Protein AF-0000000066265024 (afdb_homodimer)

Secondary structure (DSSP, 8-state):
-HHHHHHHHHHHHHPEEE--TTSS-EEEEEEEEEEEEGGG------SS---HHHHHHHHHHHHTT--BTHHHHHTT--TTGGG--TTSB--S-THHHHH-EEPTTS-EE-HHHHHHHHHHH-TT-S--EEE---TTTGGGSSS--SEEEEEEEEETTEEEEEEEEEEEETTTHHHHHHHHHHHHHHHHHHHTT-EEEEEEEEEEEEEEEGGGHHHHHHHHTSPP----EEEE----SSGGG--GGGEEEES--PPPP---PPP-/-HHHHHHHHHHHHHPEEE--TTSS-EEEEEEEEEEEEGGG------SS---HHHHHHHHHHHHTT--BTHHHHHTT--TTGGG--TTSB--S-THHHHH-EEPTTS-EE-HHHHHHHHHHH-TT-S--EEE---TTTGGGSSS--SEEEEEEEEETTEEEEEEEEEEEETTTHHHHHHHHHHHHHHHHHHHTT-EEEEEEEEEEEEEEEGGGHHHHHHHHTSPP----EEEE----SSGGG--GGGEEEES--PPPP---PPP-

Nearest PDB structures (foldseek):
  2fto-assembly1_X-2  TM=1.000E+00  e=4.435E-59  Escherichia coli
  1dna-assembly1_B  TM=9.994E-01  e=5.384E-59  Escherichia coli
  3bgx-assembly1_A  TM=1.000E+00  e=6.972E-59  Escherichia coli
  1nce-assembly1_B  TM=9.962E-01  e=5.879E-58  unclassified
  2g8x-assembly1_B  TM=9.932E-01  e=3.506E-58  Escherichia coli

Structure (mmCIF, N/CA/C/O backbone):
data_AF-0000000066265024-model_v1
#
loop_
_entity.id
_entity.type
_entity.pdbx_description
1 polymer 'Thymidylate synthase'
#
loop_
_atom_site.group_PDB
_atom_site.id
_atom_site.type_symbol
_atom_site.label_atom_id
_atom_site.label_alt_id
_atom_site.label_comp_id
_atom_site.label_asym_id
_atom_site.label_entity_id
_atom_site.label_seq_id
_atom_site.pdbx_PDB_ins_code
_atom_site.Cartn_x
_atom_site.Cartn_y
_atom_site.Cartn_z
_atom_site.occupancy
_atom_site.B_iso_or_equiv
_atom_site.auth_seq_id
_atom_site.auth_comp_id
_atom_site.auth_asym_id
_atom_site.auth_atom_id
_atom_site.pdbx_PDB_model_num
ATOM 1 N N . MET A 1 1 ? -2.598 20.406 -8.203 1 86.38 1 MET A N 1
ATOM 2 C CA . MET A 1 1 ? -3.945 20.266 -7.66 1 86.38 1 MET A CA 1
ATOM 3 C C . MET A 1 1 ? -4.91 19.766 -8.727 1 86.38 1 MET A C 1
ATOM 5 O O . MET A 1 1 ? -5.957 19.188 -8.398 1 86.38 1 MET A O 1
ATOM 9 N N . LYS A 1 2 ? -4.441 19.812 -9.898 1 91.69 2 LYS A N 1
ATOM 10 C CA . LYS A 1 2 ? -5.262 19.312 -10.992 1 91.69 2 LYS A CA 1
ATOM 11 C C . LYS A 1 2 ? -5.551 17.828 -10.82 1 91.69 2 LYS A C 1
ATOM 13 O O . LYS A 1 2 ? -6.668 17.375 -11.078 1 91.69 2 LYS A O 1
ATOM 18 N N . GLN A 1 3 ? -4.57 17.141 -10.336 1 96.12 3 GLN A N 1
ATOM 19 C CA . GLN A 1 3 ? -4.73 15.695 -10.172 1 96.12 3 GLN A CA 1
ATOM 20 C C 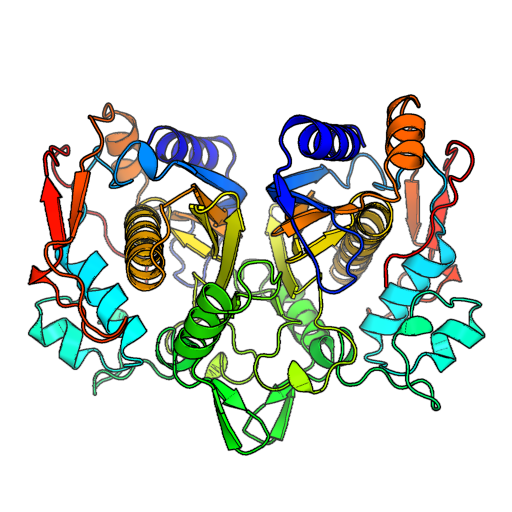. GLN A 1 3 ? -5.809 15.375 -9.141 1 96.12 3 GLN A C 1
ATOM 22 O O . GLN A 1 3 ? -6.555 14.406 -9.297 1 96.12 3 GLN A O 1
ATOM 27 N N . TYR A 1 4 ? -5.859 16.188 -8.109 1 98.12 4 TYR A N 1
ATOM 28 C CA . TYR A 1 4 ? -6.883 16.016 -7.086 1 98.12 4 TYR A CA 1
ATOM 29 C C . TYR A 1 4 ? -8.273 16.219 -7.672 1 98.12 4 TYR A C 1
ATOM 31 O O . TYR A 1 4 ? -9.18 15.422 -7.434 1 98.12 4 TYR A O 1
ATOM 39 N N . LEU A 1 5 ? -8.453 17.234 -8.453 1 98.38 5 LEU A N 1
ATOM 40 C CA . LEU A 1 5 ? -9.742 17.516 -9.07 1 98.38 5 LEU A CA 1
ATOM 41 C C . LEU A 1 5 ? -10.094 16.469 -10.117 1 98.38 5 LEU A C 1
ATOM 43 O O . LEU A 1 5 ? -11.258 16.109 -10.273 1 98.38 5 LEU A O 1
ATOM 47 N N . GLU A 1 6 ? -9.117 16.031 -10.828 1 98.44 6 GLU A N 1
ATOM 48 C CA . GLU A 1 6 ? -9.336 14.969 -11.797 1 98.44 6 GLU A CA 1
ATOM 49 C C . GLU A 1 6 ? -9.828 13.695 -11.109 1 98.44 6 GLU A C 1
ATOM 51 O O . GLU A 1 6 ? -10.703 13 -11.633 1 98.44 6 GLU A O 1
ATOM 56 N N . LEU A 1 7 ? -9.234 13.383 -9.961 1 98.69 7 LEU A N 1
ATOM 57 C CA . LEU A 1 7 ? -9.711 12.234 -9.188 1 98.69 7 LEU A CA 1
ATOM 58 C C . LEU A 1 7 ? -11.164 12.422 -8.766 1 98.69 7 LEU A C 1
ATOM 60 O O . LEU A 1 7 ? -11.977 11.508 -8.891 1 98.69 7 LEU A O 1
ATOM 64 N N . MET A 1 8 ? -11.414 13.594 -8.234 1 98.56 8 MET A N 1
ATOM 65 C CA . MET A 1 8 ? -12.781 13.898 -7.809 1 98.56 8 MET A CA 1
ATOM 66 C C . MET A 1 8 ? -13.766 13.695 -8.961 1 98.56 8 MET A C 1
ATOM 68 O O . MET A 1 8 ? -14.805 13.055 -8.789 1 98.56 8 MET A O 1
ATOM 72 N N . GLN A 1 9 ? -13.422 14.234 -10.086 1 98.62 9 GLN A N 1
ATOM 73 C CA . GLN A 1 9 ? -14.266 14.086 -11.266 1 98.62 9 GLN A CA 1
ATOM 74 C C . GLN A 1 9 ? -14.375 12.625 -11.688 1 98.62 9 GLN A C 1
ATOM 76 O O . GLN A 1 9 ? -15.445 12.164 -12.102 1 98.62 9 GLN A O 1
ATOM 81 N N . LYS A 1 10 ? -13.281 11.945 -11.648 1 98.69 10 LYS A N 1
ATOM 82 C CA . LYS A 1 10 ? -13.266 10.531 -12.008 1 98.69 10 LYS A CA 1
ATOM 83 C C . LYS A 1 10 ? -14.242 9.734 -11.148 1 98.69 10 LYS A C 1
ATOM 85 O O . LYS A 1 10 ? -14.953 8.859 -11.648 1 98.69 10 LYS A O 1
ATOM 90 N N . VAL A 1 11 ? -14.281 9.969 -9.859 1 98.69 11 VAL A N 1
ATOM 91 C CA . VAL A 1 11 ? -15.195 9.281 -8.953 1 98.69 11 VAL A CA 1
ATOM 92 C C . VAL A 1 11 ? -16.641 9.57 -9.359 1 98.69 11 VAL A C 1
ATOM 94 O O . VAL A 1 11 ? -17.484 8.672 -9.367 1 98.69 11 VAL A O 1
ATOM 97 N N . LEU A 1 12 ? -16.891 10.805 -9.711 1 98.25 12 LEU A N 1
ATOM 98 C CA . LEU A 1 12 ? -18.234 11.18 -10.141 1 98.25 12 LEU A CA 1
ATOM 99 C C . LEU A 1 12 ? -18.625 10.438 -11.414 1 98.25 12 LEU A C 1
ATOM 101 O O . LEU A 1 12 ? -19.75 9.961 -11.531 1 98.25 12 LEU A O 1
ATOM 105 N N . ASP A 1 13 ? -17.672 10.344 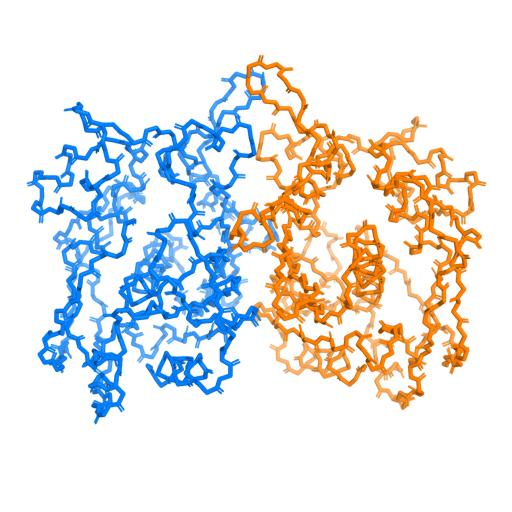-12.289 1 98.19 13 ASP A N 1
ATOM 106 C CA . ASP A 1 13 ? -17.969 9.828 -13.625 1 98.19 13 ASP A CA 1
ATOM 107 C C . ASP A 1 13 ? -18.047 8.297 -13.617 1 98.19 13 ASP A C 1
ATOM 109 O O . ASP A 1 13 ? -18.844 7.707 -14.336 1 98.19 13 ASP A O 1
ATOM 113 N N . GLU A 1 14 ? -17.156 7.703 -12.789 1 97.88 14 GLU A N 1
ATOM 114 C CA . GLU A 1 14 ? -16.953 6.27 -12.969 1 97.88 14 GLU A CA 1
ATOM 115 C C . GLU A 1 14 ? -17.281 5.5 -11.695 1 97.88 14 GLU A C 1
ATOM 117 O O . GLU A 1 14 ? -17.281 4.27 -11.688 1 97.88 14 GLU A O 1
ATOM 122 N N . GLY A 1 15 ? -17.562 6.168 -10.648 1 98 15 GLY A N 1
ATOM 123 C CA . GLY A 1 15 ? -17.719 5.508 -9.359 1 98 15 GLY A CA 1
ATOM 124 C C . GLY A 1 15 ? -18.938 4.594 -9.312 1 98 15 GLY A C 1
ATOM 125 O O . GLY A 1 15 ? -19.938 4.852 -9.977 1 98 15 GLY A O 1
ATOM 126 N N . THR A 1 16 ? -18.828 3.572 -8.547 1 97.62 16 THR A N 1
ATOM 127 C CA . THR A 1 16 ? -19.938 2.666 -8.258 1 97.62 16 THR A CA 1
ATOM 128 C C . THR A 1 16 ? -20.594 3.018 -6.918 1 97.62 16 THR A C 1
ATOM 130 O O . THR A 1 16 ? -19.891 3.322 -5.945 1 97.62 16 THR A O 1
ATOM 133 N N . GLN A 1 17 ? -21.922 2.969 -6.914 1 95.81 17 GLN A N 1
ATOM 134 C CA . GLN A 1 17 ? -22.625 3.182 -5.652 1 95.81 17 GLN A CA 1
ATOM 135 C C . GLN A 1 17 ? -22.391 2.021 -4.688 1 95.81 17 GLN A C 1
ATOM 137 O O . GLN A 1 17 ? -22.562 0.858 -5.055 1 95.81 17 GLN A O 1
ATOM 142 N N . LYS A 1 18 ? -21.938 2.334 -3.525 1 94.62 18 LYS A N 1
ATOM 143 C CA . LYS A 1 18 ? -21.703 1.328 -2.494 1 94.62 18 LYS A CA 1
ATOM 144 C C . LYS A 1 18 ? -22.266 1.778 -1.149 1 94.62 18 LYS A C 1
ATOM 146 O O . LYS A 1 18 ? -22.344 2.977 -0.87 1 94.62 18 LYS A O 1
ATOM 151 N N . ASN A 1 19 ? -22.625 0.772 -0.437 1 89.25 19 ASN A N 1
ATOM 152 C CA . ASN A 1 19 ? -22.969 1.054 0.955 1 89.25 19 ASN A CA 1
ATOM 153 C C . ASN A 1 19 ? -21.719 1.159 1.822 1 89.25 19 ASN A C 1
ATOM 155 O O . ASN A 1 19 ? -20.609 0.868 1.362 1 89.25 19 ASN A O 1
ATOM 159 N N . ASP A 1 20 ? -21.969 1.678 2.961 1 81.69 20 ASP A N 1
ATOM 160 C CA . ASP A 1 20 ? -20.828 1.833 3.859 1 81.69 20 ASP A CA 1
ATOM 161 C C . ASP A 1 20 ? -21.281 1.783 5.32 1 81.69 20 ASP A C 1
ATOM 163 O O . ASP A 1 20 ? -22.469 1.703 5.609 1 81.69 20 ASP A O 1
ATOM 167 N N . ARG A 1 21 ? -20.297 1.767 6.152 1 77.62 21 ARG A N 1
ATOM 168 C CA . ARG A 1 21 ? -20.516 1.614 7.59 1 77.62 21 ARG A CA 1
ATOM 169 C C . ARG A 1 21 ? -21.359 2.752 8.141 1 77.62 21 ARG A C 1
ATOM 171 O O . ARG A 1 21 ? -22.078 2.578 9.133 1 77.62 21 ARG A O 1
ATOM 178 N N . THR A 1 22 ? -21.297 3.891 7.484 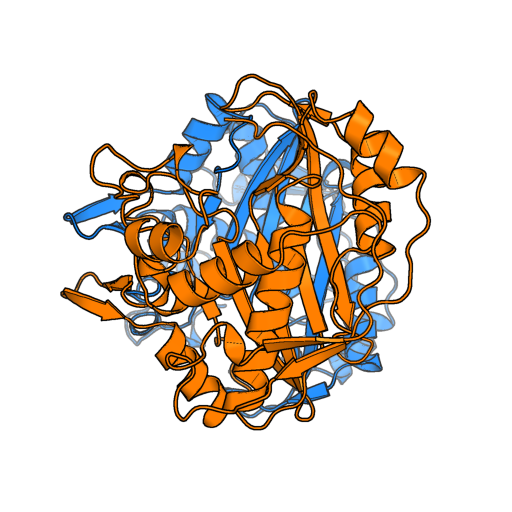1 77.56 22 THR A N 1
ATOM 179 C CA . THR A 1 22 ? -22.031 5.062 7.969 1 77.56 22 THR A CA 1
ATOM 180 C C . THR A 1 22 ? -23.5 4.984 7.574 1 77.56 22 THR A C 1
ATOM 182 O O . THR A 1 22 ? -24.344 5.688 8.148 1 77.56 22 THR A O 1
ATOM 185 N N . GLY A 1 23 ? -23.766 4.25 6.496 1 83.88 23 GLY A N 1
ATOM 186 C CA . GLY A 1 23 ? -25.125 4.176 5.961 1 83.88 23 GLY A CA 1
ATOM 187 C C . GLY A 1 23 ? -25.438 5.305 4.996 1 83.88 23 GLY A C 1
ATOM 188 O O . GLY A 1 23 ? -26.531 5.336 4.41 1 83.88 23 GLY A O 1
ATOM 189 N N . THR A 1 24 ? -24.609 6.238 4.711 1 87.31 24 THR A N 1
ATOM 190 C CA . THR A 1 24 ? -24.812 7.398 3.852 1 87.31 24 THR A CA 1
ATOM 191 C C . THR A 1 24 ? -24.766 6.996 2.381 1 87.31 24 THR A C 1
ATOM 193 O O . THR A 1 24 ? -25.484 7.574 1.556 1 87.31 24 THR A O 1
ATOM 196 N N . GLY A 1 25 ? -23.969 6.039 2.072 1 93.5 25 GLY A N 1
ATOM 197 C CA . GLY A 1 25 ? -23.75 5.668 0.683 1 93.5 25 GLY A CA 1
ATOM 198 C C . GLY A 1 25 ? -22.656 6.477 0.016 1 93.5 25 GLY A C 1
ATOM 199 O O . GLY A 1 25 ? -22.438 7.637 0.366 1 93.5 25 GLY A O 1
ATOM 200 N N . THR A 1 26 ? -21.984 5.836 -0.905 1 96.88 26 THR A N 1
ATOM 201 C CA . THR A 1 26 ? -20.859 6.492 -1.561 1 96.88 26 THR A CA 1
ATOM 202 C C . THR A 1 26 ? -20.812 6.137 -3.045 1 96.88 26 THR A C 1
ATOM 204 O O . THR A 1 26 ? -21.422 5.148 -3.471 1 96.88 26 THR A O 1
ATOM 207 N N . LEU A 1 27 ? -20.234 7.039 -3.787 1 97.94 27 LEU A N 1
ATOM 208 C CA . LEU A 1 27 ? -19.625 6.668 -5.066 1 97.94 27 LEU A CA 1
ATOM 209 C C . LEU A 1 27 ? -18.156 6.328 -4.891 1 97.94 27 LEU A C 1
ATOM 211 O O . LEU A 1 27 ? -17.375 7.137 -4.367 1 97.94 27 LEU A O 1
ATOM 215 N N . SER A 1 28 ? -17.812 5.152 -5.355 1 98.12 28 SER A N 1
ATOM 216 C CA . SER A 1 28 ? -16.484 4.648 -4.988 1 98.12 28 SER A CA 1
ATOM 217 C C . SER A 1 28 ? -15.734 4.125 -6.203 1 98.12 28 SER A C 1
ATOM 219 O O . SER A 1 28 ? -16.344 3.553 -7.117 1 98.12 28 SER A O 1
ATOM 221 N N . ILE A 1 29 ? -14.461 4.41 -6.27 1 98.62 29 ILE A N 1
ATOM 222 C CA . ILE A 1 29 ? -13.562 3.752 -7.207 1 98.62 29 ILE A CA 1
ATOM 223 C C . ILE A 1 29 ? -12.438 3.059 -6.441 1 98.62 29 ILE A C 1
ATOM 225 O O . ILE A 1 29 ? -12.289 3.246 -5.23 1 98.62 29 ILE A O 1
ATOM 229 N N . PHE A 1 30 ? -11.641 2.227 -7.16 1 98.69 30 PHE A N 1
ATOM 230 C CA . PHE A 1 30 ? -10.641 1.411 -6.488 1 98.69 30 PHE A CA 1
ATOM 231 C C . PHE A 1 30 ? -9.305 1.479 -7.223 1 98.69 30 PHE A C 1
ATOM 233 O O . PHE A 1 30 ? -9.25 1.277 -8.438 1 98.69 30 PHE A O 1
ATOM 240 N N . GLY A 1 31 ? -8.25 1.79 -6.488 1 98.25 31 GLY A N 1
ATOM 241 C CA . GLY A 1 31 ? -6.914 1.713 -7.051 1 98.25 31 GLY A CA 1
ATOM 242 C C . GLY A 1 31 ? -6.551 2.92 -7.895 1 98.25 31 GLY A C 1
ATOM 243 O O . GLY A 1 31 ? -6.223 2.781 -9.078 1 98.25 31 GLY A O 1
ATOM 244 N N . HIS A 1 32 ? -6.52 4.105 -7.363 1 98.56 32 HIS A N 1
ATOM 245 C CA . HIS A 1 32 ? -6.074 5.328 -8.023 1 98.56 32 HIS A CA 1
ATOM 246 C C . HIS A 1 32 ? -4.777 5.844 -7.414 1 98.56 32 HIS A C 1
ATOM 248 O O . HIS A 1 32 ? -4.551 5.691 -6.211 1 98.56 32 HIS A O 1
ATOM 254 N N . GLN A 1 33 ? -3.914 6.371 -8.289 1 98.75 33 GLN A N 1
ATOM 255 C CA . GLN A 1 33 ? -2.65 6.902 -7.793 1 98.75 33 GLN A CA 1
ATOM 256 C C . GLN A 1 33 ? -2.432 8.336 -8.266 1 98.75 33 GLN A C 1
ATOM 258 O O . GLN A 1 33 ? -2.771 8.688 -9.398 1 98.75 33 GLN A O 1
ATOM 263 N N . MET A 1 34 ? -1.935 9.172 -7.43 1 98.69 34 MET A N 1
ATOM 264 C CA . MET A 1 34 ? -1.518 10.531 -7.746 1 98.69 34 MET A CA 1
ATOM 265 C C . MET A 1 34 ? -0.061 10.766 -7.355 1 98.69 34 MET A C 1
ATOM 267 O O . MET A 1 34 ? 0.445 10.117 -6.434 1 98.69 34 MET A O 1
ATOM 271 N N . ARG A 1 35 ? 0.551 11.648 -8.055 1 98.44 35 ARG A N 1
ATOM 272 C CA . ARG A 1 35 ? 1.938 12.008 -7.781 1 98.44 35 ARG A CA 1
ATOM 273 C C . ARG A 1 35 ? 2.094 13.523 -7.676 1 98.44 35 ARG A C 1
ATOM 275 O O . ARG A 1 35 ? 1.692 14.258 -8.578 1 98.44 35 ARG A O 1
ATOM 282 N N . PHE A 1 36 ? 2.666 13.984 -6.578 1 98.5 36 PHE A N 1
ATOM 283 C CA . PHE A 1 36 ? 2.908 15.406 -6.332 1 98.5 36 PHE A CA 1
ATOM 284 C C . PHE A 1 36 ? 4.402 15.695 -6.273 1 98.5 36 PHE A C 1
ATOM 286 O O . PHE A 1 36 ? 5.113 15.148 -5.422 1 98.5 36 PHE A O 1
ATOM 293 N N . ASN A 1 37 ? 4.852 16.5 -7.203 1 98.12 37 ASN A N 1
ATOM 294 C CA . ASN A 1 37 ? 6.223 17 -7.133 1 98.12 37 ASN A CA 1
ATOM 295 C C . ASN A 1 37 ? 6.379 18.078 -6.066 1 98.12 37 ASN A C 1
ATOM 297 O O . ASN A 1 37 ? 5.953 19.219 -6.27 1 98.12 37 ASN A O 1
ATOM 301 N N . LEU A 1 38 ? 7.059 17.75 -4.996 1 98.5 38 LEU A N 1
ATOM 302 C CA . LEU A 1 38 ? 7.07 18.625 -3.83 1 98.5 38 LEU A CA 1
ATOM 303 C C . LEU A 1 38 ? 8.031 19.797 -4.043 1 98.5 38 LEU A C 1
ATOM 305 O O . LEU A 1 38 ? 8.055 20.734 -3.248 1 98.5 38 LEU A O 1
ATOM 309 N N . ARG A 1 39 ? 8.781 19.797 -5.125 1 97.44 39 ARG A N 1
ATOM 310 C CA . ARG A 1 39 ? 9.688 20.891 -5.441 1 97.44 39 ARG A CA 1
ATOM 311 C C . ARG A 1 39 ? 8.945 22.047 -6.105 1 97.44 39 ARG A C 1
ATOM 313 O O . ARG A 1 39 ? 9.477 23.156 -6.223 1 97.44 39 ARG A O 1
ATOM 320 N N . GLU A 1 40 ? 7.762 21.766 -6.527 1 96.44 40 GLU A N 1
ATOM 321 C CA . GLU A 1 40 ? 7.012 22.75 -7.305 1 96.44 40 GLU A CA 1
ATOM 322 C C . GLU A 1 40 ? 6.031 23.516 -6.422 1 96.44 40 GLU A C 1
ATOM 324 O O . GLU A 1 40 ? 5.215 24.297 -6.922 1 96.44 40 GLU A O 1
ATOM 329 N N . GLY A 1 41 ? 6.094 23.297 -5.172 1 97.38 41 GLY A N 1
ATOM 330 C CA . GLY A 1 41 ? 5.176 23.922 -4.234 1 97.38 41 GLY A CA 1
ATOM 331 C C . GLY A 1 41 ? 4.559 22.938 -3.256 1 97.38 41 GLY A C 1
ATOM 332 O O . GLY A 1 41 ? 4.664 21.719 -3.439 1 97.38 41 GLY A O 1
ATOM 333 N N . PHE A 1 42 ? 3.982 23.516 -2.203 1 98.56 42 PHE A N 1
ATOM 334 C CA . PHE A 1 42 ? 3.318 22.688 -1.2 1 98.56 42 PHE A CA 1
ATOM 335 C C . PHE A 1 42 ? 1.908 22.328 -1.646 1 98.56 42 PHE A C 1
ATOM 337 O O . PHE A 1 42 ? 1.098 23.203 -1.943 1 98.56 42 PHE A O 1
ATOM 344 N N . PRO A 1 43 ? 1.581 21.031 -1.745 1 98.44 43 PRO A N 1
ATOM 345 C CA . PRO A 1 43 ? 0.305 20.625 -2.336 1 98.44 43 PRO A CA 1
ATOM 346 C C . PRO A 1 43 ? -0.868 20.781 -1.369 1 98.44 43 PRO A C 1
ATOM 348 O O . PRO A 1 43 ? -1.51 19.781 -1.012 1 98.44 43 PRO A O 1
ATOM 351 N N . LEU A 1 44 ? -1.132 22 -1.035 1 98.25 44 LEU A N 1
ATOM 352 C CA . LEU A 1 44 ? -2.324 22.422 -0.303 1 98.25 44 LEU A CA 1
ATOM 353 C C . LEU A 1 44 ? -3.414 22.891 -1.26 1 98.25 44 LEU A C 1
ATOM 355 O O . LEU A 1 44 ? -3.193 23.812 -2.057 1 98.25 44 LEU A O 1
ATOM 359 N N . VAL A 1 45 ? -4.539 22.234 -1.143 1 97.88 45 VAL A N 1
ATOM 360 C CA . VAL A 1 45 ? -5.633 22.484 -2.078 1 97.88 45 VAL A CA 1
ATOM 361 C C . VAL A 1 45 ? -6.016 23.969 -2.037 1 97.88 45 VAL A C 1
ATOM 363 O O . VAL A 1 45 ? -6.082 24.562 -0.963 1 97.88 45 VAL A O 1
ATOM 366 N N . THR A 1 46 ? -6.309 24.531 -3.227 1 98.31 46 THR A N 1
ATOM 367 C CA . THR A 1 46 ? -6.609 25.953 -3.281 1 98.31 46 THR A CA 1
ATOM 368 C C . THR A 1 46 ? -8.047 26.188 -3.74 1 98.31 46 THR A C 1
ATOM 370 O O . THR A 1 46 ? -8.539 27.312 -3.703 1 98.31 46 THR A O 1
ATOM 373 N N . THR A 1 47 ? -8.742 25.125 -4.137 1 98.44 47 THR A N 1
ATOM 374 C CA . THR A 1 47 ? -10.117 25.297 -4.59 1 98.44 47 THR A CA 1
ATOM 375 C C . THR A 1 47 ? -11.07 25.375 -3.398 1 98.44 47 THR A C 1
ATOM 377 O O . THR A 1 47 ? -12.266 25.625 -3.568 1 98.44 47 THR A O 1
ATOM 380 N N . LYS A 1 48 ? -10.625 25.156 -2.312 1 97.88 48 LYS A N 1
ATOM 381 C CA . LYS A 1 48 ? -11.266 25.453 -1.031 1 97.88 48 LYS A CA 1
ATOM 382 C C . LYS A 1 48 ? -10.219 25.609 0.074 1 97.88 48 LYS A C 1
ATOM 384 O O . LYS A 1 48 ? -9.117 25.078 -0.024 1 97.88 48 LYS A O 1
ATOM 389 N N . ARG A 1 49 ? -10.602 26.328 1.034 1 97.56 49 ARG A N 1
ATOM 390 C CA . ARG A 1 49 ? -9.688 26.531 2.154 1 97.56 49 ARG A CA 1
ATOM 391 C C . ARG A 1 49 ? -9.586 25.266 3.014 1 97.56 49 ARG A C 1
ATOM 393 O O . ARG A 1 49 ? -10.609 24.672 3.369 1 97.56 49 ARG A O 1
ATOM 400 N N . CYS A 1 50 ? -8.391 24.844 3.277 1 96.31 50 CYS A N 1
ATOM 401 C CA . CYS A 1 50 ? -8.125 23.734 4.199 1 96.31 50 CYS A CA 1
ATOM 402 C C . CYS A 1 50 ? -7.758 24.266 5.582 1 96.31 50 CYS A C 1
ATOM 404 O O . CYS A 1 50 ? -7.121 25.312 5.699 1 96.31 50 CYS A O 1
ATOM 406 N N . HIS A 1 51 ? -8.188 23.578 6.566 1 95.75 51 HIS A N 1
ATOM 407 C CA . HIS A 1 51 ? -7.855 23.953 7.934 1 95.75 51 HIS A CA 1
ATOM 408 C C . HIS A 1 51 ? -6.441 23.516 8.305 1 95.75 51 HIS A C 1
ATOM 410 O O . HIS A 1 51 ? -6.262 22.484 8.969 1 95.75 51 HIS A O 1
ATOM 416 N N . LEU A 1 52 ? -5.516 24.375 8.094 1 96.88 52 LEU A N 1
ATOM 417 C CA . LEU A 1 52 ? -4.094 24.062 8.219 1 96.88 52 LEU A CA 1
ATOM 418 C C . LEU A 1 52 ? -3.744 23.672 9.648 1 96.88 52 LEU A C 1
ATOM 420 O O . LEU A 1 52 ? -2.934 22.781 9.867 1 96.88 52 LEU A O 1
ATOM 424 N N . ARG A 1 53 ? -4.293 24.344 10.617 1 97.62 53 ARG A N 1
ATOM 425 C CA . ARG A 1 53 ? -4.023 24.062 12.023 1 97.62 53 ARG A CA 1
ATOM 426 C C . ARG A 1 53 ? -4.305 22.594 12.352 1 97.62 53 ARG A C 1
ATOM 428 O O . ARG A 1 53 ? -3.492 21.938 13 1 97.62 53 ARG A O 1
ATOM 435 N N . SER A 1 54 ? -5.398 22.047 11.898 1 98 54 SER A N 1
ATOM 436 C CA . SER A 1 54 ? -5.75 20.656 12.148 1 98 54 SER A CA 1
ATOM 437 C C . SER A 1 54 ? -4.781 19.703 11.453 1 98 54 SER A C 1
ATOM 439 O O . SER A 1 54 ? -4.402 18.672 12.016 1 98 54 SER A O 1
ATOM 441 N N . ILE A 1 55 ? -4.41 20.078 10.273 1 98.31 55 ILE A N 1
ATOM 442 C CA . ILE A 1 55 ? -3.506 19.234 9.492 1 98.31 55 ILE A CA 1
ATOM 443 C C . ILE A 1 55 ? -2.172 19.094 10.219 1 98.31 55 ILE A C 1
ATOM 445 O O . ILE A 1 55 ? -1.687 17.984 10.43 1 98.31 55 ILE A O 1
ATOM 449 N N . ILE A 1 56 ? -1.618 20.188 10.633 1 98.75 56 ILE A N 1
ATOM 450 C CA . ILE A 1 56 ? -0.285 20.203 11.227 1 98.75 56 ILE A CA 1
ATOM 451 C C . ILE A 1 56 ? -0.33 19.562 12.609 1 98.75 56 ILE A C 1
ATOM 453 O O . ILE A 1 56 ? 0.48 18.688 12.922 1 98.75 56 ILE A O 1
ATOM 457 N N . HIS A 1 57 ? -1.321 19.938 13.43 1 98.75 57 HIS A N 1
ATOM 458 C CA . HIS A 1 57 ? -1.381 19.422 14.789 1 98.75 57 HIS A CA 1
ATOM 459 C C . HIS A 1 57 ? -1.686 17.922 14.789 1 98.75 57 HIS A C 1
ATOM 461 O O . HIS A 1 57 ? -1.202 17.188 15.656 1 98.75 57 HIS A O 1
ATOM 467 N N . GLU A 1 58 ? -2.488 17.453 13.891 1 98.38 58 GLU A N 1
ATOM 468 C CA . GLU A 1 58 ? -2.736 16.031 13.805 1 98.38 58 GLU A CA 1
ATOM 469 C C . GLU A 1 58 ? -1.451 15.258 13.508 1 98.38 58 GLU A C 1
ATOM 471 O O . GLU A 1 58 ? -1.17 14.234 14.133 1 98.38 58 GLU A O 1
ATOM 476 N N . LEU A 1 59 ? -0.684 15.766 12.562 1 98.69 59 LEU A N 1
ATOM 477 C CA . LEU A 1 59 ? 0.574 15.109 12.227 1 98.69 59 LEU A CA 1
ATOM 478 C C . LEU A 1 59 ? 1.518 15.094 13.43 1 98.69 59 LEU A C 1
ATOM 480 O O . LEU A 1 59 ? 2.121 14.062 13.734 1 98.69 59 LEU A O 1
ATOM 484 N N . LEU A 1 60 ? 1.675 16.234 14.062 1 98.75 60 LEU A N 1
ATOM 485 C CA . LEU A 1 60 ? 2.529 16.312 15.242 1 98.75 60 LEU A CA 1
ATOM 486 C C . LEU A 1 60 ? 2.051 15.359 16.328 1 98.75 60 LEU A C 1
ATOM 488 O O . LEU A 1 60 ? 2.863 14.711 17 1 98.75 60 LEU A O 1
ATOM 492 N N . TRP A 1 61 ? 0.712 15.281 16.469 1 98.62 61 TRP A N 1
ATOM 493 C CA . TRP A 1 61 ? 0.076 14.375 17.422 1 98.62 61 TRP A CA 1
ATOM 494 C C . TRP A 1 61 ? 0.405 12.922 17.109 1 98.62 61 TRP A C 1
ATOM 496 O O . TRP A 1 61 ? 0.725 12.141 18 1 98.62 61 TRP A O 1
ATOM 506 N N . PHE A 1 62 ? 0.384 12.508 15.844 1 98.38 62 PHE A N 1
ATOM 507 C CA . PHE A 1 62 ? 0.799 11.18 15.414 1 98.38 62 PHE A CA 1
ATOM 508 C C . PHE A 1 62 ? 2.264 10.938 15.758 1 98.38 62 PHE A C 1
ATOM 510 O O . PHE A 1 62 ? 2.613 9.883 16.297 1 98.38 62 PHE A O 1
ATOM 517 N N . LEU A 1 63 ? 3.113 11.906 15.477 1 98.69 63 LEU A N 1
ATOM 518 C CA . LEU A 1 63 ? 4.551 11.758 15.664 1 98.69 63 LEU A CA 1
ATOM 519 C C . LEU A 1 63 ? 4.895 11.633 17.141 1 98.69 63 LEU A C 1
ATOM 521 O O . LEU A 1 63 ? 5.898 11.008 17.5 1 98.69 63 LEU A O 1
ATOM 525 N N . GLN A 1 64 ? 4.043 12.094 17.969 1 97.75 64 GLN A N 1
ATOM 526 C CA . GLN A 1 64 ? 4.277 12 19.406 1 97.75 64 GLN A CA 1
ATOM 527 C C . GLN A 1 64 ? 3.793 10.664 19.969 1 97.75 64 GLN A C 1
ATOM 529 O O . GLN A 1 64 ? 4.062 10.336 21.125 1 97.75 64 GLN A O 1
ATOM 534 N N . GLY A 1 65 ? 3.062 9.93 19.156 1 97.44 65 GLY A N 1
ATOM 535 C CA . GLY A 1 65 ? 2.572 8.625 19.578 1 97.44 65 GLY A CA 1
ATOM 536 C C . GLY A 1 65 ? 1.354 8.695 20.469 1 97.44 65 GLY A C 1
ATOM 537 O O . GLY A 1 65 ? 0.974 7.707 21.094 1 97.44 65 GLY A O 1
ATOM 538 N N . ASP A 1 66 ? 0.723 9.82 20.516 1 95.25 66 ASP A N 1
ATOM 539 C CA . ASP A 1 66 ? -0.413 10.039 21.422 1 95.25 66 ASP A CA 1
ATOM 540 C C . ASP A 1 66 ? -1.685 9.414 20.844 1 95.25 66 ASP A C 1
ATOM 542 O O . ASP A 1 66 ? -1.812 9.25 19.625 1 95.25 66 ASP A O 1
ATOM 546 N N . THR A 1 67 ? -2.566 9.062 21.719 1 96.44 67 THR A N 1
ATOM 547 C CA . THR A 1 67 ? -3.809 8.422 21.312 1 96.44 67 THR A CA 1
ATOM 548 C C . THR A 1 67 ? -5.004 9.055 22 1 96.44 67 THR A C 1
ATOM 550 O O . THR A 1 67 ? -6.113 8.516 21.969 1 96.44 67 THR A O 1
ATOM 553 N N . ASN A 1 68 ? -4.734 10.07 22.781 1 97.75 68 ASN A N 1
ATOM 554 C CA . ASN A 1 68 ? -5.781 10.844 23.422 1 97.75 68 ASN A CA 1
ATOM 555 C C . ASN A 1 68 ? -5.98 12.195 22.75 1 97.75 68 ASN A C 1
ATOM 557 O O . ASN A 1 68 ? -5.016 12.828 22.328 1 97.75 68 ASN A O 1
ATOM 561 N N . VAL A 1 69 ? -7.211 12.727 22.734 1 98.06 69 VAL A N 1
ATOM 562 C CA . VAL A 1 69 ? -7.52 13.922 21.953 1 98.06 69 VAL A CA 1
ATOM 563 C C . VAL A 1 69 ? -7.203 15.164 22.781 1 98.06 69 VAL A C 1
ATOM 565 O O . VAL A 1 69 ? -7.383 16.297 22.312 1 98.06 69 VAL A O 1
ATOM 568 N N . ALA A 1 70 ? -6.742 15.039 24.031 1 98.06 70 ALA A N 1
ATOM 569 C CA . ALA A 1 70 ? -6.473 16.188 24.891 1 98.06 70 ALA A CA 1
ATOM 570 C C . ALA A 1 70 ? -5.543 17.188 24.219 1 98.06 70 ALA A C 1
ATOM 572 O O . ALA A 1 70 ? -5.844 18.375 24.156 1 98.06 70 ALA A O 1
ATOM 573 N N . TYR A 1 71 ? -4.445 16.719 23.703 1 97.88 71 TYR A N 1
ATOM 574 C CA . TYR A 1 71 ? -3.508 17.594 23 1 97.88 71 TYR A CA 1
ATOM 575 C C . TYR A 1 71 ? -4.199 18.312 21.859 1 97.88 71 TYR A C 1
ATOM 577 O O . TYR A 1 71 ? -3.986 19.516 21.656 1 97.88 71 TYR A O 1
ATOM 585 N N . LEU A 1 72 ? -4.98 17.578 21.078 1 98.25 72 LEU A N 1
ATOM 586 C CA . LEU A 1 72 ? -5.684 18.188 19.938 1 98.25 72 LEU A CA 1
ATOM 587 C C . LEU A 1 72 ? -6.621 19.281 20.422 1 98.25 72 LEU A C 1
ATOM 589 O O . LEU A 1 72 ? -6.637 20.375 19.844 1 98.25 72 LEU A O 1
ATOM 593 N N . HIS A 1 73 ? -7.293 19.016 21.484 1 98 73 HIS A N 1
ATOM 594 C CA . HIS A 1 73 ? -8.211 20 22.047 1 98 73 HIS A CA 1
ATOM 595 C C . HIS A 1 73 ? -7.457 21.234 22.547 1 98 73 HIS A C 1
ATOM 597 O O . HIS A 1 73 ? -7.895 22.375 22.312 1 98 73 HIS A O 1
ATOM 603 N N . GLU A 1 74 ? -6.398 21.016 23.203 1 98.12 74 GLU A N 1
ATOM 604 C CA . GLU A 1 74 ? -5.578 22.125 23.688 1 98.12 74 GLU A CA 1
ATOM 605 C C . GLU A 1 74 ? -5.113 23.016 22.562 1 98.12 74 GLU A C 1
ATOM 607 O O . GLU A 1 74 ? -4.793 24.188 22.781 1 98.12 74 GLU A O 1
ATOM 612 N N . ASN A 1 75 ? -5.109 22.438 21.406 1 98.06 75 ASN A N 1
ATOM 613 C CA . ASN A 1 75 ? -4.664 23.203 20.25 1 98.06 75 ASN A CA 1
ATOM 614 C C . ASN A 1 75 ? -5.82 23.5 19.297 1 98.06 75 ASN A C 1
ATOM 616 O O . ASN A 1 75 ? -5.609 23.734 18.109 1 98.06 75 ASN A O 1
ATOM 620 N N . ASN A 1 76 ? -7.062 23.391 19.781 1 97.25 76 ASN A N 1
ATOM 621 C CA . ASN A 1 76 ? -8.289 23.781 19.109 1 97.25 76 ASN A CA 1
ATOM 622 C C . ASN A 1 76 ? -8.555 22.922 17.875 1 97.25 76 ASN A C 1
ATOM 624 O O . ASN A 1 76 ? -8.922 23.438 16.812 1 97.25 76 ASN A O 1
ATOM 628 N N . VAL A 1 77 ? -8.211 21.672 17.984 1 97.38 77 VAL A N 1
ATOM 629 C CA . VAL A 1 77 ? -8.484 20.688 16.938 1 97.38 77 VAL A CA 1
ATOM 630 C C . VAL A 1 77 ? -9.492 19.672 17.453 1 97.38 77 VAL A C 1
ATOM 632 O O . VAL A 1 77 ? -9.273 19.047 18.5 1 97.38 77 VAL A O 1
ATOM 635 N N . THR A 1 78 ? -10.609 19.469 16.734 1 95.75 78 THR A N 1
ATOM 636 C CA . THR A 1 78 ? -11.688 18.625 17.25 1 95.75 78 THR A CA 1
ATOM 637 C C . THR A 1 78 ? -12.062 17.547 16.234 1 95.75 78 THR A C 1
ATOM 639 O O . THR A 1 78 ? -13.133 16.938 16.344 1 95.75 78 THR A O 1
ATOM 642 N N . ILE A 1 79 ? -11.219 17.266 15.281 1 92.25 79 ILE A N 1
ATOM 643 C CA . ILE A 1 79 ? -11.594 16.469 14.125 1 92.25 79 ILE A CA 1
ATOM 644 C C . ILE A 1 79 ? -11.656 14.992 14.523 1 92.25 79 ILE A C 1
ATOM 646 O O . ILE A 1 79 ? -12.148 14.156 13.75 1 92.25 79 ILE A O 1
ATOM 650 N N . TRP A 1 80 ? -11.219 14.586 15.75 1 94.69 80 TRP A N 1
ATOM 651 C CA . TRP A 1 80 ? -11.227 13.188 16.188 1 94.69 80 TRP A CA 1
ATOM 652 C C . TRP A 1 80 ? -12.281 12.961 17.266 1 94.69 80 TRP A C 1
ATOM 654 O O . TRP A 1 80 ? -12.43 11.844 17.766 1 94.69 80 TRP A O 1
ATOM 664 N N . ASP A 1 81 ? -13.094 13.938 17.547 1 94.88 81 ASP A N 1
ATOM 665 C CA . ASP A 1 81 ? -13.992 13.922 18.703 1 94.88 81 ASP A CA 1
ATOM 666 C C . ASP A 1 81 ? -15.031 12.812 18.578 1 94.88 81 ASP A C 1
ATOM 668 O O . ASP A 1 81 ? -15.367 12.148 19.562 1 94.88 81 ASP A O 1
ATOM 672 N N . GLU A 1 82 ? -15.445 12.609 17.344 1 91.44 82 GLU A N 1
ATOM 673 C CA . GLU A 1 82 ? -16.562 11.688 17.141 1 91.44 82 GLU A CA 1
ATOM 674 C C . GLU A 1 82 ? -16.156 10.25 17.422 1 91.44 82 GLU A C 1
ATOM 676 O O . GLU A 1 82 ? -17 9.391 17.656 1 91.44 82 GLU A O 1
ATOM 681 N N . TRP A 1 83 ? -14.883 9.961 17.438 1 94.12 83 TRP A N 1
ATOM 682 C CA . TRP A 1 83 ? -14.414 8.594 17.609 1 94.12 83 TRP A CA 1
ATOM 683 C C . TRP A 1 83 ? -13.875 8.359 19.016 1 94.12 83 TRP A C 1
ATOM 685 O O . TRP A 1 83 ? -13.68 7.219 19.438 1 94.12 83 TRP A O 1
ATOM 695 N N . ALA A 1 84 ? -13.664 9.438 19.734 1 96.75 84 ALA A N 1
ATOM 696 C CA . ALA A 1 84 ? -13.062 9.328 21.062 1 96.75 84 ALA A CA 1
ATOM 697 C C . ALA A 1 84 ? -14.086 8.859 22.094 1 96.75 84 ALA A C 1
ATOM 699 O O . ALA A 1 84 ? -15.273 9.203 22 1 96.75 84 ALA A O 1
ATOM 700 N N . ASP A 1 85 ? -13.633 8.109 23.078 1 97.06 85 ASP A N 1
ATOM 701 C CA . ASP A 1 85 ? -14.531 7.723 24.156 1 97.06 85 ASP A CA 1
ATOM 702 C C . ASP A 1 85 ? -14.727 8.875 25.141 1 97.06 85 ASP A C 1
ATOM 704 O O . ASP A 1 85 ? -14.273 9.992 24.906 1 97.06 85 ASP A O 1
ATOM 708 N N . GLU A 1 86 ? -15.398 8.602 26.188 1 96.88 86 GLU A N 1
ATOM 709 C CA . GLU A 1 86 ? -15.766 9.641 27.141 1 96.88 86 GLU A CA 1
ATOM 710 C C . GLU A 1 86 ? -14.531 10.281 27.766 1 96.88 86 GLU A C 1
ATOM 712 O O . GLU A 1 86 ? -14.57 11.445 28.172 1 96.88 86 GLU A O 1
ATOM 717 N N . ASN A 1 87 ? -13.43 9.555 27.766 1 97.56 87 ASN A N 1
ATOM 718 C CA . ASN A 1 87 ? -12.203 10.062 28.375 1 97.56 87 ASN A CA 1
ATOM 719 C C . ASN A 1 87 ? -11.234 10.586 27.312 1 97.56 87 ASN A C 1
ATOM 721 O O . ASN A 1 87 ? -10.086 10.906 27.625 1 97.56 87 ASN A O 1
ATOM 725 N N . GLY A 1 88 ? -11.648 10.555 26.047 1 97.88 88 GLY A N 1
ATOM 726 C CA . GLY A 1 88 ? -10.836 11.094 24.953 1 97.88 88 GLY A CA 1
ATOM 727 C C . GLY A 1 88 ? -9.93 10.062 24.328 1 97.88 88 GLY A C 1
ATOM 728 O O . GLY A 1 88 ? -9.055 10.406 23.531 1 97.88 88 GLY A O 1
ATOM 729 N N . ASN A 1 89 ? -10.094 8.875 24.672 1 97.75 89 ASN A N 1
ATOM 730 C CA . ASN A 1 89 ? -9.203 7.828 24.156 1 97.75 89 ASN A CA 1
ATOM 731 C C . ASN A 1 89 ? -9.688 7.273 22.828 1 97.75 89 ASN A C 1
ATOM 733 O O . ASN A 1 89 ? -10.891 7.141 22.609 1 97.75 89 ASN A O 1
ATOM 737 N N . LEU A 1 90 ? -8.766 6.906 21.969 1 98 90 LEU A N 1
ATOM 738 C CA . LEU A 1 90 ? -9.094 6.418 20.641 1 98 90 LEU A CA 1
ATOM 739 C C . LEU A 1 90 ? -8.578 4.996 20.438 1 98 90 LEU A C 1
ATOM 741 O O . LEU A 1 90 ? -8.781 4.402 19.375 1 98 90 LEU A O 1
ATOM 745 N N . GLY A 1 91 ? -7.922 4.363 21.484 1 97.19 91 GLY A N 1
ATOM 746 C CA . GLY A 1 91 ? -7.219 3.105 21.297 1 97.19 91 GLY A CA 1
ATOM 747 C C . GLY A 1 91 ? -5.887 3.27 20.594 1 97.19 91 GLY A C 1
ATOM 748 O O . GLY A 1 91 ? -5.395 4.387 20.438 1 97.19 91 GLY A O 1
ATOM 749 N N . PRO A 1 92 ? -5.258 2.182 20.219 1 96.31 92 PRO A N 1
ATOM 750 C CA . PRO A 1 92 ? -3.912 2.246 19.641 1 96.31 92 PRO A CA 1
ATOM 751 C C . PRO A 1 92 ? -3.926 2.602 18.156 1 96.31 92 PRO A C 1
ATOM 753 O O . PRO A 1 92 ? -3.492 1.802 17.312 1 96.31 92 PRO A O 1
ATOM 756 N N . VAL A 1 93 ? -4.289 3.844 17.875 1 96 93 VAL A N 1
ATOM 757 C CA . VAL A 1 93 ? -4.406 4.301 16.484 1 96 93 VAL A CA 1
ATOM 758 C C . VAL A 1 93 ? -3.133 5.035 16.078 1 96 93 VAL A C 1
ATOM 760 O O . VAL A 1 93 ? -2.469 5.652 16.906 1 96 93 VAL A O 1
ATOM 763 N N . TYR A 1 94 ? -2.844 5.062 14.734 1 95.44 94 TYR A N 1
ATOM 764 C CA . TYR A 1 94 ? -1.827 5.809 14 1 95.44 94 TYR A CA 1
ATOM 765 C C . TYR A 1 94 ? -0.561 5.969 14.828 1 95.44 94 TYR A C 1
ATOM 767 O O . TYR A 1 94 ? 0.288 5.074 14.859 1 95.44 94 TYR A O 1
ATOM 775 N N . GLY A 1 95 ? -0.587 7.012 15.703 1 95.62 95 GLY A N 1
ATOM 776 C CA . GLY A 1 95 ? 0.614 7.371 16.438 1 95.62 95 GLY A CA 1
ATOM 777 C C . GLY A 1 95 ? 1.167 6.23 17.266 1 95.62 95 GLY A C 1
ATOM 778 O O . GLY A 1 95 ? 2.379 6 17.297 1 95.62 95 GLY A O 1
ATOM 779 N N . LYS A 1 96 ? 0.256 5.574 17.969 1 96.94 96 LYS A N 1
ATOM 780 C CA . LYS A 1 96 ? 0.684 4.414 18.734 1 96.94 96 LYS A CA 1
ATOM 781 C C . LYS A 1 96 ? 1.395 3.395 17.859 1 96.94 96 LYS A C 1
ATOM 783 O O . LYS A 1 96 ? 2.439 2.859 18.234 1 96.94 96 LYS A O 1
ATOM 788 N N . GLN A 1 97 ? 0.863 3.096 16.719 1 97.81 97 GLN A N 1
ATOM 789 C CA . GLN A 1 97 ? 1.462 2.123 15.805 1 97.81 97 GLN A CA 1
ATOM 790 C C . GLN A 1 97 ? 2.773 2.645 15.227 1 97.81 97 GLN A C 1
ATOM 792 O O . GLN A 1 97 ? 3.709 1.875 15 1 97.81 97 GLN A O 1
ATOM 797 N N . TRP A 1 98 ? 2.869 3.992 15.031 1 98.56 98 TRP A N 1
ATOM 798 C CA . TRP A 1 98 ? 4.078 4.609 14.5 1 98.56 98 TRP A CA 1
ATOM 799 C C . TRP A 1 98 ? 5.219 4.535 15.508 1 98.56 98 TRP A C 1
ATOM 801 O O . TRP A 1 98 ? 6.359 4.238 15.141 1 98.56 98 TRP A O 1
ATOM 811 N N . ARG A 1 99 ? 4.891 4.695 16.797 1 98.44 99 ARG A N 1
ATOM 812 C CA . ARG A 1 99 ? 5.934 5.039 17.766 1 98.44 99 ARG A CA 1
ATOM 813 C C . ARG A 1 99 ? 6.16 3.902 18.75 1 98.44 99 ARG A C 1
ATOM 815 O O . ARG A 1 99 ? 7.191 3.852 19.422 1 98.44 99 ARG A O 1
ATOM 822 N N . ALA A 1 100 ? 5.137 3.027 18.812 1 97.31 100 ALA A N 1
ATOM 823 C CA . ALA A 1 100 ? 5.238 1.993 19.828 1 97.31 100 ALA A CA 1
ATOM 824 C C . ALA A 1 100 ? 4.527 0.715 19.391 1 97.31 100 ALA A C 1
ATOM 826 O O . ALA A 1 100 ? 3.693 0.18 20.125 1 97.31 100 ALA A O 1
ATOM 827 N N . TRP A 1 101 ? 4.84 0.228 18.25 1 96.62 101 TRP A N 1
ATOM 828 C CA . TRP A 1 101 ? 4.297 -1.043 17.781 1 96.62 101 TRP A CA 1
ATOM 829 C C . TRP A 1 101 ? 4.68 -2.18 18.719 1 96.62 101 TRP A C 1
ATOM 831 O O . TRP A 1 101 ? 5.863 -2.426 18.953 1 96.62 101 TRP A O 1
ATOM 841 N N . PRO A 1 102 ? 3.707 -2.879 19.188 1 93.5 102 PRO A N 1
ATOM 842 C CA . PRO A 1 102 ? 4.027 -3.965 20.125 1 93.5 102 PRO A CA 1
ATOM 843 C C . PRO A 1 102 ? 4.52 -5.223 19.406 1 93.5 102 PRO A C 1
ATOM 845 O O . PRO A 1 102 ? 3.916 -5.652 18.422 1 93.5 102 PRO A O 1
ATOM 848 N N . ALA A 1 103 ? 5.594 -5.738 19.859 1 88.88 103 ALA A N 1
ATOM 849 C CA . ALA A 1 103 ? 6.113 -7.004 19.344 1 88.88 103 ALA A CA 1
ATOM 850 C C . ALA A 1 103 ? 5.773 -8.156 20.281 1 88.88 103 ALA A C 1
ATOM 852 O O . ALA A 1 103 ? 5.59 -7.957 21.484 1 88.88 103 ALA A O 1
ATOM 853 N N . PRO A 1 104 ? 5.719 -9.344 19.703 1 82.12 104 PRO A N 1
ATOM 854 C CA . PRO A 1 104 ? 5.375 -10.5 20.531 1 82.12 104 PRO A CA 1
ATOM 855 C C . PRO A 1 104 ? 6.363 -10.727 21.672 1 82.12 104 PRO A C 1
ATOM 857 O O . PRO A 1 104 ? 6.004 -11.297 22.703 1 82.12 104 PRO A O 1
ATOM 860 N N . ASP A 1 105 ? 7.527 -10.312 21.5 1 81.81 105 ASP A N 1
ATOM 861 C CA . ASP A 1 105 ? 8.539 -10.539 22.531 1 81.81 105 ASP A CA 1
ATOM 862 C C . ASP A 1 105 ? 8.508 -9.445 23.594 1 81.81 105 ASP A C 1
ATOM 864 O O . ASP A 1 105 ? 9.383 -9.375 24.453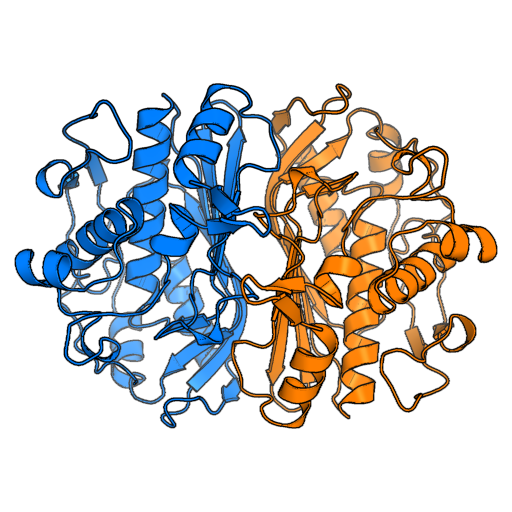 1 81.81 105 ASP A O 1
ATOM 868 N N . GLY A 1 106 ? 7.578 -8.508 23.516 1 83.94 106 GLY A N 1
ATOM 869 C CA . GLY A 1 106 ? 7.367 -7.488 24.531 1 83.94 106 GLY A CA 1
ATOM 870 C C . GLY A 1 106 ? 7.961 -6.145 24.156 1 83.94 106 GLY A C 1
ATOM 871 O O . GLY A 1 106 ? 7.656 -5.129 24.781 1 83.94 106 GLY A O 1
ATOM 872 N N . ARG A 1 107 ? 8.758 -6.145 23.188 1 90.69 107 ARG A N 1
ATOM 873 C CA . ARG A 1 107 ? 9.344 -4.883 22.75 1 90.69 107 ARG A CA 1
ATOM 874 C C . ARG A 1 107 ? 8.281 -3.961 22.156 1 90.69 107 ARG A C 1
ATOM 876 O O . ARG A 1 107 ? 7.215 -4.422 21.734 1 90.69 107 ARG A O 1
ATOM 883 N N . HIS A 1 108 ? 8.516 -2.695 22.203 1 94.88 108 HIS A N 1
ATOM 884 C CA . HIS A 1 108 ? 7.785 -1.669 21.469 1 94.88 108 HIS A CA 1
ATOM 885 C C . HIS A 1 108 ? 8.672 -1.004 20.422 1 94.88 108 HIS A C 1
ATOM 887 O O . HIS A 1 108 ? 9.695 -0.399 20.766 1 94.88 108 HIS A O 1
ATOM 893 N N . ILE A 1 109 ? 8.297 -1.104 19.266 1 97.06 109 ILE A N 1
ATOM 894 C CA . ILE A 1 109 ? 9.148 -0.653 18.172 1 97.06 109 ILE A CA 1
ATOM 895 C C . ILE A 1 109 ? 8.719 0.746 17.734 1 97.06 109 ILE A C 1
ATOM 897 O O . ILE A 1 109 ? 7.559 0.966 17.375 1 97.06 109 ILE A O 1
ATOM 901 N N . ASP A 1 110 ? 9.609 1.707 17.828 1 98.56 110 ASP A N 1
ATOM 902 C CA . ASP A 1 110 ? 9.43 3.047 17.281 1 98.56 110 ASP A CA 1
ATOM 903 C C . ASP A 1 110 ? 9.82 3.096 15.805 1 98.56 110 ASP A C 1
ATOM 905 O O . ASP A 1 110 ? 11 3.254 15.477 1 98.56 110 ASP A O 1
ATOM 909 N N . GLN A 1 111 ? 8.852 2.994 14.969 1 98.75 111 GLN A N 1
ATOM 910 C CA . GLN A 1 111 ? 9.102 2.887 13.531 1 98.75 111 GLN A CA 1
ATOM 911 C C . GLN A 1 111 ? 9.672 4.188 12.977 1 98.75 111 GLN A C 1
ATOM 913 O O . GLN A 1 111 ? 10.445 4.172 12.016 1 98.75 111 GLN A O 1
ATOM 918 N N . ILE A 1 112 ? 9.297 5.316 13.516 1 98.88 112 ILE A N 1
ATOM 919 C CA . ILE A 1 112 ? 9.781 6.598 13.016 1 98.88 112 ILE A CA 1
ATOM 920 C C . ILE A 1 112 ? 11.281 6.727 13.289 1 98.88 112 ILE A C 1
ATOM 922 O O . ILE A 1 112 ? 12.047 7.125 12.406 1 98.88 112 ILE A O 1
ATOM 926 N N . THR A 1 113 ? 11.648 6.402 14.453 1 98.69 113 THR A N 1
ATOM 927 C CA . THR A 1 113 ? 13.078 6.391 14.766 1 98.69 113 THR A CA 1
ATOM 928 C C . THR A 1 113 ? 13.82 5.43 13.852 1 98.69 113 THR A C 1
ATOM 930 O O . THR A 1 113 ? 14.914 5.742 13.375 1 98.69 113 THR A O 1
ATOM 933 N N . THR A 1 114 ? 13.219 4.285 13.664 1 98.44 114 THR A N 1
ATOM 934 C CA . THR A 1 114 ? 13.836 3.281 12.805 1 98.44 114 THR A CA 1
ATOM 935 C C . THR A 1 114 ? 14.055 3.83 11.398 1 98.44 114 THR A C 1
ATOM 937 O O . THR A 1 114 ? 15.141 3.705 10.836 1 98.44 114 THR A O 1
ATOM 940 N N . VAL A 1 115 ? 13.039 4.445 10.812 1 98.62 115 VAL A N 1
ATOM 941 C CA . VAL A 1 115 ? 13.164 4.922 9.438 1 98.62 115 VAL A CA 1
ATOM 942 C C . VAL A 1 115 ? 14.109 6.121 9.391 1 98.62 115 VAL A C 1
ATOM 944 O O . VAL A 1 115 ? 14.836 6.305 8.414 1 98.62 115 VAL A O 1
ATOM 947 N N . MET A 1 116 ? 14.102 6.965 10.438 1 98.69 116 MET A N 1
ATOM 948 C CA . MET A 1 116 ? 15.078 8.047 10.492 1 98.69 116 MET A CA 1
ATOM 949 C C . MET A 1 116 ? 16.5 7.504 10.422 1 98.69 116 MET A C 1
ATOM 951 O O . MET A 1 116 ? 17.328 8.023 9.68 1 98.69 116 MET A O 1
ATOM 955 N N . ASN A 1 117 ? 16.75 6.496 11.211 1 98.56 117 ASN A N 1
ATOM 956 C CA . ASN A 1 117 ? 18.078 5.867 11.219 1 98.56 117 ASN A CA 1
ATOM 957 C C . ASN A 1 117 ? 18.406 5.27 9.852 1 98.56 117 ASN A C 1
ATOM 959 O O . ASN A 1 117 ? 19.547 5.391 9.383 1 98.56 117 ASN A O 1
ATOM 963 N N . GLN A 1 118 ? 17.469 4.629 9.258 1 98.38 118 GLN A N 1
ATOM 964 C CA . GLN A 1 118 ? 17.688 4.031 7.945 1 98.38 118 GLN A CA 1
ATOM 965 C C . GLN A 1 118 ? 17.984 5.098 6.895 1 98.38 118 GLN A C 1
ATOM 967 O O . GLN A 1 118 ? 18.891 4.938 6.078 1 98.38 118 GLN A O 1
ATOM 972 N N . LEU A 1 119 ? 17.203 6.137 6.902 1 98.69 119 LEU A N 1
ATOM 973 C CA . LEU A 1 119 ? 17.391 7.211 5.934 1 98.69 119 LEU A CA 1
ATOM 974 C C . LEU A 1 119 ? 18.797 7.793 6.047 1 98.69 119 LEU A C 1
ATOM 976 O O . LEU A 1 119 ? 19.422 8.125 5.035 1 98.69 119 LEU A O 1
ATOM 980 N N . LYS A 1 120 ? 19.312 7.906 7.207 1 98 120 LYS A N 1
ATOM 981 C CA . LYS A 1 120 ? 20.609 8.531 7.441 1 98 120 LYS A CA 1
ATOM 982 C C . LYS A 1 120 ? 21.75 7.555 7.137 1 98 120 LYS A C 1
ATOM 984 O O . LYS A 1 120 ? 22.797 7.953 6.633 1 98 120 LYS A O 1
ATOM 989 N N . ASN A 1 121 ? 21.5 6.258 7.379 1 97.44 121 ASN A N 1
ATOM 990 C CA . ASN A 1 121 ? 22.625 5.332 7.367 1 97.44 121 ASN A CA 1
ATOM 991 C C . ASN A 1 121 ? 22.531 4.344 6.207 1 97.44 121 ASN A C 1
ATOM 993 O O . ASN A 1 121 ? 23.531 3.746 5.812 1 97.44 121 ASN A O 1
ATOM 997 N N . ASP A 1 122 ? 21.359 4.105 5.746 1 96.38 122 ASP A N 1
ATOM 998 C CA . ASP A 1 122 ? 21.125 3.178 4.645 1 96.38 122 ASP A CA 1
ATOM 999 C C . ASP A 1 122 ? 20.031 3.693 3.713 1 96.38 122 ASP A C 1
ATOM 1001 O O . ASP A 1 122 ? 19.016 3.021 3.502 1 96.38 122 ASP A O 1
ATOM 1005 N N . PRO A 1 123 ? 20.281 4.84 3.088 1 96.81 123 PRO A N 1
ATOM 1006 C CA . PRO A 1 123 ? 19.234 5.496 2.301 1 96.81 123 PRO A CA 1
ATOM 1007 C C . PRO A 1 123 ? 18.812 4.676 1.082 1 96.81 123 PRO A C 1
ATOM 1009 O O . PRO A 1 123 ? 17.766 4.945 0.485 1 96.81 123 PRO A O 1
ATOM 1012 N N . ASP A 1 124 ? 19.562 3.639 0.719 1 96.06 124 ASP A N 1
ATOM 1013 C CA . ASP A 1 124 ? 19.219 2.824 -0.442 1 96.06 124 ASP A CA 1
ATOM 1014 C C . ASP A 1 124 ? 18.312 1.662 -0.047 1 96.06 124 ASP A C 1
ATOM 1016 O O . ASP A 1 124 ? 17.828 0.917 -0.908 1 96.06 124 ASP A O 1
ATOM 1020 N N . SER A 1 125 ? 18.031 1.553 1.223 1 96.5 125 SER A N 1
ATOM 1021 C CA . SER A 1 125 ? 17.203 0.45 1.69 1 96.5 125 SER A CA 1
ATOM 1022 C C . SER A 1 125 ? 15.812 0.5 1.06 1 96.5 125 SER A C 1
ATOM 1024 O O . SER A 1 125 ? 15.25 1.58 0.873 1 96.5 125 SER A O 1
ATOM 1026 N N . ARG A 1 126 ? 15.297 -0.68 0.786 1 97.19 126 ARG A N 1
ATOM 1027 C CA . ARG A 1 126 ? 13.945 -0.808 0.237 1 97.19 126 ARG A CA 1
ATOM 1028 C C . ARG A 1 126 ? 12.938 -1.146 1.33 1 97.19 126 ARG A C 1
ATOM 1030 O O . ARG A 1 126 ? 11.836 -1.609 1.042 1 97.19 126 ARG A O 1
ATOM 1037 N N . ARG A 1 127 ? 13.398 -0.971 2.602 1 97.69 127 ARG A N 1
ATOM 1038 C CA . ARG A 1 127 ? 12.602 -1.375 3.756 1 97.69 127 ARG A CA 1
ATOM 1039 C C . ARG A 1 127 ? 12.305 -0.184 4.66 1 97.69 127 ARG A C 1
ATOM 1041 O O . ARG A 1 127 ? 12 -0.355 5.844 1 97.69 127 ARG A O 1
ATOM 1048 N N . ILE A 1 128 ? 12.492 1.022 4.145 1 98.69 128 ILE A N 1
ATOM 1049 C CA . ILE A 1 128 ? 12.188 2.215 4.934 1 98.69 128 ILE A CA 1
ATOM 1050 C C . ILE A 1 128 ? 10.68 2.465 4.934 1 98.69 128 ILE A C 1
ATOM 1052 O O . ILE A 1 128 ? 10.18 3.273 4.148 1 98.69 128 ILE A O 1
ATOM 1056 N N . ILE A 1 129 ? 9.984 1.785 5.836 1 98.75 129 ILE A N 1
ATOM 1057 C CA . ILE A 1 129 ? 8.531 1.679 5.785 1 98.75 129 ILE A CA 1
ATOM 1058 C C . ILE A 1 129 ? 7.953 1.857 7.188 1 98.75 129 ILE A C 1
ATOM 1060 O O . ILE A 1 129 ? 8.547 1.408 8.172 1 98.75 129 ILE A O 1
ATOM 1064 N N . VAL A 1 130 ? 6.836 2.529 7.266 1 98.81 130 VAL A N 1
ATOM 1065 C CA . VAL A 1 130 ? 6.031 2.609 8.477 1 98.81 130 VAL A CA 1
ATOM 1066 C C . VAL A 1 130 ? 4.645 2.018 8.219 1 98.81 130 VAL A C 1
ATOM 1068 O O . VAL A 1 130 ? 3.99 2.363 7.238 1 98.81 130 VAL A O 1
ATOM 1071 N N . SER A 1 131 ? 4.254 1.078 9.023 1 98.56 131 SER A N 1
ATOM 1072 C CA . SER A 1 131 ? 2.924 0.483 8.953 1 98.56 131 SER A CA 1
ATOM 1073 C C . SER A 1 131 ? 2.061 0.908 10.133 1 98.56 131 SER A C 1
ATOM 1075 O O . SER A 1 131 ? 2.514 0.878 11.281 1 98.56 131 SER A O 1
ATOM 1077 N N . ALA A 1 132 ? 0.871 1.355 9.82 1 98.19 132 ALA A N 1
ATOM 1078 C CA . ALA A 1 132 ? -0.103 1.625 10.875 1 98.19 132 ALA A CA 1
ATOM 1079 C C . ALA A 1 132 ? -1.134 0.504 10.969 1 98.19 132 ALA A C 1
ATOM 1081 O O . ALA A 1 132 ? -2 0.521 11.844 1 98.19 132 ALA A O 1
ATOM 1082 N N . TRP A 1 133 ? -1.073 -0.476 10.078 1 98.25 133 TRP A N 1
ATOM 1083 C CA . TRP A 1 133 ? -2.045 -1.562 10.016 1 98.25 133 TRP A CA 1
ATOM 1084 C C . TRP A 1 133 ? -1.581 -2.76 10.836 1 98.25 133 TRP A C 1
ATOM 1086 O O . TRP A 1 133 ? -1.068 -3.736 10.281 1 98.25 133 TRP A O 1
ATOM 1096 N N . ASN A 1 134 ? -1.799 -2.67 12.102 1 97.38 134 ASN A N 1
ATOM 1097 C CA . ASN A 1 134 ? -1.456 -3.762 13.008 1 97.38 134 ASN A CA 1
ATOM 1098 C C . ASN A 1 134 ? -2.604 -4.758 13.141 1 97.38 134 ASN A C 1
ATOM 1100 O O . ASN A 1 134 ? -3.488 -4.578 13.984 1 97.38 134 ASN A O 1
ATOM 1104 N N . VAL A 1 135 ? -2.492 -5.875 12.445 1 97.38 135 VAL A N 1
ATOM 1105 C CA . VAL A 1 135 ? -3.543 -6.883 12.359 1 97.38 135 VAL A CA 1
ATOM 1106 C C . VAL A 1 135 ? -3.936 -7.34 13.766 1 97.38 135 VAL A C 1
ATOM 1108 O O . VAL A 1 135 ? -5.109 -7.605 14.031 1 97.38 135 VAL A O 1
ATOM 1111 N N . GLY A 1 136 ? -3.014 -7.336 14.656 1 95.31 136 GLY A N 1
ATOM 1112 C CA . GLY A 1 136 ? -3.258 -7.836 16 1 95.31 136 GLY A CA 1
ATOM 1113 C C . GLY A 1 136 ? -3.973 -6.836 16.891 1 95.31 136 GLY A C 1
ATOM 1114 O O . GLY A 1 136 ? -4.414 -7.176 17.984 1 95.31 136 GLY A O 1
ATOM 1115 N N . GLU A 1 137 ? -4.184 -5.582 16.406 1 95.62 137 GLU A N 1
ATOM 1116 C CA . GLU A 1 137 ? -4.734 -4.57 17.312 1 95.62 137 GLU A CA 1
ATOM 1117 C C . GLU A 1 137 ? -5.855 -3.789 16.625 1 95.62 137 GLU A C 1
ATOM 1119 O O . GLU A 1 137 ? -6.363 -2.812 17.188 1 95.62 137 GLU A O 1
ATOM 1124 N N . LEU A 1 138 ? -6.262 -4.199 15.469 1 96.56 138 LEU A N 1
ATOM 1125 C CA . LEU A 1 138 ? -7.258 -3.438 14.727 1 96.56 138 LEU A CA 1
ATOM 1126 C C . LEU A 1 138 ? -8.562 -3.33 15.516 1 96.56 138 LEU A C 1
ATOM 1128 O O . LEU A 1 138 ? -9.211 -2.285 15.5 1 96.56 138 LEU A O 1
ATOM 1132 N N . ASP A 1 139 ? -8.914 -4.379 16.219 1 94.5 139 ASP A N 1
ATOM 1133 C CA . ASP A 1 139 ? -10.195 -4.438 16.922 1 94.5 139 ASP A CA 1
ATOM 1134 C C . ASP A 1 139 ? -10.172 -3.555 18.172 1 94.5 139 ASP A C 1
ATOM 1136 O O . ASP A 1 139 ? -11.219 -3.301 18.781 1 94.5 139 ASP A O 1
ATOM 1140 N N . LYS A 1 140 ? -9.023 -3.027 18.531 1 95.44 140 LYS A N 1
ATOM 1141 C CA . LYS A 1 140 ? -8.883 -2.184 19.719 1 95.44 140 LYS A CA 1
ATOM 1142 C C . LYS A 1 140 ? -8.891 -0.705 19.344 1 95.44 140 LYS A C 1
ATOM 1144 O O . LYS A 1 140 ? -8.844 0.163 20.219 1 95.44 140 LYS A O 1
ATOM 1149 N N . MET A 1 141 ? -8.898 -0.432 18.062 1 96.44 141 MET A N 1
ATOM 1150 C CA . MET A 1 141 ? -8.852 0.944 17.578 1 96.44 141 MET A CA 1
ATOM 1151 C C . MET A 1 141 ? -10.258 1.516 17.438 1 96.44 141 MET A C 1
ATOM 1153 O O . MET A 1 141 ? -11.172 0.821 16.984 1 96.44 141 MET A O 1
ATOM 1157 N N . ALA A 1 142 ? -10.383 2.756 17.828 1 95.25 142 ALA A N 1
ATOM 1158 C CA . ALA A 1 142 ? -11.664 3.424 17.594 1 95.25 142 ALA A CA 1
ATOM 1159 C C . ALA A 1 142 ? -11.984 3.486 16.109 1 95.25 142 ALA A C 1
ATOM 1161 O O . ALA A 1 142 ? -13.148 3.436 15.711 1 95.25 142 ALA A O 1
ATOM 1162 N N . LEU A 1 143 ? -10.945 3.604 15.344 1 93.75 143 LEU A N 1
ATOM 1163 C CA . LEU A 1 143 ? -11.023 3.615 13.883 1 93.75 143 LEU A CA 1
ATOM 1164 C C . LEU A 1 143 ? -9.766 3.006 13.273 1 93.75 143 LEU A C 1
ATOM 1166 O O . LEU A 1 143 ? -8.656 3.449 13.555 1 93.75 143 LEU A O 1
ATOM 1170 N N . ALA A 1 144 ? -10 2.006 12.398 1 95.88 144 ALA A N 1
ATOM 1171 C CA . ALA A 1 144 ? -8.844 1.451 11.695 1 95.88 144 ALA A CA 1
ATOM 1172 C C . ALA A 1 144 ? -8.172 2.508 10.82 1 95.88 144 ALA A C 1
ATOM 1174 O O . ALA A 1 144 ? -8.852 3.312 10.18 1 95.88 144 ALA A O 1
ATOM 1175 N N . PRO A 1 145 ? -6.91 2.539 10.805 1 97.19 145 PRO A N 1
ATOM 1176 C CA . PRO A 1 145 ? -6.211 3.588 10.055 1 97.19 145 PRO A CA 1
ATOM 1177 C C . PRO A 1 145 ? -6.523 3.551 8.562 1 97.19 145 PRO A C 1
ATOM 1179 O O . PRO A 1 145 ? -6.422 2.496 7.934 1 97.19 145 PRO A O 1
ATOM 1182 N N . CYS A 1 146 ? -6.84 4.684 8.023 1 97.31 146 CYS A N 1
ATOM 1183 C CA . CYS A 1 146 ? -7.039 4.809 6.586 1 97.31 146 CYS A CA 1
ATOM 1184 C C . CYS A 1 146 ? -5.703 4.934 5.859 1 97.31 146 CYS A C 1
ATOM 1186 O O . CYS A 1 146 ? -5.504 4.32 4.809 1 97.31 146 CYS A O 1
ATOM 1188 N N . HIS A 1 147 ? -4.816 5.855 6.383 1 97.06 147 HIS A N 1
ATOM 1189 C CA . HIS A 1 147 ? -3.438 5.828 5.914 1 97.06 147 HIS A CA 1
ATOM 1190 C C . HIS A 1 147 ? -2.654 4.695 6.562 1 97.06 147 HIS A C 1
ATOM 1192 O O . HIS A 1 147 ? -1.934 4.914 7.539 1 97.06 147 HIS A O 1
ATOM 1198 N N . ALA A 1 148 ? -2.658 3.564 5.949 1 97.69 148 ALA A N 1
ATOM 1199 C CA . ALA A 1 148 ? -2.346 2.268 6.547 1 97.69 148 ALA A CA 1
ATOM 1200 C C . ALA A 1 148 ? -0.851 1.971 6.461 1 97.69 148 ALA A C 1
ATOM 1202 O O . ALA A 1 148 ? -0.305 1.255 7.305 1 97.69 148 ALA A O 1
ATOM 1203 N N . PHE A 1 149 ? -0.208 2.512 5.414 1 96.75 149 PHE A N 1
ATOM 1204 C CA . PHE A 1 149 ? 1.115 2.029 5.039 1 96.75 149 PHE A CA 1
ATOM 1205 C C . PHE A 1 149 ? 1.842 3.059 4.18 1 96.75 149 PHE A C 1
ATOM 1207 O O . PHE A 1 149 ? 1.276 3.58 3.215 1 96.75 149 PHE A O 1
ATOM 1214 N N . PHE A 1 150 ? 3.15 3.457 4.605 1 98.81 150 PHE A N 1
ATOM 1215 C CA . PHE A 1 150 ? 3.873 4.355 3.713 1 98.81 150 PHE A CA 1
ATOM 1216 C C . PHE A 1 150 ? 5.355 3.998 3.67 1 98.81 150 PHE A C 1
ATOM 1218 O O . PHE A 1 150 ? 5.906 3.496 4.652 1 98.81 150 PHE A O 1
ATOM 1225 N N . GLN A 1 151 ? 5.988 4.273 2.559 1 98.94 151 GLN A N 1
ATOM 1226 C CA . GLN A 1 151 ? 7.367 3.914 2.252 1 98.94 151 GLN A CA 1
ATOM 1227 C C . GLN A 1 151 ? 8.156 5.129 1.77 1 98.94 151 GLN A C 1
ATOM 1229 O O . GLN A 1 151 ? 7.652 5.934 0.983 1 98.94 151 GLN A O 1
ATOM 1234 N N . PHE A 1 152 ? 9.375 5.25 2.301 1 98.94 152 PHE A N 1
ATOM 1235 C CA . PHE A 1 152 ? 10.273 6.301 1.844 1 98.94 152 PHE A CA 1
ATOM 1236 C C . PHE A 1 152 ? 11.266 5.758 0.823 1 98.94 152 PHE A C 1
ATOM 1238 O O . PHE A 1 152 ? 11.539 4.555 0.789 1 98.94 152 PHE A O 1
ATOM 1245 N N . TYR A 1 153 ? 11.75 6.633 0.024 1 98.75 153 TYR A N 1
ATOM 1246 C CA . TYR A 1 153 ? 12.656 6.332 -1.074 1 98.75 153 TYR A CA 1
ATOM 1247 C C . TYR A 1 153 ? 13.609 7.496 -1.33 1 98.75 153 TYR A C 1
ATOM 1249 O O . TYR A 1 153 ? 13.18 8.648 -1.429 1 98.75 153 TYR A O 1
ATOM 1257 N N . VAL A 1 154 ? 14.891 7.191 -1.375 1 98.69 154 VAL A N 1
ATOM 1258 C CA . VAL A 1 154 ? 15.883 8.227 -1.635 1 98.69 154 VAL A CA 1
ATOM 1259 C C . VAL A 1 154 ? 16.547 7.98 -2.984 1 98.69 154 VAL A C 1
ATOM 1261 O O . VAL A 1 154 ? 16.984 6.863 -3.271 1 98.69 154 VAL A O 1
ATOM 1264 N N . ALA A 1 155 ? 16.594 8.945 -3.789 1 97.38 155 ALA A N 1
ATOM 1265 C CA . ALA A 1 155 ? 17.312 8.93 -5.055 1 97.38 155 ALA A CA 1
ATOM 1266 C C . ALA A 1 155 ? 17.906 10.305 -5.363 1 97.38 155 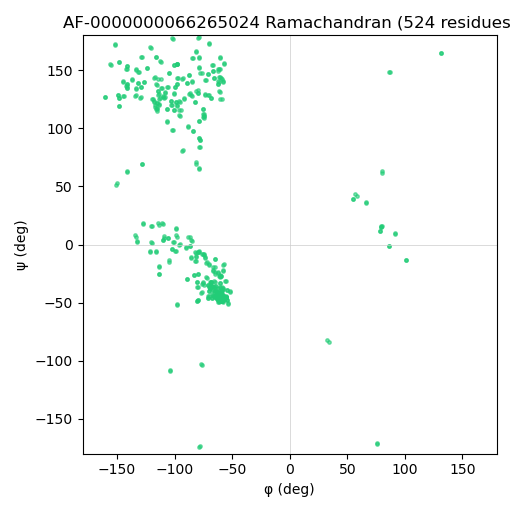ALA A C 1
ATOM 1268 O O . ALA A 1 155 ? 17.203 11.32 -5.312 1 97.38 155 ALA A O 1
ATOM 1269 N N . ASP A 1 156 ? 19.219 10.305 -5.652 1 96 156 ASP A N 1
ATOM 1270 C CA . ASP A 1 156 ? 19.922 11.523 -6.043 1 96 156 ASP A CA 1
ATOM 1271 C C . ASP A 1 156 ? 19.734 12.617 -5 1 96 156 ASP A C 1
ATOM 1273 O O . ASP A 1 156 ? 19.406 13.758 -5.344 1 96 156 ASP A O 1
ATOM 1277 N N . GLY A 1 157 ? 19.766 12.219 -3.789 1 97.5 157 GLY A N 1
ATOM 1278 C CA . GLY A 1 157 ? 19.719 13.18 -2.701 1 97.5 157 GLY A CA 1
ATOM 1279 C C . GLY A 1 157 ? 18.328 13.711 -2.43 1 97.5 157 GLY A C 1
ATOM 1280 O O . GLY A 1 157 ? 18.156 14.672 -1.679 1 97.5 157 GLY A O 1
ATOM 1281 N N . LYS A 1 158 ? 17.297 13.102 -3.021 1 98.75 158 LYS A N 1
ATOM 1282 C CA . LYS A 1 158 ? 15.914 13.531 -2.834 1 98.75 158 LYS A CA 1
ATOM 1283 C C . LYS A 1 158 ? 15.094 12.461 -2.131 1 98.75 158 LYS A C 1
ATOM 1285 O O . LYS A 1 158 ? 15.234 11.266 -2.424 1 98.75 158 LYS A O 1
ATOM 1290 N N . LEU A 1 159 ? 14.266 12.867 -1.191 1 98.94 159 LEU A N 1
ATOM 1291 C CA . LEU A 1 159 ? 13.398 11.977 -0.432 1 98.94 159 LEU A CA 1
ATOM 1292 C C . LEU A 1 159 ? 11.984 11.977 -0.999 1 98.94 159 LEU A C 1
ATOM 1294 O O . LEU A 1 159 ? 11.375 13.039 -1.144 1 98.94 159 LEU A O 1
ATOM 1298 N N . SER A 1 160 ? 11.516 10.844 -1.361 1 98.94 160 SER A N 1
ATOM 1299 C CA . SER A 1 160 ? 10.125 10.648 -1.773 1 98.94 160 SER A CA 1
ATOM 1300 C C . SER A 1 160 ? 9.391 9.719 -0.815 1 98.94 160 SER A C 1
ATOM 1302 O O . SER A 1 160 ? 10.016 9.039 0 1 98.94 160 SER A O 1
ATOM 1304 N N . CYS A 1 161 ? 8.086 9.75 -0.843 1 98.94 161 CYS A N 1
ATOM 1305 C CA . CYS A 1 161 ? 7.238 8.906 -0.007 1 98.94 161 CYS A CA 1
ATOM 1306 C C . CYS A 1 161 ? 6.008 8.438 -0.774 1 98.94 161 CYS A C 1
ATOM 1308 O O . CYS A 1 161 ? 5.414 9.211 -1.531 1 98.94 161 CYS A O 1
ATOM 1310 N N . GLN A 1 162 ? 5.672 7.203 -0.652 1 98.94 162 GLN A N 1
ATOM 1311 C CA . GLN A 1 162 ? 4.418 6.672 -1.176 1 98.94 162 GLN A CA 1
ATOM 1312 C C . GLN A 1 162 ? 3.51 6.195 -0.047 1 98.94 162 GLN A C 1
ATOM 1314 O O . GLN A 1 162 ? 3.895 5.336 0.747 1 98.94 162 GLN A O 1
ATOM 1319 N N . LEU A 1 163 ? 2.336 6.77 0.006 1 98.88 163 LEU A N 1
ATOM 1320 C CA . LEU A 1 163 ? 1.322 6.418 0.996 1 98.88 163 LEU A CA 1
ATOM 1321 C C . LEU A 1 163 ? 0.271 5.492 0.395 1 98.88 163 LEU A C 1
ATOM 1323 O O . LEU A 1 163 ? -0.2 5.723 -0.721 1 98.88 163 LEU A O 1
ATOM 1327 N N . TYR A 1 164 ? -0.015 4.402 1.056 1 98.88 164 TYR A N 1
ATOM 1328 C CA . TYR A 1 164 ? -1.203 3.609 0.769 1 98.88 164 TYR A CA 1
ATOM 1329 C C . TYR A 1 164 ? -2.348 3.982 1.703 1 98.88 164 TYR A C 1
ATOM 1331 O O . TYR A 1 164 ? -2.295 3.701 2.902 1 98.88 164 TYR A O 1
ATOM 1339 N N . GLN A 1 165 ? -3.326 4.574 1.186 1 98.81 165 GLN A N 1
ATOM 1340 C CA . GLN A 1 165 ? -4.535 4.918 1.93 1 98.81 165 GLN A CA 1
ATOM 1341 C C . GLN A 1 165 ? -5.695 4.004 1.541 1 98.81 165 GLN A C 1
ATOM 1343 O O . GLN A 1 165 ? -6.324 4.203 0.5 1 98.81 165 GLN A O 1
ATOM 1348 N N . ARG A 1 166 ? -6.043 3.07 2.414 1 98.5 166 ARG A N 1
ATOM 1349 C CA . ARG A 1 166 ? -6.98 1.999 2.094 1 98.5 166 ARG A CA 1
ATOM 1350 C C . ARG A 1 166 ? -8.375 2.553 1.815 1 98.5 166 ARG A C 1
ATOM 1352 O O . ARG A 1 166 ? -9.164 1.929 1.107 1 98.5 166 ARG A O 1
ATOM 1359 N N . SER A 1 167 ? -8.758 3.629 2.455 1 98 167 SER A N 1
ATOM 1360 C CA . SER A 1 167 ? -10.039 4.309 2.35 1 98 167 SER A CA 1
ATOM 1361 C C . SER A 1 167 ? -9.867 5.824 2.396 1 98 167 SER A C 1
ATOM 1363 O O . SER A 1 167 ? -9.133 6.344 3.232 1 98 167 SER A O 1
ATOM 1365 N N . CYS A 1 168 ? -10.578 6.445 1.471 1 97.75 168 CYS A N 1
ATOM 1366 C CA . CYS A 1 168 ? -10.336 7.887 1.431 1 97.75 168 CYS A CA 1
ATOM 1367 C C . CYS A 1 168 ? -11.594 8.641 1.008 1 97.75 168 CYS A C 1
ATOM 1369 O O . CYS A 1 168 ? -12.109 8.422 -0.087 1 97.75 168 CYS A O 1
ATOM 1371 N N . ASP A 1 169 ? -12.023 9.477 1.913 1 97.25 169 ASP A N 1
ATOM 1372 C CA . ASP A 1 169 ? -13.016 10.492 1.559 1 97.25 169 ASP A CA 1
ATOM 1373 C C . ASP A 1 169 ? -12.383 11.617 0.746 1 97.25 169 ASP A C 1
ATOM 1375 O O . ASP A 1 169 ? -11.656 12.445 1.289 1 97.25 169 ASP A O 1
ATOM 1379 N N . VAL A 1 170 ? -12.773 11.695 -0.482 1 98.19 170 VAL A N 1
ATOM 1380 C CA . VAL A 1 170 ? -12.102 12.578 -1.431 1 98.19 170 VAL A CA 1
ATOM 1381 C C . VAL A 1 170 ? -12.383 14.039 -1.072 1 98.19 170 VAL A C 1
ATOM 1383 O O . VAL A 1 170 ? -11.508 14.898 -1.214 1 98.19 170 VAL A O 1
ATOM 1386 N N . PHE A 1 171 ? -13.555 14.281 -0.595 1 97.94 171 PHE A N 1
ATOM 1387 C CA . PHE A 1 171 ? -13.961 15.672 -0.423 1 97.94 171 PHE A CA 1
ATOM 1388 C C . PHE A 1 171 ? -13.352 16.266 0.847 1 97.94 171 PHE A C 1
ATOM 1390 O O . PHE A 1 171 ? -12.805 17.359 0.828 1 97.94 171 PHE A O 1
ATOM 1397 N N . LEU A 1 172 ? -13.492 15.492 1.931 1 95.44 172 LEU A N 1
ATOM 1398 C CA . LEU A 1 172 ? -13.062 16.062 3.205 1 95.44 172 LEU A CA 1
ATOM 1399 C C . LEU A 1 172 ? -11.664 15.586 3.568 1 95.44 172 LEU A C 1
ATOM 1401 O O . LEU A 1 172 ? -10.773 16.406 3.83 1 95.44 172 LEU A O 1
ATOM 1405 N N . GLY A 1 173 ? -11.453 14.312 3.529 1 95.94 173 GLY A N 1
ATOM 1406 C CA . GLY A 1 173 ? -10.242 13.719 4.086 1 95.94 173 GLY A CA 1
ATOM 1407 C C . GLY A 1 173 ? -9.023 13.906 3.203 1 95.94 173 GLY A C 1
ATO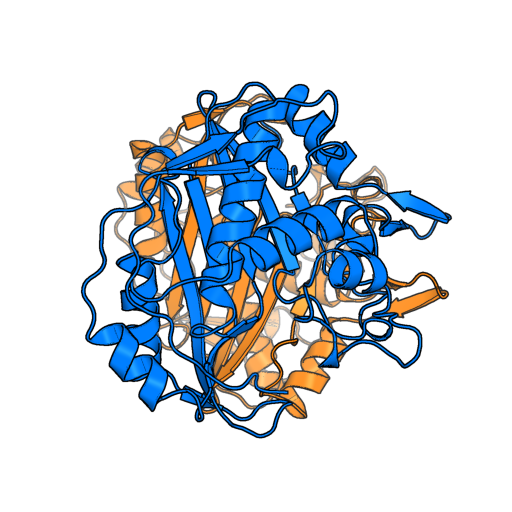M 1408 O O . GLY A 1 173 ? -7.938 14.211 3.697 1 95.94 173 GLY A O 1
ATOM 1409 N N . LEU A 1 174 ? -9.172 13.758 1.95 1 98.19 174 LEU A N 1
ATOM 1410 C CA . LEU A 1 174 ? -8.039 13.648 1.041 1 98.19 174 LEU A CA 1
ATOM 1411 C C . LEU A 1 174 ? -7.223 14.938 1.027 1 98.19 174 LEU A C 1
ATOM 1413 O O . LEU A 1 174 ? -5.988 14.898 1.075 1 98.19 174 LEU A O 1
ATOM 1417 N N . PRO A 1 175 ? -7.844 16.141 0.946 1 97.88 175 PRO A N 1
ATOM 1418 C CA . PRO A 1 175 ? -7.047 17.359 0.995 1 97.88 175 PRO A CA 1
ATOM 1419 C C . PRO A 1 175 ? -6.152 17.438 2.229 1 97.88 175 PRO A C 1
ATOM 1421 O O . PRO A 1 175 ? -4.992 17.844 2.131 1 97.88 175 PRO A O 1
ATOM 1424 N N . PHE A 1 176 ? -6.703 16.984 3.348 1 97.25 176 PHE A N 1
ATOM 1425 C CA . PHE A 1 176 ? -5.957 16.953 4.602 1 97.25 176 PHE A CA 1
ATOM 1426 C C . PHE A 1 176 ? -4.781 15.984 4.508 1 97.25 176 PHE A C 1
ATOM 1428 O O . PHE A 1 176 ? -3.662 16.328 4.906 1 97.25 176 PHE A O 1
ATOM 1435 N N . ASN A 1 177 ? -4.992 14.859 3.967 1 98.38 177 ASN A N 1
ATOM 1436 C CA . ASN A 1 177 ? -3.986 13.805 3.916 1 98.38 177 ASN A CA 1
ATOM 1437 C C . ASN A 1 177 ? -2.848 14.156 2.965 1 98.38 177 ASN A C 1
ATOM 1439 O O . ASN A 1 177 ? -1.685 13.859 3.242 1 98.38 177 ASN A O 1
ATOM 1443 N N . ILE A 1 178 ? -3.176 14.766 1.818 1 98.69 178 ILE A N 1
ATOM 1444 C CA . ILE A 1 178 ? -2.15 15.195 0.872 1 98.69 178 ILE A CA 1
ATOM 1445 C C . ILE A 1 178 ? -1.192 16.172 1.553 1 98.69 178 ILE A C 1
ATOM 1447 O O . ILE A 1 178 ? 0.026 15.977 1.519 1 98.69 178 ILE A O 1
ATOM 1451 N N . ALA A 1 179 ? -1.747 17.141 2.209 1 98.75 179 ALA A N 1
ATOM 1452 C CA . ALA A 1 179 ? -0.933 18.156 2.863 1 98.75 179 ALA A CA 1
ATOM 1453 C C . ALA A 1 179 ? -0.137 17.562 4.023 1 98.75 179 ALA A C 1
ATOM 1455 O O . ALA A 1 179 ? 1.039 17.891 4.207 1 98.75 179 ALA A O 1
ATOM 1456 N N . SER A 1 180 ? -0.789 16.766 4.781 1 98.75 180 SER A N 1
ATOM 1457 C CA . SER A 1 180 ? -0.163 16.156 5.953 1 98.75 180 SER A CA 1
ATOM 1458 C C . SER A 1 180 ? 1.069 15.352 5.574 1 98.75 180 SER A C 1
ATOM 1460 O O . SER A 1 180 ? 2.145 15.531 6.148 1 98.75 180 SER A O 1
ATOM 1462 N N . TYR A 1 181 ? 0.956 14.508 4.605 1 98.88 181 TYR A N 1
ATOM 1463 C CA . TYR A 1 181 ? 2.074 13.641 4.238 1 98.88 181 TYR A CA 1
ATOM 1464 C C . TYR A 1 181 ? 3.133 14.422 3.469 1 98.88 181 TYR A C 1
ATOM 1466 O O . TYR A 1 181 ? 4.324 14.109 3.555 1 98.88 181 TYR A O 1
ATOM 1474 N N . ALA A 1 182 ? 2.705 15.406 2.693 1 98.88 182 ALA A N 1
ATOM 1475 C CA . ALA A 1 182 ? 3.701 16.297 2.113 1 98.88 182 ALA A CA 1
ATOM 1476 C C . ALA A 1 182 ? 4.547 16.953 3.201 1 98.88 182 ALA A C 1
ATOM 1478 O O . ALA A 1 182 ? 5.773 17.031 3.082 1 98.88 182 ALA A O 1
ATOM 1479 N N . LEU A 1 183 ? 3.889 17.438 4.223 1 98.94 183 LEU A N 1
ATOM 1480 C CA . LEU A 1 183 ? 4.602 18.031 5.344 1 98.94 183 LEU A CA 1
ATOM 1481 C C . LEU A 1 183 ? 5.543 17.031 5.992 1 98.94 183 LEU A C 1
ATOM 1483 O O . LEU A 1 183 ? 6.688 17.359 6.316 1 98.94 183 LEU A O 1
ATOM 1487 N N . LEU A 1 184 ? 5.074 15.82 6.195 1 98.94 184 LEU A N 1
ATOM 1488 C CA . LEU A 1 184 ? 5.906 14.766 6.77 1 98.94 184 LEU A CA 1
ATOM 1489 C C . LEU A 1 184 ? 7.172 14.562 5.945 1 98.94 184 LEU A C 1
ATOM 1491 O O . LEU A 1 184 ? 8.266 14.453 6.504 1 98.94 184 LEU A O 1
ATOM 1495 N N . VAL A 1 185 ? 7.051 14.516 4.641 1 98.94 185 VAL A N 1
ATOM 1496 C CA . VAL A 1 185 ? 8.203 14.328 3.764 1 98.94 185 VAL A CA 1
ATOM 1497 C C . VAL A 1 185 ? 9.188 15.484 3.947 1 98.94 185 VAL A C 1
ATOM 1499 O O . VAL A 1 185 ? 10.398 15.266 4.02 1 98.94 185 VAL A O 1
ATOM 1502 N N . HIS A 1 186 ? 8.664 16.719 4.016 1 98.94 186 HIS A N 1
ATOM 1503 C CA . HIS A 1 186 ? 9.523 17.875 4.219 1 98.94 186 HIS A CA 1
ATOM 1504 C C . HIS A 1 186 ? 10.273 17.781 5.543 1 98.94 186 HIS A C 1
ATOM 1506 O O . HIS A 1 186 ? 11.477 18.062 5.605 1 98.94 186 HIS A O 1
ATOM 1512 N N . MET A 1 187 ? 9.562 17.422 6.582 1 98.94 187 MET A N 1
ATOM 1513 C CA . MET A 1 187 ? 10.172 17.297 7.902 1 98.94 187 MET A CA 1
ATOM 1514 C C . MET A 1 187 ? 11.281 16.234 7.891 1 98.94 187 MET A C 1
ATOM 1516 O O . MET A 1 187 ? 12.391 16.5 8.359 1 98.94 187 MET A O 1
ATOM 1520 N N . MET A 1 188 ? 10.984 15.086 7.34 1 98.88 188 MET A N 1
ATOM 1521 C CA . MET A 1 188 ? 11.938 13.984 7.273 1 98.88 188 MET A CA 1
ATOM 1522 C C . MET A 1 188 ? 13.156 14.375 6.438 1 98.88 188 MET A C 1
ATOM 1524 O O . MET A 1 188 ? 14.289 14.078 6.812 1 98.88 188 MET A O 1
ATOM 1528 N N . ALA A 1 189 ? 12.883 14.93 5.293 1 98.88 189 ALA A N 1
ATOM 1529 C CA . ALA A 1 189 ? 13.969 15.359 4.418 1 98.88 189 ALA A CA 1
ATOM 1530 C C . ALA A 1 189 ? 14.891 16.344 5.133 1 98.88 189 ALA A C 1
ATOM 1532 O O . ALA A 1 189 ? 16.125 16.203 5.074 1 98.88 189 ALA A O 1
ATOM 1533 N N . GLN A 1 190 ? 14.32 17.312 5.805 1 98.81 190 GLN A N 1
ATOM 1534 C CA . GLN A 1 190 ? 15.125 18.297 6.527 1 98.81 190 GLN A CA 1
ATOM 1535 C C . GLN A 1 190 ? 16 17.625 7.574 1 98.81 190 GLN A C 1
ATOM 1537 O O . GLN A 1 190 ? 17.188 17.922 7.688 1 98.81 190 GLN A O 1
ATOM 1542 N N . GLN A 1 191 ? 15.422 16.719 8.352 1 98.81 191 GLN A N 1
ATOM 1543 C CA . GLN A 1 191 ? 16.156 16.031 9.406 1 98.81 191 GLN A CA 1
ATOM 1544 C C . GLN A 1 191 ? 17.312 15.219 8.836 1 98.81 191 GLN A C 1
ATOM 1546 O O . GLN A 1 191 ? 18.328 15.016 9.508 1 98.81 191 GLN A O 1
ATOM 1551 N N . CYS A 1 192 ? 17.219 14.766 7.582 1 98.56 192 CYS A N 1
ATOM 1552 C CA . CYS A 1 192 ? 18.188 13.867 6.992 1 98.56 192 CYS A CA 1
ATOM 1553 C C . CYS A 1 192 ? 19.078 14.602 6 1 98.56 192 CYS A C 1
ATOM 1555 O O . CYS A 1 192 ? 19.875 13.984 5.281 1 98.56 192 CYS A O 1
ATOM 1557 N N . ASP A 1 193 ? 18.922 15.938 5.91 1 98.25 193 ASP A N 1
ATOM 1558 C CA . ASP A 1 193 ? 19.672 16.781 4.988 1 98.25 193 ASP A CA 1
ATOM 1559 C C . ASP A 1 193 ? 19.484 16.312 3.545 1 98.25 193 ASP A C 1
ATOM 1561 O O . ASP A 1 193 ? 20.469 16.141 2.812 1 98.25 193 ASP A O 1
ATOM 1565 N N . LEU A 1 194 ? 18.281 16 3.195 1 98.69 194 LEU A N 1
ATOM 1566 C CA . LEU A 1 194 ? 17.875 15.648 1.842 1 98.69 194 LEU A CA 1
ATOM 1567 C C . LEU A 1 194 ? 16.953 16.719 1.265 1 98.69 194 LEU A C 1
ATOM 1569 O O . LEU A 1 194 ? 16.359 17.5 2.01 1 98.69 194 LEU A O 1
ATOM 1573 N N . GLU A 1 195 ? 16.875 16.781 -0.007 1 98.62 195 GLU A N 1
ATOM 1574 C CA . GLU A 1 195 ? 15.844 17.562 -0.688 1 98.62 195 GLU A CA 1
ATOM 1575 C C . GLU A 1 195 ? 14.562 16.75 -0.837 1 98.62 195 GLU A C 1
ATOM 1577 O O . GLU A 1 195 ? 14.578 15.516 -0.721 1 98.62 195 GLU A O 1
ATOM 1582 N N . VAL A 1 196 ? 13.484 17.422 -1.049 1 98.81 196 VAL A N 1
ATOM 1583 C CA . VAL A 1 196 ? 12.227 16.703 -1.232 1 98.81 196 VAL A CA 1
ATOM 1584 C C . VAL A 1 196 ? 12.086 16.281 -2.691 1 98.81 196 VAL A C 1
ATOM 1586 O O . VAL A 1 196 ? 12.492 17.016 -3.6 1 98.81 196 VAL A O 1
ATOM 1589 N N . GLY A 1 197 ? 11.586 15.109 -2.922 1 98.69 197 GLY A N 1
ATOM 1590 C CA . GLY A 1 197 ? 11.211 14.609 -4.234 1 98.69 197 GLY A CA 1
ATOM 1591 C C . GLY A 1 197 ? 9.703 14.609 -4.461 1 98.69 197 GLY A C 1
ATOM 1592 O O . GLY A 1 197 ? 9.078 15.664 -4.527 1 98.69 197 GLY A O 1
ATOM 1593 N N . ASP A 1 198 ? 9.141 13.359 -4.469 1 98.81 198 ASP A N 1
ATOM 1594 C CA . ASP A 1 198 ? 7.723 13.219 -4.785 1 98.81 198 ASP A CA 1
ATOM 1595 C C . ASP A 1 198 ? 6.949 12.648 -3.598 1 98.81 198 ASP A C 1
ATOM 1597 O O . ASP A 1 198 ? 7.48 11.836 -2.832 1 98.81 198 ASP A O 1
ATOM 1601 N N . PHE A 1 199 ? 5.742 13.156 -3.471 1 98.88 199 PHE A N 1
ATOM 1602 C CA . PHE A 1 199 ? 4.742 12.445 -2.684 1 98.88 199 PHE A CA 1
ATOM 1603 C C . PHE A 1 199 ? 3.781 11.688 -3.588 1 98.88 199 PHE A C 1
ATOM 1605 O O . PHE A 1 199 ? 3.074 12.289 -4.398 1 98.88 199 PHE A O 1
ATOM 1612 N N . VAL A 1 200 ? 3.809 10.375 -3.479 1 98.88 200 VAL A N 1
ATOM 1613 C CA . VAL A 1 200 ? 2.924 9.5 -4.242 1 98.88 200 VAL A CA 1
ATOM 1614 C C . VAL A 1 200 ? 1.791 9 -3.346 1 98.88 200 VAL A C 1
ATOM 1616 O O . VAL A 1 200 ? 2.037 8.398 -2.297 1 98.88 200 VAL A O 1
ATOM 1619 N N . TRP A 1 201 ? 0.581 9.297 -3.701 1 98.81 201 TRP A N 1
ATOM 1620 C CA . TRP A 1 201 ? -0.611 8.852 -2.986 1 98.81 201 TRP A CA 1
ATOM 1621 C C . TRP A 1 201 ? -1.29 7.703 -3.723 1 98.81 201 TRP A C 1
ATOM 1623 O O . TRP A 1 201 ? -1.58 7.809 -4.918 1 98.81 201 TRP A O 1
ATOM 1633 N N . THR A 1 202 ? -1.479 6.586 -3.053 1 98.81 202 THR A N 1
ATOM 1634 C CA . THR A 1 202 ? -2.178 5.426 -3.59 1 98.81 202 THR A CA 1
ATOM 1635 C C . THR A 1 202 ? -3.432 5.125 -2.777 1 98.81 202 THR A C 1
ATOM 1637 O O . THR A 1 202 ? -3.35 4.836 -1.581 1 98.81 202 THR A O 1
ATOM 1640 N N . GLY A 1 203 ? -4.543 5.117 -3.512 1 98.75 203 GLY A N 1
ATOM 1641 C CA . GLY A 1 203 ? -5.805 4.902 -2.824 1 98.75 203 GLY A CA 1
ATOM 1642 C C . GLY A 1 203 ? -6.383 3.518 -3.059 1 98.75 203 GLY A C 1
ATOM 1643 O O . GLY A 1 203 ? -6.312 2.992 -4.172 1 98.75 203 GLY A O 1
ATOM 1644 N N . GLY A 1 204 ? -6.871 2.883 -1.97 1 98.5 204 GLY A N 1
ATOM 1645 C CA . GLY A 1 204 ? -7.719 1.711 -2.111 1 98.5 204 GLY A CA 1
ATOM 1646 C C . GLY A 1 204 ? -9.141 2.049 -2.514 1 98.5 204 GLY A C 1
ATOM 1647 O O . GLY A 1 204 ? -9.398 2.393 -3.67 1 98.5 204 GLY A O 1
ATOM 1648 N N . ASP A 1 205 ? -10.062 2.002 -1.543 1 98.44 205 ASP A N 1
ATOM 1649 C CA . ASP A 1 205 ? -11.422 2.494 -1.749 1 98.44 205 ASP A CA 1
ATOM 1650 C C . ASP A 1 205 ? -11.477 4.016 -1.645 1 98.44 205 ASP A C 1
ATOM 1652 O O . ASP A 1 205 ? -11.406 4.57 -0.546 1 98.44 205 ASP A O 1
ATOM 1656 N N . THR A 1 206 ? -11.617 4.668 -2.768 1 98.5 206 THR A N 1
ATOM 1657 C CA . THR A 1 206 ? -11.688 6.121 -2.873 1 98.5 206 THR A CA 1
ATOM 1658 C C . THR A 1 206 ? -13.102 6.574 -3.23 1 98.5 206 THR A C 1
ATOM 1660 O O . THR A 1 206 ? -13.672 6.117 -4.223 1 98.5 206 THR A O 1
ATOM 1663 N N . HIS A 1 207 ? -13.625 7.492 -2.398 1 98.56 207 HIS A N 1
ATOM 1664 C CA . HIS A 1 207 ? -15.062 7.656 -2.564 1 98.56 207 HIS A CA 1
ATOM 1665 C C . HIS A 1 207 ? -15.492 9.086 -2.262 1 98.56 207 HIS A C 1
ATOM 1667 O O . HIS A 1 207 ? -14.75 9.844 -1.633 1 98.56 207 HIS A O 1
ATOM 1673 N N . LEU A 1 208 ? -16.594 9.406 -2.809 1 98.19 208 LEU A N 1
ATOM 1674 C CA . LEU A 1 208 ? -17.391 10.578 -2.436 1 98.19 208 LEU A CA 1
ATOM 1675 C C . LEU A 1 208 ? -18.672 10.164 -1.731 1 98.19 208 LEU A C 1
ATOM 1677 O O . LEU A 1 208 ? -19.422 9.312 -2.232 1 98.19 208 LEU A O 1
ATOM 1681 N N . TYR A 1 209 ? -18.859 10.742 -0.598 1 97.12 209 TYR A N 1
ATOM 1682 C CA . TYR A 1 209 ? -20.109 10.469 0.103 1 97.12 209 TYR A CA 1
ATOM 1683 C C . TYR A 1 209 ? -21.281 11.125 -0.612 1 97.12 209 TYR A C 1
ATOM 1685 O O . TYR A 1 209 ? -21.172 12.242 -1.12 1 97.12 209 TYR A O 1
ATOM 1693 N N . SER A 1 210 ? -22.391 10.453 -0.527 1 95.06 210 SER A N 1
ATOM 1694 C CA . SER A 1 210 ? -23.578 10.906 -1.25 1 95.06 210 SER A CA 1
ATOM 1695 C C . SER A 1 210 ? -24.062 12.258 -0.728 1 95.06 210 SER A C 1
ATOM 1697 O O . SER A 1 210 ? -24.672 13.031 -1.467 1 95.06 210 SER A O 1
ATOM 1699 N N . ASN A 1 211 ? -23.75 12.539 0.506 1 94.81 211 ASN A N 1
ATOM 1700 C CA . ASN A 1 211 ? -24.203 13.805 1.083 1 94.81 211 ASN A CA 1
ATOM 1701 C C . ASN A 1 211 ? -23.219 14.93 0.794 1 94.81 211 ASN A C 1
ATOM 1703 O O . ASN A 1 211 ? -23.375 16.047 1.312 1 94.81 211 ASN A O 1
ATOM 1707 N N . HIS A 1 212 ? -22.172 14.703 -0.027 1 96.5 212 HIS A N 1
ATOM 1708 C CA . HIS A 1 212 ? -21.203 15.742 -0.359 1 96.5 212 HIS A CA 1
ATOM 1709 C C . HIS A 1 212 ? -21.266 16.109 -1.836 1 96.5 212 HIS A C 1
ATOM 1711 O O . HIS A 1 212 ? -20.344 16.719 -2.373 1 96.5 212 HIS A O 1
ATOM 1717 N N . MET A 1 213 ? -22.375 15.773 -2.539 1 96.31 213 MET A N 1
ATOM 1718 C CA . MET A 1 213 ? -22.438 15.93 -3.99 1 96.31 213 MET A CA 1
ATOM 1719 C C . MET A 1 213 ? -22.5 17.406 -4.371 1 96.31 213 MET A C 1
ATOM 1721 O O . MET A 1 213 ? -21.797 17.844 -5.289 1 96.31 213 MET A O 1
ATOM 1725 N N . GLU A 1 214 ? -23.297 18.141 -3.689 1 97.19 214 GLU A N 1
ATOM 1726 C CA . GLU A 1 214 ? -23.375 19.562 -3.979 1 97.19 214 GLU A CA 1
ATOM 1727 C C . GLU A 1 214 ? -22.031 20.266 -3.732 1 97.19 214 GLU A C 1
ATOM 1729 O O . GLU A 1 214 ? -21.594 21.078 -4.547 1 97.19 214 GLU A O 1
ATOM 1734 N N . GLN A 1 215 ? -21.469 19.969 -2.607 1 98 215 GLN A N 1
ATOM 1735 C CA . GLN A 1 215 ? -20.156 20.531 -2.256 1 98 215 GLN A CA 1
ATOM 1736 C C . GLN A 1 215 ? -19.109 20.141 -3.281 1 98 215 GLN A C 1
ATOM 1738 O O . GLN A 1 215 ? -18.266 20.969 -3.66 1 98 215 GLN A O 1
ATOM 1743 N N . THR A 1 216 ? -19.172 18.906 -3.738 1 98.12 216 THR A N 1
ATOM 1744 C CA . THR A 1 216 ? -18.234 18.406 -4.734 1 98.12 216 THR A CA 1
ATOM 1745 C C . THR A 1 216 ? -18.359 19.172 -6.043 1 98.12 216 THR A C 1
ATOM 1747 O O . THR A 1 216 ? -17.344 19.609 -6.613 1 98.12 216 THR A O 1
ATOM 1750 N N . HIS A 1 217 ? -19.578 19.391 -6.484 1 98.31 217 HIS A N 1
ATOM 1751 C CA . HIS A 1 217 ? -19.797 20.125 -7.727 1 98.31 217 HIS A CA 1
ATOM 1752 C C . HIS A 1 217 ? -19.328 21.578 -7.609 1 98.31 217 HIS A C 1
ATOM 1754 O O . HIS A 1 217 ? -18.75 22.125 -8.555 1 98.31 217 HIS A O 1
ATOM 1760 N N . LEU A 1 218 ? -19.594 22.156 -6.461 1 98.5 218 LEU A N 1
ATOM 1761 C CA . LEU A 1 218 ? -19.109 23.516 -6.238 1 98.5 218 LEU A CA 1
ATOM 1762 C C . LEU A 1 218 ? -17.594 23.578 -6.332 1 98.5 218 LEU A C 1
ATOM 1764 O O . LEU A 1 218 ? -17.047 24.469 -7.004 1 98.5 218 LEU A O 1
ATOM 1768 N N . GLN A 1 219 ? -16.953 22.703 -5.691 1 98.31 219 GLN A N 1
ATOM 1769 C CA . GLN A 1 219 ? -15.492 22.719 -5.719 1 98.31 219 GLN A CA 1
ATOM 1770 C C . GLN A 1 219 ? -14.969 22.531 -7.141 1 98.31 219 GLN A C 1
ATOM 1772 O O . GLN A 1 219 ? -14.023 23.219 -7.555 1 98.31 219 GLN A O 1
ATOM 1777 N N . LEU A 1 220 ? -15.547 21.641 -7.895 1 98.38 220 LEU A N 1
ATOM 1778 C CA . LEU A 1 220 ? -15.109 21.328 -9.25 1 98.38 220 LEU A CA 1
ATOM 1779 C C . LEU A 1 220 ? -15.328 22.516 -10.18 1 98.38 220 LEU A C 1
ATOM 1781 O O . LEU A 1 220 ? -14.734 22.578 -11.258 1 98.38 220 LEU A O 1
ATOM 1785 N N . SER A 1 221 ? -16.188 23.422 -9.781 1 98.31 221 SER A N 1
ATOM 1786 C CA . SER A 1 221 ? -16.438 24.609 -10.602 1 98.31 221 SER A CA 1
ATOM 1787 C C . SER A 1 221 ? -15.367 25.672 -10.391 1 98.31 221 SER A C 1
ATOM 1789 O O . SER A 1 221 ? -15.289 26.641 -11.148 1 98.31 221 SER A O 1
ATOM 1791 N N . ARG A 1 222 ? -14.523 25.484 -9.398 1 98.19 222 ARG A N 1
ATOM 1792 C CA . ARG A 1 222 ? -13.523 26.484 -9.047 1 98.19 222 ARG A CA 1
ATOM 1793 C C . ARG A 1 222 ? -12.195 26.203 -9.75 1 98.19 222 ARG A C 1
ATOM 1795 O O . ARG A 1 222 ? -11.797 25.047 -9.891 1 98.19 222 ARG A O 1
ATOM 1802 N N . GLU A 1 223 ? -11.555 27.188 -10.148 1 97.06 223 GLU A N 1
ATOM 1803 C CA . GLU A 1 223 ? -10.234 27.062 -10.758 1 97.06 223 GLU A CA 1
ATOM 1804 C C . GLU A 1 223 ? -9.133 27.047 -9.695 1 97.06 223 GLU A C 1
ATOM 1806 O O . GLU A 1 223 ? -9.117 27.891 -8.797 1 97.06 223 GLU A O 1
ATOM 1811 N N . PRO A 1 224 ? -8.281 26.031 -9.859 1 97.12 224 PRO A N 1
ATOM 1812 C CA . PRO A 1 224 ? -7.168 26.031 -8.906 1 97.12 224 PRO A CA 1
ATOM 1813 C C . PRO A 1 224 ? -6.32 27.297 -8.992 1 97.12 224 PRO A C 1
ATOM 1815 O O . PRO A 1 224 ? -6.09 27.812 -10.086 1 97.12 224 PRO A O 1
ATOM 1818 N N . ARG A 1 225 ? -5.855 27.766 -7.891 1 97.75 225 ARG A N 1
ATOM 1819 C CA . ARG A 1 225 ? -4.895 28.859 -7.809 1 97.75 225 ARG A CA 1
ATOM 1820 C C . ARG A 1 225 ? -3.488 28.344 -7.539 1 97.75 225 ARG A C 1
ATOM 1822 O O . ARG A 1 225 ? -3.275 27.125 -7.465 1 97.75 225 ARG A O 1
ATOM 1829 N N . ALA A 1 226 ? -2.543 29.234 -7.5 1 97.56 226 ALA A N 1
ATOM 1830 C CA . ALA A 1 226 ? -1.144 28.844 -7.34 1 97.56 226 ALA A CA 1
ATOM 1831 C C . ALA A 1 226 ? -0.921 28.125 -6.012 1 97.56 226 ALA A C 1
ATOM 1833 O O . ALA A 1 226 ? -1.501 28.5 -4.992 1 97.56 226 ALA A O 1
ATOM 1834 N N . LEU A 1 227 ? -0.09 27.094 -6.078 1 98.12 227 LEU A N 1
ATOM 1835 C CA . LEU A 1 227 ? 0.289 26.422 -4.848 1 98.12 227 LEU A CA 1
ATOM 1836 C C . LEU A 1 227 ? 1.108 27.344 -3.947 1 98.12 227 LEU A C 1
ATOM 1838 O O . LEU A 1 227 ? 1.924 28.125 -4.434 1 98.12 227 LEU A O 1
ATOM 1842 N N . PRO A 1 228 ? 0.904 27.234 -2.705 1 98.38 228 PRO A N 1
ATOM 1843 C CA . PRO A 1 228 ? 1.729 28 -1.764 1 98.38 228 PRO A CA 1
ATOM 1844 C C . PRO A 1 228 ? 3.1 27.359 -1.534 1 98.38 228 PRO A C 1
ATOM 1846 O O . PRO A 1 228 ? 3.4 26.312 -2.104 1 98.38 228 PRO A O 1
ATOM 1849 N N . LYS A 1 229 ? 3.826 28.047 -0.753 1 98.38 229 LYS A N 1
ATOM 1850 C CA . LYS A 1 229 ? 5.156 27.578 -0.376 1 98.38 229 LYS A CA 1
ATOM 1851 C C . LYS A 1 229 ? 5.227 27.266 1.115 1 98.38 229 LYS A C 1
ATOM 1853 O O . LYS A 1 229 ? 4.738 28.031 1.942 1 98.38 229 LYS A O 1
ATOM 1858 N N . LEU A 1 230 ? 5.766 26.109 1.416 1 98.75 230 LEU A N 1
ATOM 1859 C CA . LEU A 1 230 ? 6.031 25.75 2.805 1 98.75 230 LEU A CA 1
ATOM 1860 C C . LEU A 1 230 ? 7.379 26.297 3.258 1 98.75 230 LEU A C 1
ATOM 1862 O O . LEU A 1 230 ? 8.391 26.109 2.572 1 98.75 230 LEU A O 1
ATOM 1866 N N . VAL A 1 231 ? 7.363 26.984 4.352 1 98.56 231 VAL A N 1
ATOM 1867 C CA . VAL A 1 231 ? 8.594 27.438 4.996 1 98.56 231 VAL A CA 1
ATOM 1868 C C . VAL A 1 231 ? 8.727 26.797 6.375 1 98.56 231 VAL A C 1
ATOM 1870 O O . VAL A 1 231 ? 7.836 26.922 7.219 1 98.56 231 VAL A O 1
ATOM 1873 N N . ILE A 1 232 ? 9.734 26.062 6.559 1 98.62 232 ILE A N 1
ATOM 1874 C CA . ILE A 1 232 ? 10.07 25.547 7.883 1 98.62 232 ILE A CA 1
ATOM 1875 C C . ILE A 1 232 ? 11.078 26.484 8.562 1 98.62 232 ILE A C 1
ATOM 1877 O O . ILE A 1 232 ? 12.234 26.547 8.141 1 98.62 232 ILE A O 1
ATOM 1881 N N . LYS A 1 233 ? 10.727 27.078 9.602 1 98.25 233 LYS A N 1
ATOM 1882 C CA . LYS A 1 233 ? 11.461 28.188 10.203 1 98.25 233 LYS A CA 1
ATOM 1883 C C . LYS A 1 233 ? 12.602 27.688 11.078 1 98.25 233 LYS A C 1
ATOM 1885 O O . LYS A 1 233 ? 13.594 28.391 11.281 1 98.25 233 LYS A O 1
ATOM 1890 N N . ARG A 1 234 ? 12.398 26.516 11.555 1 97.94 234 ARG A N 1
ATOM 1891 C CA . ARG A 1 234 ? 13.375 25.953 12.477 1 97.94 234 ARG A CA 1
ATOM 1892 C C . ARG A 1 234 ? 13.578 24.453 12.219 1 97.94 234 ARG A C 1
ATOM 1894 O O . ARG A 1 234 ? 12.617 23.734 11.945 1 97.94 234 ARG A O 1
ATOM 1901 N N . LYS A 1 235 ? 14.828 24.062 12.273 1 98 235 LYS A N 1
ATOM 1902 C CA . LYS A 1 235 ? 15.164 22.641 12.281 1 98 235 LYS A CA 1
ATOM 1903 C C . LYS A 1 235 ? 15.508 22.172 13.695 1 98 235 LYS A C 1
ATOM 1905 O O . LYS A 1 235 ? 16.641 22.359 14.156 1 98 235 LYS A O 1
ATOM 1910 N N . PRO A 1 236 ? 14.578 21.594 14.312 1 98.44 236 PRO A N 1
ATOM 1911 C CA . PRO A 1 236 ? 14.914 21.078 15.641 1 98.44 236 PRO A CA 1
ATOM 1912 C C . PRO A 1 236 ? 15.852 19.875 15.594 1 98.44 236 PRO A C 1
ATOM 1914 O O . PRO A 1 236 ? 16.109 19.328 14.508 1 98.44 236 PRO A O 1
ATOM 1917 N N . ASP A 1 237 ? 16.328 19.406 16.766 1 97.75 237 ASP A N 1
ATOM 1918 C CA . ASP A 1 237 ? 17.312 18.328 16.844 1 97.75 237 ASP A CA 1
ATOM 1919 C C . ASP A 1 237 ? 16.672 16.984 16.484 1 97.75 237 ASP A C 1
ATOM 1921 O O . ASP A 1 237 ? 17.359 16.078 16 1 97.75 237 ASP A O 1
ATOM 1925 N N . SER A 1 238 ? 15.391 16.938 16.75 1 98.12 238 SER A N 1
ATOM 1926 C CA . SER A 1 238 ? 14.688 15.672 16.547 1 98.12 238 SER A CA 1
ATOM 1927 C C . SER A 1 238 ? 13.398 15.883 15.758 1 98.12 238 SER A C 1
ATOM 1929 O O . SER A 1 238 ? 12.742 16.922 15.891 1 98.12 238 SER A O 1
ATOM 1931 N N . ILE A 1 239 ? 13.062 14.844 14.984 1 98.62 239 ILE A N 1
ATOM 1932 C CA . ILE A 1 239 ? 11.812 14.844 14.234 1 98.62 239 ILE A CA 1
ATOM 1933 C C . ILE A 1 239 ? 10.641 15.016 15.195 1 98.62 239 ILE A C 1
ATOM 1935 O O . ILE A 1 239 ? 9.562 15.477 14.797 1 98.62 239 ILE A O 1
ATOM 1939 N N . PHE A 1 240 ? 10.836 14.781 16.5 1 98.5 240 PHE A N 1
ATOM 1940 C CA . PHE A 1 240 ? 9.758 14.773 17.469 1 98.5 240 PHE A CA 1
ATOM 1941 C C . PHE A 1 240 ? 9.633 16.125 18.156 1 98.5 240 PHE A C 1
ATOM 1943 O O . PHE A 1 240 ? 8.719 16.344 18.953 1 98.5 240 PHE A O 1
ATOM 1950 N N . ASP A 1 241 ? 10.477 17.062 17.781 1 98.5 241 ASP A N 1
ATOM 1951 C CA . ASP A 1 241 ? 10.531 18.328 18.531 1 98.5 241 ASP A CA 1
ATOM 1952 C C . ASP A 1 241 ? 9.977 19.484 17.703 1 98.5 241 ASP A C 1
ATOM 1954 O O . ASP A 1 241 ? 10.062 20.641 18.109 1 98.5 241 ASP A O 1
ATOM 1958 N N . TYR A 1 242 ? 9.461 19.203 16.484 1 98.81 242 TYR A N 1
ATOM 1959 C CA . TYR A 1 242 ? 8.789 20.25 15.727 1 98.81 242 TYR A CA 1
ATOM 1960 C C . TYR A 1 242 ? 7.559 20.75 16.469 1 98.81 242 TYR A C 1
ATOM 1962 O O . TYR A 1 242 ? 6.91 20 17.188 1 98.81 242 TYR A O 1
ATOM 1970 N N . ARG A 1 243 ? 7.27 21.984 16.25 1 98.44 243 ARG A N 1
ATOM 1971 C CA . ARG A 1 243 ? 6.082 22.641 16.797 1 98.44 243 ARG A CA 1
ATOM 1972 C C . ARG A 1 243 ? 5.289 23.344 15.695 1 98.44 243 ARG A C 1
ATOM 1974 O O . ARG A 1 243 ? 5.816 23.594 14.609 1 98.44 243 ARG A O 1
ATOM 1981 N N . PHE A 1 244 ? 4.035 23.609 16.031 1 98.62 244 PHE A N 1
ATOM 1982 C CA . PHE A 1 244 ? 3.145 24.25 15.07 1 98.62 244 PHE A CA 1
ATOM 1983 C C . PHE A 1 244 ? 3.777 25.516 14.508 1 98.62 244 PHE A C 1
ATOM 1985 O O . PHE A 1 244 ? 3.709 25.766 13.305 1 98.62 244 PHE A O 1
ATOM 1992 N N . GLU A 1 245 ? 4.457 26.312 15.328 1 98.19 245 GLU A N 1
ATOM 1993 C CA . GLU A 1 245 ? 4.98 27.625 14.961 1 98.19 245 GLU A CA 1
ATOM 1994 C C . GLU A 1 245 ? 6.195 27.5 14.047 1 98.19 245 GLU A C 1
ATOM 1996 O O . GLU A 1 245 ? 6.648 28.484 13.461 1 98.19 245 GLU A O 1
ATOM 2001 N N . ASP A 1 246 ? 6.699 26.281 13.93 1 98.75 246 ASP A N 1
ATOM 2002 C CA . ASP A 1 246 ? 7.852 26.062 13.055 1 98.75 246 ASP A CA 1
ATOM 2003 C C . ASP A 1 246 ? 7.441 26.141 11.578 1 98.75 246 ASP A C 1
ATOM 2005 O O . ASP A 1 246 ? 8.297 26.234 10.703 1 98.75 246 ASP A O 1
ATOM 2009 N N . PHE A 1 247 ? 6.137 26.062 11.305 1 98.81 247 PHE A N 1
ATOM 2010 C CA . PHE A 1 247 ? 5.676 25.953 9.93 1 98.81 247 PHE A CA 1
ATOM 2011 C C . PHE A 1 247 ? 4.949 27.219 9.492 1 98.81 247 PHE A C 1
ATOM 2013 O O . PHE A 1 247 ? 4.117 27.75 10.234 1 98.81 247 PHE A O 1
ATOM 2020 N N . GLU A 1 248 ? 5.285 27.656 8.328 1 98.25 248 GLU A N 1
ATOM 2021 C CA . GLU A 1 248 ? 4.621 28.797 7.695 1 98.25 248 GLU A CA 1
ATOM 2022 C C . GLU A 1 248 ? 4.281 28.484 6.238 1 98.25 248 GLU A C 1
ATOM 2024 O O . GLU A 1 248 ? 5.086 27.891 5.52 1 98.25 248 GLU A O 1
ATOM 2029 N N . ILE A 1 249 ? 3.107 28.797 5.824 1 98.44 249 ILE A N 1
ATOM 2030 C CA . ILE A 1 249 ? 2.686 28.656 4.434 1 98.44 249 ILE A CA 1
ATOM 2031 C C . ILE A 1 249 ? 2.596 30.031 3.777 1 98.44 249 ILE A C 1
ATOM 2033 O O . ILE A 1 249 ? 1.772 30.859 4.172 1 98.44 249 ILE A O 1
ATOM 2037 N N . GLU A 1 250 ? 3.391 30.25 2.805 1 98.5 250 GLU A N 1
ATOM 2038 C CA . GLU A 1 250 ? 3.426 31.531 2.1 1 98.5 250 GLU A CA 1
ATOM 2039 C C . GLU A 1 250 ? 2.65 31.469 0.787 1 98.5 250 GLU A C 1
ATOM 2041 O O . GLU A 1 250 ? 2.766 30.484 0.046 1 98.5 250 GLU A O 1
ATOM 2046 N N . GLY A 1 251 ? 1.868 32.5 0.554 1 98.25 251 GLY A N 1
ATOM 2047 C CA . GLY A 1 251 ? 1.204 32.625 -0.733 1 98.25 251 GLY A CA 1
ATOM 2048 C C . GLY A 1 251 ? -0.032 31.75 -0.859 1 98.25 251 GLY A C 1
ATOM 2049 O O . GLY A 1 251 ? -0.46 31.422 -1.969 1 98.25 251 GLY A O 1
ATOM 2050 N N . TYR A 1 252 ? -0.507 31.281 0.245 1 98 252 TYR A N 1
ATOM 2051 C CA . TYR A 1 252 ? -1.738 30.5 0.202 1 98 252 TYR A CA 1
ATOM 2052 C C . TYR A 1 252 ? -2.947 31.406 -0.013 1 98 252 TYR A C 1
ATOM 2054 O O . TYR A 1 252 ? -3.271 32.25 0.839 1 98 252 TYR A O 1
ATOM 2062 N N . ASP A 1 253 ? -3.572 31.328 -1.163 1 98.19 253 ASP A N 1
ATOM 2063 C CA . ASP A 1 253 ? -4.738 32.125 -1.539 1 98.19 253 ASP A CA 1
ATOM 2064 C C . ASP A 1 253 ? -5.867 31.234 -2.049 1 98.19 253 ASP A C 1
ATOM 2066 O O . ASP A 1 253 ? -6.254 31.312 -3.215 1 98.19 253 ASP A O 1
ATOM 2070 N N . PRO A 1 254 ? -6.449 30.469 -1.179 1 98.31 254 PRO A N 1
ATOM 2071 C CA . PRO A 1 254 ? -7.496 29.547 -1.617 1 98.31 254 PRO A CA 1
ATOM 2072 C C . PRO A 1 254 ? -8.844 30.234 -1.833 1 98.31 254 PRO A C 1
ATOM 2074 O O . PRO A 1 254 ? -9.031 31.375 -1.396 1 98.31 254 PRO A O 1
ATOM 2077 N N . HIS A 1 255 ? -9.703 29.578 -2.574 1 98.25 255 HIS A N 1
ATOM 2078 C CA . HIS A 1 255 ? -11.117 29.922 -2.545 1 98.25 255 HIS A CA 1
ATOM 2079 C C . HIS A 1 255 ? -11.703 29.75 -1.148 1 98.25 255 HIS A C 1
ATOM 2081 O O . HIS A 1 255 ? -11.109 29.078 -0.304 1 98.25 255 HIS A O 1
ATOM 2087 N N . PRO A 1 256 ? -12.844 30.391 -0.891 1 97.88 256 PRO A N 1
ATOM 2088 C CA . PRO A 1 256 ? -13.477 30.25 0.422 1 97.88 256 PRO A CA 1
ATOM 2089 C C . PRO A 1 256 ? -13.781 28.797 0.781 1 97.88 256 PRO A C 1
ATOM 2091 O O . PRO A 1 256 ? -13.961 27.953 -0.109 1 97.88 256 PRO A O 1
ATOM 2094 N N . GLY A 1 257 ? -13.867 28.547 2.018 1 97.25 257 GLY A N 1
ATOM 2095 C CA . GLY A 1 257 ? -14.164 27.219 2.494 1 97.25 257 GLY A CA 1
ATOM 2096 C C . GLY A 1 257 ? -15.508 26.688 2.012 1 97.25 257 GLY A C 1
ATOM 2097 O O . GLY A 1 257 ? -16.406 27.484 1.683 1 97.25 257 GLY A O 1
ATOM 2098 N N . ILE A 1 258 ? -15.586 25.375 1.879 1 97.06 258 ILE A N 1
ATOM 2099 C CA . ILE A 1 258 ? -16.844 24.703 1.604 1 97.06 258 ILE A CA 1
ATOM 2100 C C . ILE A 1 258 ? -17.219 23.797 2.781 1 97.06 258 ILE A C 1
ATOM 2102 O O . ILE A 1 258 ? -16.516 22.828 3.07 1 97.06 258 ILE A O 1
ATOM 2106 N N . LYS A 1 259 ? -18.281 24.109 3.424 1 93.62 259 LYS A N 1
ATOM 2107 C CA . LYS A 1 259 ? -18.703 23.328 4.582 1 93.62 259 LYS A CA 1
ATOM 2108 C C . LYS A 1 259 ? -19.422 22.047 4.148 1 93.62 259 LYS A C 1
ATOM 2110 O O . LYS A 1 259 ? -20.219 22.062 3.207 1 93.62 259 LYS A O 1
ATOM 2115 N N . ALA A 1 260 ? -19.016 20.938 4.781 1 91.5 260 ALA A N 1
ATOM 2116 C CA . ALA A 1 260 ? -19.656 19.641 4.578 1 91.5 260 ALA A CA 1
ATOM 2117 C C . ALA A 1 260 ? -19.672 18.828 5.867 1 91.5 260 ALA A C 1
ATOM 2119 O O . ALA A 1 260 ? -18.703 18.828 6.621 1 91.5 260 ALA A O 1
ATOM 2120 N N . PRO A 1 261 ? -20.766 18.141 6.098 1 86.38 261 PRO A N 1
ATOM 2121 C CA . PRO A 1 261 ? -20.812 17.328 7.312 1 86.38 261 PRO A CA 1
ATOM 2122 C C . PRO A 1 261 ? -19.953 16.062 7.215 1 86.38 261 PRO A C 1
ATOM 2124 O O . PRO A 1 261 ? -19.859 15.461 6.148 1 86.38 261 PRO A O 1
ATOM 2127 N N . VAL A 1 262 ? -19.312 15.758 8.359 1 80.62 262 VAL A N 1
ATOM 2128 C CA . VAL A 1 262 ? -18.531 14.523 8.398 1 80.62 262 VAL A CA 1
ATOM 2129 C C . VAL A 1 262 ? -19.484 13.32 8.383 1 80.62 262 VAL A C 1
ATOM 2131 O O . VAL A 1 262 ? -20.484 13.297 9.102 1 80.62 262 VAL A O 1
ATOM 2134 N N . ALA A 1 263 ? -19.234 12.375 7.469 1 76.38 263 ALA A N 1
ATOM 2135 C CA . ALA A 1 263 ? -19.984 11.117 7.492 1 76.38 263 ALA A CA 1
ATOM 2136 C C . ALA A 1 263 ? -19.5 10.211 8.617 1 76.38 263 ALA A C 1
ATOM 2138 O O . ALA A 1 263 ? -18.328 9.844 8.664 1 76.38 263 ALA A O 1
ATOM 2139 N N . ILE A 1 264 ? -20.375 9.93 9.555 1 72.69 264 ILE A N 1
ATOM 2140 C CA . ILE A 1 264 ? -20 9.117 10.711 1 72.69 264 ILE A CA 1
ATOM 2141 C C . ILE A 1 264 ? -20.609 7.719 10.57 1 72.69 264 ILE A C 1
ATOM 2143 O O . ILE A 1 264 ? -21.734 7.566 10.102 1 72.69 264 ILE A O 1
ATOM 2147 N N . MET B 1 1 ? -0.323 -6.695 -21.297 1 86.25 1 MET B N 1
ATOM 2148 C CA . MET B 1 1 ? 1.106 -6.895 -21.078 1 86.25 1 MET B CA 1
ATOM 2149 C C . MET B 1 1 ? 1.903 -5.672 -21.516 1 86.25 1 MET B C 1
ATOM 2151 O O . MET B 1 1 ? 3.035 -5.473 -21.078 1 86.25 1 MET B O 1
ATOM 2155 N N . LYS B 1 2 ? 1.233 -4.855 -22.203 1 91.38 2 LYS B N 1
ATOM 2156 C CA . LYS B 1 2 ? 1.874 -3.617 -22.641 1 91.38 2 LYS B CA 1
ATOM 2157 C C . LYS B 1 2 ? 2.322 -2.777 -21.438 1 91.38 2 LYS B C 1
ATOM 2159 O O . LYS B 1 2 ? 3.406 -2.191 -21.469 1 91.38 2 LYS B O 1
ATOM 2164 N N . GLN B 1 3 ? 1.508 -2.809 -20.438 1 95.94 3 GLN B N 1
ATOM 2165 C CA . GLN B 1 3 ? 1.818 -1.995 -19.266 1 95.94 3 GLN B CA 1
ATOM 2166 C C . GLN B 1 3 ? 3.09 -2.482 -18.578 1 95.94 3 GLN B C 1
ATOM 2168 O O . GLN B 1 3 ? 3.875 -1.68 -18.062 1 95.94 3 GLN B O 1
ATOM 2173 N N . TYR B 1 4 ? 3.264 -3.777 -18.578 1 98.06 4 TYR B N 1
ATOM 2174 C CA . TYR B 1 4 ? 4.469 -4.371 -18.016 1 98.06 4 TYR B CA 1
ATOM 2175 C C . TYR B 1 4 ? 5.707 -3.936 -18.781 1 98.06 4 TYR B C 1
ATOM 2177 O O . TYR B 1 4 ? 6.707 -3.527 -18.188 1 98.06 4 TYR B O 1
ATOM 2185 N N . LEU B 1 5 ? 5.648 -3.959 -20.047 1 98.38 5 LEU B N 1
ATOM 2186 C CA . LEU B 1 5 ? 6.773 -3.562 -20.891 1 98.38 5 LEU B CA 1
ATOM 2187 C C . LEU B 1 5 ? 7.02 -2.061 -20.797 1 98.38 5 LEU B C 1
ATOM 2189 O O . LEU B 1 5 ? 8.164 -1.611 -20.844 1 98.38 5 LEU B O 1
ATOM 2193 N N . GLU B 1 6 ? 5.973 -1.331 -20.734 1 98.44 6 GLU B N 1
ATOM 2194 C CA . GLU B 1 6 ? 6.105 0.112 -20.562 1 98.44 6 GLU B CA 1
ATOM 2195 C C . GLU B 1 6 ? 6.82 0.445 -19.25 1 98.44 6 GLU B C 1
ATOM 2197 O O . GLU B 1 6 ? 7.641 1.366 -19.203 1 98.44 6 GLU B O 1
ATOM 2202 N N . LEU B 1 7 ? 6.477 -0.283 -18.203 1 98.69 7 LEU B N 1
ATOM 2203 C CA . LEU B 1 7 ? 7.18 -0.101 -16.938 1 98.69 7 LEU B CA 1
ATOM 2204 C C . LEU B 1 7 ? 8.664 -0.418 -17.078 1 98.69 7 LEU B C 1
ATOM 2206 O O . LEU B 1 7 ? 9.516 0.335 -16.609 1 98.69 7 LEU B O 1
ATOM 2210 N N . MET B 1 8 ? 8.906 -1.55 -17.688 1 98.56 8 MET B N 1
ATOM 2211 C CA . MET B 1 8 ? 10.297 -1.947 -17.906 1 98.56 8 MET B CA 1
ATOM 2212 C C . MET B 1 8 ? 11.062 -0.855 -18.641 1 98.56 8 MET B C 1
ATOM 2214 O O . MET B 1 8 ? 12.172 -0.485 -18.234 1 98.56 8 MET B O 1
ATOM 2218 N N . GLN B 1 9 ? 10.484 -0.362 -19.688 1 98.62 9 GLN B N 1
ATOM 2219 C CA . GLN B 1 9 ? 11.109 0.708 -20.453 1 98.62 9 GLN B CA 1
ATOM 2220 C C . GLN B 1 9 ? 11.258 1.973 -19.625 1 98.62 9 GLN B C 1
ATOM 2222 O O . GLN B 1 9 ? 12.273 2.672 -19.719 1 98.62 9 GLN B O 1
ATOM 2227 N N . LYS B 1 10 ? 10.25 2.279 -18.875 1 98.69 10 LYS B N 1
ATOM 2228 C CA . LYS B 1 10 ? 10.297 3.459 -18.016 1 98.69 10 LYS B CA 1
ATOM 2229 C C . LYS B 1 10 ? 11.484 3.391 -17.047 1 98.69 10 LYS B C 1
ATOM 2231 O O . LYS B 1 10 ? 12.164 4.395 -16.828 1 98.69 10 LYS B O 1
ATOM 2236 N N . VAL B 1 11 ? 11.734 2.258 -16.438 1 98.69 11 VAL B N 1
ATOM 2237 C CA . VAL B 1 11 ? 12.859 2.082 -15.523 1 98.69 11 VAL B CA 1
ATOM 2238 C C . VAL B 1 11 ? 14.172 2.33 -16.266 1 98.69 11 VAL B C 1
ATOM 2240 O O . VAL B 1 11 ? 15.07 2.982 -15.734 1 98.69 11 VAL B O 1
ATOM 2243 N N . LEU B 1 12 ? 14.25 1.838 -17.469 1 98.19 12 LEU B N 1
ATOM 2244 C CA . LEU B 1 12 ? 15.453 2.041 -18.266 1 98.19 12 LEU B CA 1
ATOM 2245 C C . LEU B 1 12 ? 15.672 3.521 -18.562 1 98.19 12 LEU B C 1
ATOM 2247 O O . LEU B 1 12 ? 16.797 4.016 -18.469 1 98.19 12 LEU B O 1
ATOM 2251 N N . ASP B 1 13 ? 14.586 4.164 -18.844 1 98.12 13 ASP B N 1
ATOM 2252 C CA . ASP B 1 13 ? 14.672 5.539 -19.328 1 98.12 13 ASP B CA 1
ATOM 2253 C C . ASP B 1 13 ? 14.875 6.512 -18.172 1 98.12 13 ASP B C 1
ATOM 2255 O O . ASP B 1 13 ? 15.586 7.512 -18.312 1 98.12 13 ASP B O 1
ATOM 2259 N N . GLU B 1 14 ? 14.219 6.191 -17.047 1 97.88 14 GLU B N 1
ATOM 2260 C CA . GLU B 1 14 ? 14.102 7.223 -16.016 1 97.88 14 GLU B CA 1
ATOM 2261 C C . GLU B 1 14 ? 14.727 6.766 -14.703 1 97.88 14 GLU B C 1
ATOM 2263 O O . GLU B 1 14 ? 14.836 7.547 -13.758 1 97.88 14 GLU B O 1
ATOM 2268 N N . GLY B 1 15 ? 15.133 5.566 -14.617 1 98 15 GLY B N 1
ATOM 2269 C CA . GLY B 1 15 ? 15.586 5.016 -13.352 1 98 15 GLY B CA 1
ATOM 2270 C C . GLY B 1 15 ? 16.859 5.664 -12.844 1 98 15 GLY B C 1
ATOM 2271 O O . GLY B 1 15 ? 17.703 6.09 -13.633 1 98 15 GLY B O 1
ATOM 2272 N N . THR B 1 16 ? 17 5.723 -11.57 1 97.62 16 THR B N 1
ATOM 2273 C CA . THR B 1 16 ? 18.203 6.172 -10.898 1 97.62 16 THR B CA 1
ATOM 2274 C C . THR B 1 16 ? 19.062 4.98 -10.469 1 97.62 16 THR B C 1
ATOM 2276 O O . THR B 1 16 ? 18.531 3.982 -9.969 1 97.62 16 THR B O 1
ATOM 2279 N N . GLN B 1 17 ? 20.375 5.133 -10.68 1 95.81 17 GLN B N 1
ATOM 2280 C CA . GLN B 1 17 ? 21.281 4.09 -10.188 1 95.81 17 GLN B CA 1
ATOM 2281 C C . GLN B 1 17 ? 21.312 4.07 -8.664 1 95.81 17 GLN B C 1
ATOM 2283 O O . GLN B 1 17 ? 21.516 5.105 -8.023 1 95.81 17 GLN B O 1
ATOM 2288 N N . LYS B 1 18 ? 21.062 2.943 -8.102 1 94.56 18 LYS B N 1
ATOM 2289 C CA . LYS B 1 18 ? 21.109 2.771 -6.652 1 94.56 18 LYS B CA 1
ATOM 2290 C C . LYS B 1 18 ? 21.875 1.504 -6.273 1 94.56 18 LYS B C 1
ATOM 2292 O O . LYS B 1 18 ? 21.875 0.532 -7.031 1 94.56 18 LYS B O 1
ATOM 2297 N N . ASN B 1 19 ? 22.438 1.637 -5.125 1 89.06 19 ASN B N 1
ATOM 2298 C CA . ASN B 1 19 ? 23 0.42 -4.547 1 89.06 19 ASN B CA 1
ATOM 2299 C C . ASN B 1 19 ? 21.922 -0.422 -3.863 1 89.06 19 ASN B C 1
ATOM 2301 O O . ASN B 1 19 ? 20.781 0.014 -3.73 1 89.06 19 ASN B O 1
ATOM 2305 N N . ASP B 1 20 ? 22.359 -1.603 -3.619 1 81.44 20 ASP B N 1
ATOM 2306 C CA . ASP B 1 20 ? 21.391 -2.49 -2.975 1 81.44 20 ASP B CA 1
ATOM 2307 C C . ASP B 1 20 ? 22.094 -3.537 -2.115 1 81.44 20 ASP B C 1
ATOM 2309 O O . ASP B 1 20 ? 23.328 -3.605 -2.1 1 81.44 20 ASP B O 1
ATOM 2313 N N . ARG B 1 21 ? 21.297 -4.242 -1.399 1 77.44 21 ARG B N 1
ATOM 2314 C CA . ARG B 1 21 ? 21.781 -5.223 -0.436 1 77.44 21 ARG B CA 1
ATOM 2315 C C . ARG B 1 21 ? 22.625 -6.297 -1.124 1 77.44 21 ARG B C 1
ATOM 2317 O O . ARG B 1 21 ? 23.516 -6.887 -0.509 1 77.44 21 ARG B O 1
ATOM 2324 N N . THR B 1 22 ? 22.344 -6.523 -2.385 1 77.06 22 THR B N 1
ATOM 2325 C CA . THR B 1 22 ? 23.047 -7.574 -3.119 1 77.06 22 THR B CA 1
ATOM 2326 C C . THR B 1 22 ? 24.422 -7.094 -3.576 1 77.06 22 THR B C 1
ATOM 2328 O O . THR B 1 22 ? 25.281 -7.902 -3.92 1 77.06 22 THR B O 1
ATOM 2331 N N . GLY B 1 23 ? 24.547 -5.781 -3.732 1 83.69 23 GLY B N 1
ATOM 2332 C CA . GLY B 1 23 ? 25.766 -5.203 -4.254 1 83.69 23 GLY B CA 1
ATOM 2333 C C . GLY B 1 23 ? 25.812 -5.152 -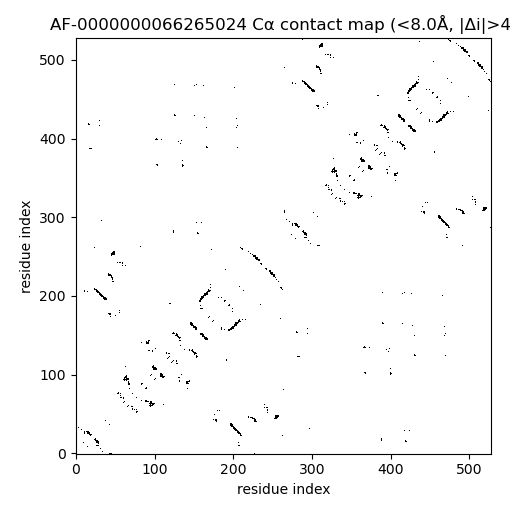5.77 1 83.69 23 GLY B C 1
ATOM 2334 O O . GLY B 1 23 ? 26.75 -4.617 -6.359 1 83.69 23 GLY B O 1
ATOM 2335 N N . THR B 1 24 ? 24.859 -5.609 -6.508 1 87.06 24 THR B N 1
ATOM 2336 C CA . THR B 1 24 ? 24.781 -5.672 -7.965 1 87.06 24 THR B CA 1
ATOM 2337 C C . THR B 1 24 ? 24.516 -4.293 -8.555 1 87.06 24 THR B C 1
ATOM 2339 O O . THR B 1 24 ? 25 -3.965 -9.641 1 87.06 24 THR B O 1
ATOM 2342 N N . GLY B 1 25 ? 23.766 -3.52 -7.867 1 93.44 25 GLY B N 1
ATOM 2343 C CA . GLY B 1 25 ? 23.312 -2.24 -8.398 1 93.44 25 GLY B CA 1
ATOM 2344 C C . GLY B 1 25 ? 22.047 -2.344 -9.227 1 93.44 25 GLY B C 1
ATOM 2345 O O . GLY B 1 25 ? 21.797 -3.373 -9.859 1 93.44 25 GLY B O 1
ATOM 2346 N N . THR B 1 26 ? 21.281 -1.293 -9.172 1 96.81 26 THR B N 1
ATOM 2347 C CA . THR B 1 26 ? 20 -1.308 -9.867 1 96.81 26 THR B CA 1
ATOM 2348 C C . THR B 1 26 ? 19.719 0.049 -10.508 1 96.81 26 THR B C 1
ATOM 2350 O O . THR B 1 26 ? 20.312 1.058 -10.125 1 96.81 26 THR B O 1
ATOM 2353 N N . LEU B 1 27 ? 18.938 -0.006 -11.547 1 97.94 27 LEU B N 1
ATOM 2354 C CA . LEU B 1 27 ? 18.141 1.153 -11.945 1 97.94 27 LEU B CA 1
ATOM 2355 C C . LEU B 1 27 ? 16.75 1.111 -11.305 1 97.94 27 LEU B C 1
ATOM 2357 O O . LEU B 1 27 ? 16.031 0.129 -11.461 1 97.94 27 LEU B O 1
ATOM 2361 N N . SER B 1 28 ? 16.438 2.186 -10.625 1 98.12 28 SER B N 1
ATOM 2362 C CA . SER B 1 28 ? 15.258 2.109 -9.773 1 98.12 28 SER B CA 1
ATOM 2363 C C . SER B 1 28 ? 14.344 3.311 -9.984 1 98.12 28 SER B C 1
ATOM 2365 O O . SER B 1 28 ? 14.82 4.426 -10.211 1 98.12 28 SER B O 1
ATOM 2367 N N . ILE B 1 29 ? 13.062 3.07 -10.016 1 98.62 29 ILE B N 1
ATOM 2368 C CA . ILE B 1 29 ? 12.062 4.129 -9.922 1 98.62 29 ILE B CA 1
ATOM 2369 C C . ILE B 1 29 ? 11.164 3.887 -8.711 1 98.62 29 ILE B C 1
ATOM 2371 O O . ILE B 1 29 ? 11.227 2.828 -8.078 1 98.62 29 ILE B O 1
ATOM 2375 N N . PHE B 1 30 ? 10.336 4.898 -8.367 1 98.69 30 PHE B N 1
ATOM 2376 C CA . PHE B 1 30 ? 9.539 4.812 -7.145 1 98.69 30 PHE B CA 1
ATOM 2377 C C . PHE B 1 30 ? 8.094 5.219 -7.406 1 98.69 30 PHE B C 1
ATOM 2379 O O . PHE B 1 30 ? 7.836 6.273 -7.988 1 98.69 30 PHE B O 1
ATOM 2386 N N . GLY B 1 31 ? 7.172 4.363 -6.996 1 98.25 31 GLY B N 1
ATOM 2387 C CA . GLY B 1 31 ? 5.766 4.723 -7.047 1 98.25 31 GLY B CA 1
ATOM 2388 C C . GLY B 1 31 ? 5.16 4.574 -8.43 1 98.25 31 GLY B C 1
ATOM 2389 O O . GLY B 1 31 ? 4.664 5.547 -9.008 1 98.25 31 GLY B O 1
ATOM 2390 N N . HIS B 1 32 ? 5.09 3.408 -8.992 1 98.56 32 HIS B N 1
ATOM 2391 C CA . HIS B 1 32 ? 4.426 3.102 -10.258 1 98.56 32 HIS B CA 1
ATOM 2392 C C . HIS B 1 32 ? 3.227 2.186 -10.039 1 98.56 32 HIS B C 1
ATOM 2394 O O . HIS B 1 32 ? 3.238 1.338 -9.148 1 98.56 32 HIS B O 1
ATOM 2400 N N . GLN B 1 33 ? 2.18 2.445 -10.82 1 98.69 33 GLN B N 1
ATOM 2401 C CA . GLN B 1 33 ? 0.986 1.615 -10.695 1 98.69 33 GLN B CA 1
ATOM 2402 C C . GLN B 1 33 ? 0.567 1.042 -12.047 1 98.69 33 GLN B C 1
ATOM 2404 O O . GLN B 1 33 ? 0.662 1.722 -13.07 1 98.69 33 GLN B O 1
ATOM 2409 N N . MET B 1 34 ? 0.164 -0.167 -12.086 1 98.69 34 MET B N 1
ATOM 2410 C CA . MET B 1 34 ? -0.418 -0.83 -13.25 1 98.69 34 MET B CA 1
ATOM 2411 C C . MET B 1 34 ? -1.793 -1.401 -12.914 1 98.69 34 MET B C 1
ATOM 2413 O O . MET B 1 34 ? -2.066 -1.743 -11.766 1 98.69 34 MET B O 1
ATOM 2417 N N . ARG B 1 35 ? -2.598 -1.479 -13.914 1 98.44 35 ARG B N 1
ATOM 2418 C CA . ARG B 1 35 ? -3.936 -2.043 -13.773 1 98.44 35 ARG B CA 1
ATOM 2419 C C . ARG B 1 35 ? -4.191 -3.105 -14.836 1 98.44 35 ARG B C 1
ATOM 2421 O O . ARG B 1 35 ? -4.012 -2.855 -16.031 1 98.44 35 ARG B O 1
ATOM 2428 N N . PHE B 1 36 ? -4.598 -4.289 -14.406 1 98.5 36 PHE B N 1
ATOM 2429 C CA . PHE B 1 36 ? -4.914 -5.402 -15.297 1 98.5 36 PHE B CA 1
ATOM 2430 C C . PHE B 1 36 ? -6.391 -5.762 -15.203 1 98.5 36 PHE B C 1
ATOM 2432 O O . PHE B 1 36 ? -6.887 -6.121 -14.133 1 98.5 36 PHE B O 1
ATOM 2439 N N . ASN B 1 37 ? -7.07 -5.609 -16.328 1 98.06 37 ASN B N 1
ATOM 2440 C CA . ASN B 1 37 ? -8.445 -6.094 -16.406 1 98.06 37 ASN B CA 1
ATOM 2441 C C . ASN B 1 37 ? -8.492 -7.613 -16.547 1 98.06 37 ASN B C 1
ATOM 2443 O O . ASN B 1 37 ? -8.219 -8.148 -17.625 1 98.06 37 ASN B O 1
ATOM 2447 N N . LEU B 1 38 ? -8.938 -8.289 -15.508 1 98.5 38 LEU B N 1
ATOM 2448 C CA . LEU B 1 38 ? -8.812 -9.742 -15.461 1 98.5 38 LEU B CA 1
ATOM 2449 C C . LEU B 1 38 ? -9.898 -10.406 -16.312 1 98.5 38 LEU B C 1
ATOM 2451 O O . LEU B 1 38 ? -9.852 -11.617 -16.531 1 98.5 38 LEU B O 1
ATOM 2455 N N . ARG B 1 39 ? -10.82 -9.641 -16.844 1 97.44 39 ARG B N 1
ATOM 2456 C CA . ARG B 1 39 ? -11.867 -10.18 -17.703 1 97.44 39 ARG B CA 1
ATOM 2457 C C . ARG B 1 39 ? -11.352 -10.344 -19.141 1 97.44 39 ARG B C 1
ATOM 2459 O O . ARG B 1 39 ? -12 -11.008 -19.953 1 97.44 39 ARG B O 1
ATOM 2466 N N . GLU B 1 40 ? -10.25 -9.742 -19.391 1 96.38 40 GLU B N 1
ATOM 2467 C CA . GLU B 1 40 ? -9.742 -9.719 -20.766 1 96.38 40 GLU B CA 1
ATOM 2468 C C . GLU B 1 40 ? -8.68 -10.789 -20.969 1 96.38 40 GLU B C 1
ATOM 2470 O O . GLU B 1 40 ? -8.023 -10.82 -22.016 1 96.38 40 GLU B O 1
ATOM 2475 N N . GLY B 1 41 ? -8.508 -11.617 -20.016 1 97.31 41 GLY B N 1
ATOM 2476 C CA . GLY B 1 41 ? -7.488 -12.656 -20.094 1 97.31 41 GLY B CA 1
ATOM 2477 C C . GLY B 1 41 ? -6.621 -12.719 -18.844 1 97.31 41 GLY B C 1
ATOM 2478 O O . GLY B 1 41 ? -6.66 -11.812 -18.016 1 97.31 41 GLY B O 1
ATOM 2479 N N . PHE B 1 42 ? -5.906 -13.828 -18.75 1 98.56 42 PHE B N 1
ATOM 2480 C CA . PHE B 1 42 ? -5.004 -14.008 -17.625 1 98.56 42 PHE B CA 1
ATOM 2481 C C . PHE B 1 42 ? -3.674 -13.305 -17.875 1 98.56 42 PHE B C 1
ATOM 2483 O O . PHE B 1 42 ? -3.012 -13.57 -18.891 1 98.56 42 PHE B O 1
ATOM 2490 N N . PRO B 1 43 ? -3.264 -12.391 -17.016 1 98.44 43 PRO B N 1
ATOM 2491 C CA . PRO B 1 43 ? -2.088 -11.562 -17.297 1 98.44 43 PRO B CA 1
ATOM 2492 C C . PRO B 1 43 ? -0.774 -12.289 -17.031 1 98.44 43 PRO B C 1
ATOM 2494 O O . PRO B 1 43 ? -0 -11.883 -16.156 1 98.44 43 PRO B O 1
ATOM 2497 N N . LEU B 1 44 ? -0.55 -13.305 -17.812 1 98.25 44 LEU B N 1
ATOM 2498 C CA . LEU B 1 44 ? 0.716 -14.023 -17.891 1 98.25 44 LEU B CA 1
ATOM 2499 C C . LEU B 1 44 ? 1.567 -13.492 -19.047 1 98.25 44 LEU B C 1
ATOM 2501 O O . LEU B 1 44 ? 1.121 -13.477 -20.188 1 98.25 44 LEU B O 1
ATOM 2505 N N . VAL B 1 45 ? 2.746 -13.086 -18.672 1 97.88 45 VAL B N 1
ATOM 2506 C CA . VAL B 1 45 ? 3.623 -12.438 -19.641 1 97.88 45 VAL B CA 1
ATOM 2507 C C . VAL B 1 45 ? 3.875 -13.375 -20.828 1 97.88 45 VAL B C 1
ATOM 2509 O O . VAL B 1 45 ? 4.082 -14.578 -20.625 1 97.88 45 VAL B O 1
ATOM 2512 N N . THR B 1 46 ? 3.889 -12.797 -22.047 1 98.31 46 THR B N 1
ATOM 2513 C CA . THR B 1 46 ? 4.047 -13.641 -23.219 1 98.31 46 THR B CA 1
ATOM 2514 C C . THR B 1 46 ? 5.348 -13.312 -23.953 1 98.31 46 THR B C 1
ATOM 2516 O O . THR B 1 46 ? 5.738 -14.016 -24.875 1 98.31 46 THR B O 1
ATOM 2519 N N . THR B 1 47 ? 6.051 -12.273 -23.5 1 98.44 47 THR B N 1
ATOM 2520 C CA . THR B 1 47 ? 7.305 -11.914 -24.156 1 98.44 47 THR B CA 1
ATOM 2521 C C . THR B 1 47 ? 8.453 -12.781 -23.656 1 98.44 47 THR B C 1
ATOM 2523 O O . THR B 1 47 ? 9.57 -12.711 -24.172 1 98.44 47 THR B O 1
ATOM 2526 N N . LYS B 1 48 ? 8.234 -13.531 -22.75 1 97.88 48 LYS B N 1
ATOM 2527 C CA . LYS B 1 48 ? 9.062 -14.648 -22.297 1 97.88 48 LYS B CA 1
ATOM 2528 C C . LYS B 1 48 ? 8.227 -15.688 -21.562 1 97.88 48 LYS B C 1
ATOM 2530 O O . LYS B 1 48 ? 7.172 -15.367 -21.016 1 97.88 48 LYS B O 1
ATOM 2535 N N . ARG B 1 49 ? 8.719 -16.844 -21.578 1 97.56 49 ARG B N 1
ATOM 2536 C CA . ARG B 1 49 ? 8.016 -17.906 -20.875 1 97.56 49 ARG B CA 1
ATOM 2537 C C . ARG B 1 49 ? 8.18 -17.766 -19.359 1 97.56 49 ARG B C 1
ATOM 2539 O O . ARG B 1 49 ? 9.297 -17.578 -18.875 1 97.56 49 ARG B O 1
ATOM 2546 N N . CYS B 1 50 ? 7.094 -17.797 -18.641 1 96.31 50 CYS B N 1
ATOM 2547 C CA . CYS B 1 50 ? 7.098 -17.828 -17.188 1 96.31 50 CYS B CA 1
ATOM 2548 C C . CYS B 1 50 ? 6.938 -19.25 -16.672 1 96.31 50 CYS B C 1
ATOM 2550 O O . CYS B 1 50 ? 6.238 -20.062 -17.281 1 96.31 50 CYS B O 1
ATOM 2552 N N . HIS B 1 51 ? 7.609 -19.531 -15.609 1 95.69 51 HIS B N 1
ATOM 2553 C CA . HIS B 1 51 ? 7.5 -20.844 -15 1 95.69 51 HIS B CA 1
ATOM 2554 C C . HIS B 1 51 ? 6.227 -20.969 -14.18 1 95.69 51 HIS B C 1
ATOM 2556 O O . HIS B 1 51 ? 6.258 -20.844 -12.953 1 95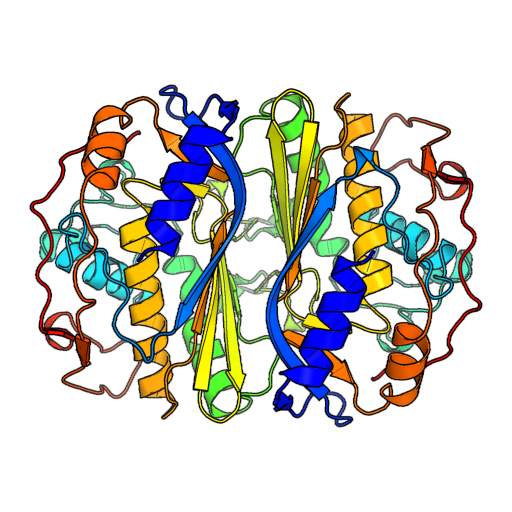.69 51 HIS B O 1
ATOM 2562 N N . LEU B 1 52 ? 5.199 -21.438 -14.789 1 96.88 52 LEU B N 1
ATOM 2563 C CA . LEU B 1 52 ? 3.857 -21.453 -14.219 1 96.88 52 LEU B CA 1
ATOM 2564 C C . LEU B 1 52 ? 3.811 -22.328 -12.969 1 96.88 52 LEU B C 1
ATOM 2566 O O . LEU B 1 52 ? 3.137 -22 -11.992 1 96.88 52 LEU B O 1
ATOM 2570 N N . ARG B 1 53 ? 4.469 -23.453 -12.977 1 97.62 53 ARG B N 1
ATOM 2571 C CA . ARG B 1 53 ? 4.484 -24.375 -11.844 1 97.62 53 ARG B CA 1
ATOM 2572 C C . ARG B 1 53 ? 4.945 -23.656 -10.57 1 97.62 53 ARG B C 1
ATOM 2574 O O . ARG B 1 53 ? 4.32 -23.812 -9.516 1 97.62 53 ARG B O 1
ATOM 2581 N N . SER B 1 54 ? 5.984 -22.875 -10.633 1 98 54 SER B N 1
ATOM 2582 C CA . SER B 1 54 ? 6.496 -22.141 -9.477 1 98 54 SER B CA 1
ATOM 2583 C C . SER B 1 54 ? 5.5 -21.094 -9 1 98 54 SER B C 1
ATOM 2585 O O . SER B 1 54 ? 5.324 -20.891 -7.797 1 98 54 SER B O 1
ATOM 2587 N N . ILE B 1 55 ? 4.891 -20.453 -9.945 1 98.31 55 ILE B N 1
ATOM 2588 C CA . ILE B 1 55 ? 3.938 -19.406 -9.625 1 98.31 55 ILE B CA 1
ATOM 2589 C C . ILE B 1 55 ? 2.773 -19.984 -8.828 1 98.31 55 ILE B C 1
ATOM 2591 O O . ILE B 1 55 ? 2.434 -19.469 -7.758 1 98.31 55 ILE B O 1
ATOM 2595 N N . ILE B 1 56 ? 2.209 -21.047 -9.305 1 98.75 56 ILE B N 1
ATOM 2596 C CA . ILE B 1 56 ? 1.01 -21.625 -8.711 1 98.75 56 ILE B CA 1
ATOM 2597 C C . ILE B 1 56 ? 1.359 -22.266 -7.371 1 98.75 56 ILE B C 1
ATOM 2599 O O . ILE B 1 56 ? 0.698 -22.016 -6.359 1 98.75 56 ILE B O 1
ATOM 2603 N N . HIS B 1 57 ? 2.451 -23.047 -7.332 1 98.69 57 HIS B N 1
ATOM 2604 C CA . HIS B 1 57 ? 2.803 -23.75 -6.102 1 98.69 57 HIS B CA 1
ATOM 2605 C C . HIS B 1 57 ? 3.23 -22.766 -5.012 1 98.69 57 HIS B C 1
ATOM 2607 O O . HIS B 1 57 ? 2.977 -23 -3.83 1 98.69 57 HIS B O 1
ATOM 2613 N N . GLU B 1 58 ? 3.887 -21.719 -5.371 1 98.38 58 GLU B N 1
ATOM 2614 C CA . GLU B 1 58 ? 4.238 -20.719 -4.367 1 98.38 58 GLU B CA 1
ATOM 2615 C C . GLU B 1 58 ? 2.992 -20.109 -3.732 1 98.38 58 GLU B C 1
ATOM 2617 O O . GLU B 1 58 ? 2.92 -19.969 -2.51 1 98.38 58 GLU B O 1
ATOM 2622 N N . LEU B 1 59 ? 2.033 -19.781 -4.559 1 98.69 59 LEU B N 1
ATOM 2623 C CA . LEU B 1 59 ? 0.798 -19.203 -4.031 1 98.69 59 LEU B CA 1
ATOM 2624 C C . LEU B 1 59 ? 0.093 -20.203 -3.109 1 98.69 59 LEU B C 1
ATOM 2626 O O . LEU B 1 59 ? -0.352 -19.828 -2.02 1 98.69 59 LEU B O 1
ATOM 2630 N N . LEU B 1 60 ? -0.043 -21.438 -3.559 1 98.75 60 LEU B N 1
ATOM 2631 C CA . LEU B 1 60 ? -0.672 -22.453 -2.738 1 98.75 60 LEU B CA 1
ATOM 2632 C C . LEU B 1 60 ? 0.077 -22.641 -1.421 1 98.75 60 LEU B C 1
ATOM 2634 O O . LEU B 1 60 ? -0.542 -22.812 -0.368 1 98.75 60 LEU B O 1
ATOM 2638 N N . TRP B 1 61 ? 1.416 -22.578 -1.521 1 98.62 61 TRP B N 1
ATOM 2639 C CA . TRP B 1 61 ? 2.291 -22.688 -0.357 1 98.62 61 TRP B CA 1
ATOM 2640 C C . TRP B 1 61 ? 2.035 -21.531 0.618 1 98.62 61 TRP B C 1
ATOM 2642 O O . TRP B 1 61 ? 1.953 -21.75 1.83 1 98.62 61 TRP B O 1
ATOM 2652 N N . PHE B 1 62 ? 1.859 -20.312 0.148 1 98.31 62 PHE B N 1
ATOM 2653 C CA . PHE B 1 62 ? 1.493 -19.172 0.98 1 98.31 62 PHE B CA 1
ATOM 2654 C C . PHE B 1 62 ? 0.142 -19.391 1.647 1 98.31 62 PHE B C 1
ATOM 2656 O O . PHE B 1 62 ? -0.01 -19.172 2.85 1 98.31 62 PHE B O 1
ATOM 2663 N N . LEU B 1 63 ? -0.826 -19.875 0.894 1 98.69 63 LEU B N 1
ATOM 2664 C CA . LEU B 1 63 ? -2.188 -20.047 1.387 1 98.69 63 LEU B CA 1
ATOM 2665 C C . LEU B 1 63 ? -2.24 -21.125 2.461 1 98.69 63 LEU B C 1
ATOM 2667 O O . LEU B 1 63 ? -3.105 -21.094 3.34 1 98.69 63 LEU B O 1
ATOM 2671 N N . GLN B 1 64 ? -1.291 -21.984 2.459 1 97.81 64 GLN B N 1
ATOM 2672 C CA . GLN B 1 64 ? -1.247 -23.047 3.457 1 97.81 64 GLN B CA 1
ATOM 2673 C C . GLN B 1 64 ? -0.556 -22.578 4.734 1 97.81 64 GLN B C 1
ATOM 2675 O O . GLN B 1 64 ? -0.575 -23.266 5.75 1 97.81 64 GLN B O 1
ATOM 2680 N N . GLY B 1 65 ? 0.077 -21.422 4.664 1 97.44 65 GLY B N 1
ATOM 2681 C CA . GLY B 1 65 ? 0.748 -20.859 5.828 1 97.44 65 GLY B CA 1
ATOM 2682 C C . GLY B 1 65 ? 2.098 -21.484 6.102 1 97.44 65 GLY B C 1
ATOM 2683 O O . GLY B 1 65 ? 2.672 -21.297 7.176 1 97.44 65 GLY B O 1
ATOM 2684 N N . ASP B 1 66 ? 2.633 -22.188 5.156 1 95.25 66 ASP B N 1
ATOM 2685 C CA . ASP B 1 66 ? 3.887 -22.922 5.328 1 95.25 66 ASP B CA 1
ATOM 2686 C C . ASP B 1 66 ? 5.086 -21.984 5.223 1 95.25 66 ASP B C 1
ATOM 2688 O O . ASP B 1 66 ? 5.008 -20.938 4.57 1 95.25 66 ASP B O 1
ATOM 2692 N N . THR B 1 67 ? 6.121 -22.344 5.871 1 96.44 67 THR B N 1
ATOM 2693 C CA . THR B 1 67 ? 7.32 -21.516 5.891 1 96.44 67 THR B CA 1
ATOM 2694 C C . THR B 1 67 ? 8.562 -22.344 5.621 1 96.44 67 THR B C 1
ATOM 2696 O O . THR B 1 67 ? 9.688 -21.891 5.824 1 96.44 67 THR B O 1
ATOM 2699 N N . ASN B 1 68 ? 8.359 -23.609 5.367 1 97.81 68 ASN B N 1
ATOM 2700 C CA . ASN B 1 68 ? 9.438 -24.516 4.98 1 97.81 68 ASN B CA 1
ATOM 2701 C C . ASN B 1 68 ? 9.391 -24.844 3.492 1 97.81 68 ASN B C 1
ATOM 2703 O O . ASN B 1 68 ? 8.305 -25 2.918 1 97.81 68 ASN B O 1
ATOM 2707 N N . VAL B 1 69 ? 10.539 -25.062 2.857 1 98.06 69 VAL B N 1
ATOM 2708 C CA . VAL B 1 69 ? 10.594 -25.203 1.405 1 98.06 69 VAL B CA 1
ATOM 2709 C C . VAL B 1 69 ? 10.328 -26.656 1.015 1 98.06 69 VAL B C 1
ATOM 2711 O O . VAL B 1 69 ? 10.328 -27 -0.17 1 98.06 69 VAL B O 1
ATOM 2714 N N . ALA B 1 70 ? 10.109 -27.578 1.962 1 98.06 70 ALA B N 1
ATOM 2715 C CA . ALA B 1 70 ? 9.906 -28.984 1.669 1 98.06 70 ALA B CA 1
ATOM 2716 C C . ALA B 1 70 ? 8.789 -29.188 0.649 1 98.06 70 ALA B C 1
ATOM 2718 O O . ALA B 1 70 ? 8.969 -29.875 -0.355 1 98.06 70 ALA B O 1
ATOM 2719 N N . TYR B 1 71 ? 7.652 -28.594 0.896 1 97.88 71 TYR B N 1
ATOM 2720 C CA . TYR B 1 71 ? 6.535 -28.688 -0.036 1 97.88 71 TYR B CA 1
ATOM 2721 C C . TYR B 1 71 ? 6.941 -28.219 -1.426 1 97.88 71 TYR B C 1
ATOM 2723 O O . TYR B 1 71 ? 6.594 -28.844 -2.43 1 97.88 71 TYR B O 1
ATOM 2731 N N . LEU B 1 72 ? 7.629 -27.078 -1.486 1 98.25 72 LEU B N 1
ATOM 2732 C CA . LEU B 1 72 ? 8.062 -26.531 -2.771 1 98.25 72 LEU B CA 1
ATOM 2733 C C . LEU B 1 72 ? 8.977 -27.516 -3.492 1 98.25 72 LEU B C 1
ATOM 2735 O O . LEU B 1 72 ? 8.789 -27.781 -4.684 1 98.25 72 LEU B O 1
ATOM 2739 N N . HIS B 1 73 ? 9.852 -28.125 -2.746 1 98 73 HIS B N 1
ATOM 2740 C CA . HIS B 1 73 ? 10.766 -29.094 -3.322 1 98 73 HIS B CA 1
ATOM 2741 C C . HIS B 1 73 ? 10.016 -30.328 -3.822 1 98 73 HIS B C 1
ATOM 2743 O O . HIS B 1 73 ? 10.305 -30.844 -4.906 1 98 73 HIS B O 1
ATOM 2749 N N . GLU B 1 74 ? 9.117 -30.781 -3.057 1 98.19 74 GLU B N 1
ATOM 2750 C CA . GLU B 1 74 ? 8.305 -31.938 -3.439 1 98.19 74 GLU B CA 1
ATOM 2751 C C . GLU B 1 74 ? 7.566 -31.672 -4.75 1 98.19 74 GLU B C 1
ATOM 2753 O O . GLU B 1 74 ? 7.195 -32.625 -5.453 1 98.19 74 GLU B O 1
ATOM 2758 N N . ASN B 1 75 ? 7.402 -30.422 -5.016 1 98.06 75 ASN B N 1
ATOM 2759 C CA . ASN B 1 75 ? 6.688 -30.062 -6.238 1 98.06 75 ASN B CA 1
ATOM 2760 C C . ASN B 1 75 ? 7.621 -29.438 -7.266 1 98.06 75 ASN B C 1
ATOM 2762 O O . ASN B 1 75 ? 7.176 -28.688 -8.141 1 98.06 75 ASN B O 1
ATOM 2766 N N . ASN B 1 76 ? 8.938 -29.625 -7.105 1 97.25 76 ASN B N 1
ATOM 2767 C CA . ASN B 1 76 ? 9.984 -29.234 -8.047 1 97.25 76 ASN B CA 1
ATOM 2768 C C . ASN B 1 76 ? 10.086 -27.719 -8.195 1 97.25 76 ASN B C 1
ATOM 2770 O O . ASN B 1 76 ? 10.211 -27.219 -9.305 1 97.25 76 ASN B O 1
ATOM 2774 N N . VAL B 1 77 ? 9.875 -27.031 -7.121 1 97.38 77 VAL B N 1
ATOM 2775 C CA . VAL B 1 77 ? 10.039 -25.594 -7.051 1 97.38 77 VAL B CA 1
ATOM 2776 C C . VAL B 1 77 ? 11.211 -25.25 -6.133 1 97.38 77 VAL B C 1
ATOM 2778 O O . VAL B 1 77 ? 11.242 -25.656 -4.973 1 97.38 77 VAL B O 1
ATOM 2781 N N . THR B 1 78 ? 12.195 -24.453 -6.633 1 95.75 78 THR B N 1
ATOM 2782 C CA . THR B 1 78 ? 13.414 -24.219 -5.867 1 95.75 78 THR B CA 1
ATOM 2783 C C . THR B 1 78 ? 13.695 -22.734 -5.727 1 95.75 78 THR B C 1
ATOM 2785 O O . THR B 1 78 ? 14.805 -22.328 -5.395 1 95.75 78 THR B O 1
ATOM 2788 N N . ILE B 1 79 ? 12.711 -21.906 -5.957 1 92.19 79 ILE B N 1
ATOM 2789 C CA . ILE B 1 79 ? 12.93 -20.469 -6.125 1 92.19 79 ILE B CA 1
ATOM 2790 C C . ILE B 1 79 ? 13.195 -19.828 -4.762 1 92.19 79 ILE B C 1
ATOM 2792 O O . ILE B 1 79 ? 13.602 -18.656 -4.688 1 92.19 79 ILE B O 1
ATOM 2796 N N . TRP B 1 80 ? 13.031 -20.547 -3.607 1 94.69 80 TRP B N 1
ATOM 2797 C CA . TRP B 1 80 ? 13.234 -20 -2.273 1 94.69 80 TRP B CA 1
ATOM 2798 C C . TRP B 1 80 ? 14.484 -20.578 -1.627 1 94.69 80 TRP B C 1
ATOM 2800 O O . TRP B 1 80 ? 14.82 -20.234 -0.49 1 94.69 80 TRP B O 1
ATOM 2810 N N . ASP B 1 81 ? 15.258 -21.359 -2.346 1 94.88 81 ASP B N 1
ATOM 2811 C CA . ASP B 1 81 ? 16.344 -22.156 -1.785 1 94.88 81 ASP B CA 1
ATOM 2812 C C . ASP B 1 81 ? 17.438 -21.25 -1.199 1 94.88 81 ASP B C 1
ATOM 2814 O O . ASP B 1 81 ? 18 -21.562 -0.148 1 94.88 81 ASP B O 1
ATOM 2818 N N . GLU B 1 82 ? 17.625 -20.156 -1.881 1 91.44 82 GLU B N 1
ATOM 2819 C CA . GLU B 1 82 ? 18.766 -19.312 -1.503 1 91.44 82 GLU B CA 1
ATOM 2820 C C . GLU B 1 82 ? 18.531 -18.641 -0.153 1 91.44 82 GLU B C 1
ATOM 2822 O O . GLU B 1 82 ? 19.484 -18.203 0.496 1 91.44 82 GLU B O 1
ATOM 2827 N N . TRP B 1 83 ? 17.312 -18.594 0.311 1 94.12 83 TRP B N 1
ATOM 2828 C CA . TRP B 1 83 ? 17 -17.891 1.548 1 94.12 83 TRP B CA 1
ATOM 2829 C C . TRP B 1 83 ? 16.766 -18.859 2.689 1 94.12 83 TRP B C 1
ATOM 2831 O O . TRP B 1 83 ? 16.75 -18.469 3.859 1 94.12 83 TRP B O 1
ATOM 2841 N N . ALA B 1 84 ? 16.578 -20.109 2.34 1 96.75 84 ALA B N 1
ATOM 2842 C CA . ALA B 1 84 ? 16.25 -21.109 3.35 1 96.75 84 ALA B CA 1
ATOM 2843 C C . ALA B 1 84 ? 17.484 -21.516 4.156 1 96.75 84 ALA B C 1
ATOM 2845 O O . ALA B 1 84 ? 18.594 -21.562 3.621 1 96.75 84 ALA B O 1
ATOM 2846 N N . ASP B 1 85 ? 17.281 -21.844 5.426 1 97.12 85 ASP B N 1
ATOM 2847 C CA . ASP B 1 85 ? 18.391 -22.344 6.23 1 97.12 85 ASP B CA 1
ATOM 2848 C C . ASP B 1 85 ? 18.656 -23.812 5.926 1 97.12 85 ASP B C 1
ATOM 2850 O O . ASP B 1 85 ? 18.078 -24.391 4.996 1 97.12 85 ASP B O 1
ATOM 2854 N N . GLU B 1 86 ? 19.531 -24.391 6.652 1 96.94 86 GLU B N 1
ATOM 2855 C CA . GLU B 1 86 ? 19.984 -25.75 6.379 1 96.94 86 GLU B CA 1
ATOM 2856 C C . GLU B 1 86 ? 18.828 -26.734 6.5 1 96.94 86 GLU B C 1
ATOM 2858 O O . GLU B 1 86 ? 18.844 -27.797 5.855 1 96.94 86 GLU B O 1
ATOM 2863 N N . ASN B 1 87 ? 17.812 -26.375 7.258 1 97.56 87 ASN B N 1
ATOM 2864 C CA . ASN B 1 87 ? 16.672 -27.266 7.465 1 97.56 87 ASN B CA 1
ATOM 2865 C C . ASN B 1 87 ? 15.484 -26.875 6.586 1 97.56 87 ASN B C 1
ATOM 2867 O O . ASN B 1 87 ? 14.391 -27.406 6.738 1 97.56 87 ASN B O 1
ATOM 2871 N N . GLY B 1 88 ? 15.664 -25.844 5.75 1 97.88 88 GLY B N 1
ATOM 2872 C CA . GLY B 1 88 ? 14.633 -25.422 4.816 1 97.88 88 GLY B CA 1
ATOM 2873 C C . GLY B 1 88 ? 13.711 -24.359 5.379 1 97.88 88 GLY B C 1
ATOM 2874 O O . GLY B 1 88 ? 12.68 -24.031 4.781 1 97.88 88 GLY B O 1
ATOM 2875 N N . ASN B 1 89 ? 14.039 -23.844 6.469 1 97.75 89 ASN B N 1
ATOM 2876 C CA . ASN B 1 89 ? 13.164 -22.859 7.117 1 97.75 89 ASN B CA 1
ATOM 2877 C C . ASN B 1 89 ? 13.445 -21.453 6.633 1 97.75 89 ASN B C 1
ATOM 2879 O O . ASN B 1 89 ? 14.602 -21.094 6.383 1 97.75 89 ASN B O 1
ATOM 2883 N N . LEU B 1 90 ? 12.422 -20.641 6.555 1 98 90 LEU B N 1
ATOM 2884 C CA . LEU B 1 90 ? 12.547 -19.281 6.051 1 98 90 LEU B CA 1
ATOM 2885 C C . LEU B 1 90 ? 12.125 -18.266 7.109 1 98 90 LEU B C 1
ATOM 2887 O O . LEU B 1 90 ? 12.18 -17.047 6.875 1 98 90 LEU B O 1
ATOM 2891 N N . GLY B 1 91 ? 11.734 -18.719 8.367 1 97.25 91 GLY B N 1
ATOM 2892 C CA . GLY B 1 91 ? 11.117 -17.828 9.336 1 97.25 91 GLY B CA 1
ATOM 2893 C C . GLY B 1 91 ? 9.672 -17.516 9.016 1 97.25 91 GLY B C 1
ATOM 2894 O O . GLY B 1 91 ? 9.062 -18.141 8.148 1 97.25 91 GLY B O 1
ATOM 2895 N N . PRO B 1 92 ? 9.078 -16.578 9.742 1 96.31 92 PRO B N 1
ATOM 2896 C CA . PRO B 1 92 ? 7.652 -16.297 9.57 1 96.31 92 PRO B CA 1
ATOM 2897 C C . PRO B 1 92 ? 7.367 -15.383 8.383 1 96.31 92 PRO B C 1
ATOM 2899 O O . PRO B 1 92 ? 6.871 -14.266 8.555 1 96.31 92 PRO B O 1
ATOM 2902 N N . VAL B 1 93 ? 7.551 -15.938 7.184 1 96 93 VAL B N 1
ATOM 2903 C CA . VAL B 1 93 ? 7.379 -15.164 5.957 1 96 93 VAL B CA 1
ATOM 2904 C C . VAL B 1 93 ? 5.988 -15.422 5.375 1 96 93 VAL B C 1
ATOM 2906 O O . VAL B 1 93 ? 5.43 -16.516 5.547 1 96 93 VAL B O 1
ATOM 2909 N N . TYR B 1 94 ? 5.465 -14.445 4.57 1 95.38 94 TYR B N 1
ATOM 2910 C CA . TYR B 1 94 ? 4.266 -14.43 3.74 1 95.38 94 TYR B CA 1
ATOM 2911 C C . TYR B 1 94 ? 3.164 -15.281 4.359 1 95.38 94 TYR B C 1
ATOM 2913 O O . TYR B 1 94 ? 2.414 -14.812 5.215 1 95.38 94 TYR B O 1
ATOM 2921 N N . GLY B 1 95 ? 3.281 -16.625 4.094 1 95.56 95 GLY B N 1
ATOM 2922 C CA . GLY B 1 95 ? 2.205 -17.516 4.488 1 95.56 95 GLY B CA 1
ATOM 2923 C C . GLY B 1 95 ? 1.903 -17.469 5.977 1 95.56 95 GLY B C 1
ATOM 2924 O O . GLY B 1 95 ? 0.738 -17.438 6.375 1 95.56 95 GLY B O 1
ATOM 2925 N N . LYS B 1 96 ? 2.979 -17.5 6.758 1 96.94 96 LYS B N 1
ATOM 2926 C CA . LYS B 1 96 ? 2.793 -17.375 8.203 1 96.94 96 LYS B CA 1
ATOM 2927 C C . LYS B 1 96 ? 2.021 -16.109 8.555 1 96.94 96 LYS B C 1
ATOM 2929 O O . LYS B 1 96 ? 1.109 -16.141 9.391 1 96.94 96 LYS B O 1
ATOM 2934 N N . GLN B 1 97 ? 2.361 -15.008 7.969 1 97.81 97 GLN B N 1
ATOM 2935 C CA . GLN B 1 97 ? 1.692 -13.75 8.258 1 97.81 97 GLN B CA 1
ATOM 2936 C C . GLN B 1 97 ? 0.258 -13.75 7.738 1 97.81 97 GLN B C 1
ATOM 2938 O O . GLN B 1 97 ? -0.636 -13.18 8.367 1 97.81 97 GLN B O 1
ATOM 2943 N N . TRP B 1 98 ? 0.015 -14.469 6.613 1 98.56 98 TRP B N 1
ATOM 2944 C CA . TRP B 1 98 ? -1.319 -14.555 6.031 1 98.56 98 TRP B CA 1
ATOM 2945 C C . TRP B 1 98 ? -2.248 -15.375 6.914 1 98.56 98 TRP B C 1
ATOM 2947 O O . TRP B 1 98 ? -3.406 -15.008 7.125 1 98.56 98 TRP B O 1
ATOM 2957 N N . ARG B 1 99 ? -1.697 -16.438 7.535 1 98.44 99 ARG B N 1
ATOM 2958 C CA . ARG B 1 99 ? -2.572 -17.484 8.062 1 98.44 99 ARG B CA 1
ATOM 2959 C C . ARG B 1 99 ? -2.514 -17.531 9.586 1 98.44 99 ARG B C 1
ATOM 2961 O O . ARG B 1 99 ? -3.398 -18.109 10.227 1 98.44 99 ARG B O 1
ATOM 2968 N N . ALA B 1 100 ? -1.435 -16.922 10.102 1 97.38 100 ALA B N 1
ATOM 2969 C CA . ALA B 1 100 ? -1.257 -17.062 11.547 1 97.38 100 ALA B CA 1
ATOM 2970 C C . ALA B 1 100 ? -0.529 -15.844 12.125 1 97.38 100 ALA B C 1
ATOM 2972 O O . ALA B 1 100 ? 0.468 -15.992 12.836 1 97.38 100 ALA B O 1
ATOM 2973 N N . TRP B 1 101 ? -0.997 -14.68 11.828 1 96.75 101 TRP B N 1
ATOM 2974 C CA . TRP B 1 101 ? -0.438 -13.469 12.414 1 96.75 101 TRP B CA 1
ATOM 2975 C C . TRP B 1 101 ? -0.542 -13.5 13.938 1 96.75 101 TRP B C 1
ATOM 2977 O O . TRP B 1 101 ? -1.637 -13.625 14.484 1 96.75 101 TRP B O 1
ATOM 2987 N N . PRO B 1 102 ? 0.56 -13.328 14.586 1 93.5 102 PRO B N 1
ATOM 2988 C CA . PRO B 1 102 ? 0.512 -13.375 16.047 1 93.5 102 PRO B CA 1
ATOM 2989 C C . PRO B 1 102 ? 0.006 -12.07 16.672 1 93.5 102 PRO B C 1
ATOM 2991 O O . PRO B 1 102 ? 0.443 -10.984 16.266 1 93.5 102 PRO B O 1
ATOM 2994 N N . ALA B 1 103 ? -0.916 -12.18 17.531 1 88.81 103 ALA B N 1
ATOM 2995 C CA . ALA B 1 103 ? -1.411 -11.023 18.281 1 88.81 103 ALA B CA 1
ATOM 2996 C C . ALA B 1 103 ? -0.803 -10.977 19.688 1 88.81 103 ALA B C 1
ATOM 2998 O O . ALA B 1 103 ? -0.415 -12.008 20.234 1 88.81 103 ALA B O 1
ATOM 2999 N N . PRO B 1 104 ? -0.76 -9.773 20.219 1 82.06 104 PRO B N 1
ATOM 3000 C CA . PRO B 1 104 ? -0.171 -9.641 21.562 1 82.06 104 PRO B CA 1
ATOM 3001 C C . PRO B 1 104 ? -0.913 -10.461 22.609 1 82.06 104 PRO B C 1
ATOM 3003 O O . PRO B 1 104 ? -0.322 -10.852 23.625 1 82.06 104 PRO B O 1
ATOM 3006 N N . ASP B 1 105 ? -2.119 -10.688 22.406 1 81.5 105 ASP B N 1
ATOM 3007 C CA . ASP B 1 105 ? -2.906 -11.414 23.391 1 81.5 105 ASP B CA 1
ATOM 3008 C C . ASP B 1 105 ? -2.768 -12.922 23.203 1 81.5 105 ASP B C 1
ATOM 3010 O O . ASP B 1 105 ? -3.473 -13.703 23.844 1 81.5 105 ASP B O 1
ATOM 3014 N N . GLY B 1 106 ? -1.945 -13.367 22.266 1 83.88 106 GLY B N 1
ATOM 3015 C CA . GLY B 1 106 ? -1.637 -14.781 22.078 1 83.88 106 GLY B CA 1
ATOM 3016 C C . GLY B 1 106 ? -2.402 -15.406 20.938 1 83.88 106 GLY B C 1
ATOM 3017 O O . GLY B 1 106 ? -2.07 -16.5 20.484 1 83.88 106 GLY B O 1
ATOM 3018 N N . ARG B 1 107 ? -3.363 -14.742 20.484 1 90.75 107 ARG B N 1
ATOM 3019 C CA . ARG B 1 107 ? -4.129 -15.266 19.359 1 90.75 107 ARG B CA 1
ATOM 3020 C C . ARG B 1 107 ? -3.281 -15.297 18.094 1 90.75 107 ARG B C 1
ATOM 3022 O O . ARG B 1 107 ? -2.277 -14.594 17.984 1 90.75 107 ARG B O 1
ATOM 3029 N N . HIS B 1 108 ? -3.609 -16.172 17.188 1 95 108 HIS B N 1
ATOM 3030 C CA . HIS B 1 108 ? -3.123 -16.188 15.82 1 95 108 HIS B CA 1
ATOM 3031 C C . HIS B 1 108 ? -4.246 -15.898 14.828 1 95 108 HIS B C 1
ATOM 3033 O O . HIS B 1 108 ? -5.238 -16.625 14.781 1 95 108 HIS B O 1
ATOM 3039 N N . ILE B 1 109 ? -4.082 -14.922 14.117 1 97.06 109 ILE B N 1
ATOM 3040 C CA . ILE B 1 109 ? -5.148 -14.445 13.25 1 97.06 109 ILE B CA 1
ATOM 3041 C C . ILE B 1 109 ? -4.934 -14.961 11.828 1 97.06 109 ILE B C 1
ATOM 3043 O O . ILE B 1 109 ? -3.883 -14.727 11.227 1 97.06 109 ILE B O 1
ATOM 3047 N N . ASP B 1 110 ? -5.867 -15.727 11.32 1 98.56 110 ASP B N 1
ATOM 3048 C CA . ASP B 1 110 ? -5.91 -16.141 9.922 1 98.56 110 ASP B CA 1
ATOM 3049 C C . ASP B 1 110 ? -6.574 -15.078 9.047 1 98.56 110 ASP B C 1
ATOM 3051 O O . ASP B 1 110 ? -7.801 -15.031 8.945 1 98.56 110 ASP B O 1
ATOM 3055 N N . GLN B 1 111 ? -5.77 -14.289 8.43 1 98.75 111 GLN B N 1
ATOM 3056 C CA . GLN B 1 111 ? -6.266 -13.148 7.676 1 98.75 111 GLN B CA 1
ATOM 3057 C C . GLN B 1 111 ? -7.039 -13.602 6.438 1 98.75 111 GLN B C 1
ATOM 3059 O O . GLN B 1 111 ? -7.973 -12.922 6 1 98.75 111 GLN B O 1
ATOM 3064 N N . ILE B 1 112 ? -6.68 -14.703 5.848 1 98.88 112 ILE B N 1
ATOM 3065 C CA . ILE B 1 112 ? -7.355 -15.18 4.645 1 98.88 112 ILE B CA 1
ATOM 3066 C C . ILE B 1 112 ? -8.781 -15.594 4.984 1 98.88 112 ILE B C 1
ATOM 3068 O O . ILE B 1 112 ? -9.727 -15.242 4.277 1 98.88 112 ILE B O 1
ATOM 3072 N N . THR B 1 113 ? -8.898 -16.312 6.023 1 98.69 113 THR B N 1
ATOM 3073 C CA . THR B 1 113 ? -10.234 -16.672 6.488 1 98.69 113 THR B CA 1
ATOM 3074 C C . THR B 1 113 ? -11.055 -15.414 6.793 1 98.69 113 THR B C 1
ATOM 3076 O O . THR B 1 113 ? -12.234 -15.344 6.457 1 98.69 113 THR B O 1
ATOM 3079 N N . THR B 1 114 ? -10.398 -14.484 7.43 1 98.44 114 THR B N 1
ATOM 3080 C CA . THR B 1 114 ? -11.07 -13.242 7.781 1 98.44 114 THR B CA 1
ATOM 3081 C C . THR B 1 114 ? -11.586 -12.539 6.535 1 98.44 114 THR B C 1
ATOM 3083 O O . THR B 1 114 ? -12.75 -12.125 6.484 1 98.44 114 THR B O 1
ATOM 3086 N N . VAL B 1 115 ? -10.758 -12.398 5.516 1 98.69 115 VAL B N 1
ATOM 3087 C CA . VAL B 1 115 ? -11.172 -11.664 4.324 1 98.69 115 VAL B CA 1
ATOM 3088 C C . VAL B 1 115 ? -12.211 -12.469 3.551 1 98.69 115 VAL B C 1
ATOM 3090 O O . VAL B 1 115 ? -13.125 -11.906 2.941 1 98.69 115 VAL B O 1
ATOM 3093 N N . MET B 1 116 ? -12.086 -13.812 3.555 1 98.69 116 MET B N 1
ATOM 3094 C CA . MET B 1 116 ? -13.125 -14.633 2.941 1 98.69 116 MET B CA 1
ATOM 3095 C C . MET B 1 116 ? -14.477 -14.359 3.574 1 98.69 116 MET B C 1
ATOM 3097 O O . MET B 1 116 ? -15.477 -14.188 2.867 1 98.69 116 MET B O 1
ATOM 3101 N N . ASN B 1 117 ? -14.5 -14.344 4.879 1 98.56 117 ASN B N 1
ATOM 3102 C CA . ASN B 1 117 ? -15.734 -14.055 5.602 1 98.56 117 ASN B CA 1
ATOM 3103 C C . ASN B 1 117 ? -16.266 -12.656 5.277 1 98.56 117 ASN B C 1
ATOM 3105 O O . ASN B 1 117 ? -17.469 -12.477 5.102 1 98.56 117 ASN B O 1
ATOM 3109 N N . GLN B 1 118 ? -15.398 -11.711 5.227 1 98.38 118 GLN B N 1
ATOM 3110 C CA . GLN B 1 118 ? -15.805 -10.344 4.914 1 98.38 118 GLN B CA 1
ATOM 3111 C C . GLN B 1 118 ? -16.375 -10.25 3.504 1 98.38 118 GLN B C 1
ATOM 3113 O O . GLN B 1 118 ? -17.406 -9.602 3.287 1 98.38 118 GLN B O 1
ATOM 3118 N N . LEU B 1 119 ? -15.695 -10.852 2.578 1 98.69 119 LEU B N 1
ATOM 3119 C CA . LEU B 1 119 ? -16.156 -10.82 1.194 1 98.69 119 LEU B CA 1
ATOM 3120 C C . LEU B 1 119 ? -17.562 -11.398 1.075 1 98.69 119 LEU B C 1
ATOM 3122 O O . LEU B 1 119 ? -18.391 -10.891 0.311 1 98.69 119 LEU B O 1
ATOM 3126 N N . LYS B 1 120 ? -17.859 -12.406 1.799 1 98 120 LYS B N 1
ATOM 3127 C CA . LYS B 1 120 ? -19.141 -13.086 1.705 1 98 120 LYS B CA 1
ATOM 3128 C C . LYS B 1 120 ? -20.219 -12.336 2.471 1 98 120 LYS B C 1
ATOM 3130 O O . LYS B 1 120 ? -21.375 -12.297 2.043 1 98 120 LYS B O 1
ATOM 3135 N N . ASN B 1 121 ? -19.828 -11.672 3.564 1 97.44 121 ASN B N 1
ATOM 3136 C CA . ASN B 1 121 ? -20.859 -11.164 4.473 1 97.44 121 ASN B CA 1
ATOM 3137 C C . ASN B 1 121 ? -20.891 -9.641 4.488 1 97.44 121 ASN B C 1
ATOM 3139 O O . ASN B 1 121 ? -21.891 -9.047 4.879 1 97.44 121 ASN B O 1
ATOM 3143 N N . ASP B 1 122 ? -19.797 -9.039 4.172 1 96.44 122 ASP B N 1
ATOM 3144 C CA . ASP B 1 122 ? -19.703 -7.578 4.156 1 96.44 122 ASP B CA 1
ATOM 3145 C C . ASP B 1 122 ? -18.844 -7.102 2.986 1 96.44 122 ASP B C 1
ATOM 3147 O O . ASP B 1 122 ? -17.828 -6.422 3.186 1 96.44 122 ASP B O 1
ATOM 3151 N N . PRO B 1 123 ? -19.297 -7.383 1.766 1 96.81 123 PRO B N 1
ATOM 3152 C CA . PRO B 1 123 ? -18.469 -7.105 0.589 1 96.81 123 PRO B CA 1
ATOM 3153 C C . PRO B 1 123 ? -18.203 -5.617 0.388 1 96.81 123 PRO B C 1
ATOM 3155 O O . PRO B 1 123 ? -17.312 -5.238 -0.375 1 96.81 123 PRO B O 1
ATOM 3158 N N . ASP B 1 124 ? -18.922 -4.742 1.094 1 96.19 124 ASP B N 1
ATOM 3159 C CA . ASP B 1 124 ? -18.719 -3.305 0.938 1 96.19 124 ASP B CA 1
ATOM 3160 C C . ASP B 1 124 ? -17.656 -2.785 1.907 1 96.19 124 ASP B C 1
ATOM 3162 O O . ASP B 1 124 ? -17.297 -1.609 1.859 1 96.19 124 ASP B O 1
ATOM 3166 N N . SER B 1 125 ? -17.156 -3.66 2.727 1 96.56 125 SER B N 1
ATOM 3167 C CA . SER B 1 125 ? -16.156 -3.24 3.709 1 96.56 125 SER B CA 1
ATOM 3168 C C . SER B 1 125 ? -14.922 -2.668 3.029 1 96.56 125 SER B C 1
ATOM 3170 O O . SER B 1 125 ? -14.492 -3.164 1.984 1 96.56 125 SER B O 1
ATOM 3172 N N . ARG B 1 126 ? -14.359 -1.662 3.664 1 97.25 126 ARG B N 1
ATOM 3173 C CA . ARG B 1 126 ? -13.125 -1.045 3.178 1 97.25 126 ARG B CA 1
ATOM 3174 C C . ARG B 1 126 ? -11.914 -1.582 3.928 1 97.25 126 ARG B C 1
ATOM 3176 O O . ARG B 1 126 ? -10.836 -0.975 3.896 1 97.25 126 ARG B O 1
ATOM 3183 N N . ARG B 1 127 ? -12.148 -2.703 4.668 1 97.69 127 ARG B N 1
ATOM 3184 C CA . ARG B 1 127 ? -11.117 -3.262 5.543 1 97.69 127 ARG B CA 1
ATOM 3185 C C . ARG B 1 127 ? -10.766 -4.688 5.133 1 97.69 127 ARG B C 1
ATOM 3187 O O . ARG B 1 127 ? -10.234 -5.457 5.938 1 97.69 127 ARG B O 1
ATOM 3194 N N . ILE B 1 128 ? -11.148 -5.078 3.926 1 98.69 128 ILE B N 1
ATOM 3195 C CA . ILE B 1 128 ? -10.812 -6.41 3.441 1 98.69 128 ILE B CA 1
ATOM 3196 C C . ILE B 1 128 ? -9.359 -6.441 2.977 1 98.69 128 ILE B C 1
ATOM 3198 O O . ILE B 1 128 ? -9.078 -6.316 1.782 1 98.69 128 ILE B O 1
ATOM 3202 N N . ILE B 1 129 ? -8.453 -6.641 3.93 1 98.75 129 ILE B N 1
ATOM 3203 C CA . ILE B 1 129 ? -7.031 -6.406 3.717 1 98.75 129 ILE B CA 1
ATOM 3204 C C . ILE B 1 129 ? -6.223 -7.543 4.34 1 98.75 129 ILE B C 1
ATOM 3206 O O . ILE B 1 129 ? -6.582 -8.062 5.398 1 98.75 129 ILE B O 1
ATOM 3210 N N . VAL B 1 130 ? -5.164 -7.926 3.674 1 98.81 130 VAL B N 1
ATOM 3211 C CA . VAL B 1 130 ? -4.16 -8.836 4.219 1 98.81 130 VAL B CA 1
ATOM 3212 C C . VAL B 1 130 ? -2.801 -8.141 4.258 1 98.81 130 VAL B C 1
ATOM 3214 O O . VAL B 1 130 ? -2.371 -7.547 3.266 1 98.81 130 VAL B O 1
ATOM 3217 N N . SER B 1 131 ? -2.193 -8.117 5.395 1 98.56 131 SER B N 1
ATOM 3218 C CA . SER B 1 131 ? -0.853 -7.566 5.562 1 98.56 131 SER B CA 1
ATOM 3219 C C . SER B 1 131 ? 0.171 -8.672 5.805 1 98.56 131 SER B C 1
ATOM 3221 O O . SER B 1 131 ? -0.06 -9.57 6.613 1 98.56 131 SER B O 1
ATOM 3223 N N . ALA B 1 132 ? 1.239 -8.609 5.062 1 98.19 132 ALA B N 1
ATOM 3224 C CA . ALA B 1 132 ? 2.363 -9.5 5.324 1 98.19 132 ALA B CA 1
ATOM 3225 C C . ALA B 1 132 ? 3.49 -8.773 6.047 1 98.19 132 ALA B C 1
ATOM 3227 O O . ALA B 1 132 ? 4.504 -9.375 6.406 1 98.19 132 ALA B O 1
ATOM 3228 N N . TRP B 1 133 ? 3.354 -7.477 6.273 1 98.25 133 TRP B N 1
ATOM 3229 C CA . TRP B 1 133 ? 4.391 -6.648 6.883 1 98.25 133 TRP B CA 1
ATOM 3230 C C . TRP B 1 133 ? 4.195 -6.555 8.391 1 98.25 133 TRP B C 1
ATOM 3232 O O . TRP B 1 133 ? 3.686 -5.551 8.898 1 98.25 133 TRP B O 1
ATOM 3242 N N . ASN B 1 134 ? 4.625 -7.566 9.055 1 97.38 134 ASN B N 1
ATOM 3243 C CA . ASN B 1 134 ? 4.551 -7.594 10.516 1 97.38 134 ASN B CA 1
ATOM 3244 C C . ASN B 1 134 ? 5.789 -6.969 11.148 1 97.38 134 ASN B C 1
ATOM 3246 O O . ASN B 1 134 ? 6.797 -7.645 11.367 1 97.38 134 ASN B O 1
ATOM 3250 N N . VAL B 1 135 ? 5.645 -5.734 11.602 1 97.38 135 VAL B N 1
ATOM 3251 C CA . VAL B 1 135 ? 6.746 -4.938 12.133 1 97.38 135 VAL B CA 1
ATOM 3252 C C . VAL B 1 135 ? 7.422 -5.688 13.273 1 97.38 135 VAL B C 1
ATOM 3254 O O . VAL B 1 135 ? 8.641 -5.617 13.438 1 97.38 135 VAL B O 1
ATOM 3257 N N . GLY B 1 136 ? 6.684 -6.453 13.984 1 95.31 136 GLY B N 1
ATOM 3258 C CA . GLY B 1 136 ? 7.211 -7.145 15.148 1 95.31 136 GLY B CA 1
ATOM 3259 C C . GLY B 1 136 ? 7.988 -8.398 14.805 1 95.31 136 GLY B C 1
ATOM 3260 O O . GLY B 1 136 ? 8.656 -8.984 15.664 1 95.31 136 GLY B O 1
ATOM 3261 N N . GLU B 1 137 ? 8 -8.82 13.516 1 95.69 137 GLU B N 1
ATOM 3262 C CA . GLU B 1 137 ? 8.617 -10.102 13.188 1 95.69 137 GLU B CA 1
ATOM 3263 C C . GLU B 1 137 ? 9.531 -9.977 11.969 1 95.69 137 GLU B C 1
ATOM 3265 O O . GLU B 1 137 ? 10.055 -10.984 11.477 1 95.69 137 GLU B O 1
ATOM 3270 N N . LEU B 1 138 ? 9.734 -8.789 11.484 1 96.62 138 LEU B N 1
ATOM 3271 C CA . LEU B 1 138 ? 10.516 -8.617 10.266 1 96.62 138 LEU B CA 1
ATOM 3272 C C . LEU B 1 138 ? 11.922 -9.172 10.43 1 96.62 138 LEU B C 1
ATOM 3274 O O . LEU B 1 138 ? 12.469 -9.773 9.5 1 96.62 138 LEU B O 1
ATOM 3278 N N . ASP B 1 139 ? 12.492 -9.016 11.602 1 94.5 139 ASP B N 1
ATOM 3279 C CA . ASP B 1 139 ? 13.883 -9.398 11.852 1 94.5 139 ASP B CA 1
ATOM 3280 C C . ASP B 1 139 ? 14.016 -10.914 11.945 1 94.5 139 ASP B C 1
ATOM 3282 O O . ASP B 1 139 ? 15.133 -11.445 11.922 1 94.5 139 ASP B O 1
ATOM 3286 N N . LYS B 1 140 ? 12.914 -11.641 11.977 1 95.5 140 LYS B N 1
ATOM 3287 C CA . LYS B 1 140 ? 12.93 -13.094 12.086 1 95.5 140 LYS B CA 1
ATOM 3288 C C . LYS B 1 140 ? 12.734 -13.75 10.727 1 95.5 140 LYS B C 1
ATOM 3290 O O . LYS B 1 140 ? 12.789 -14.977 10.609 1 95.5 140 LYS B O 1
ATOM 3295 N N . MET B 1 141 ? 12.477 -12.961 9.734 1 96.5 141 MET B N 1
ATOM 3296 C CA . MET B 1 141 ? 12.227 -13.469 8.391 1 96.5 141 MET B CA 1
ATOM 3297 C C . MET B 1 141 ? 13.523 -13.602 7.598 1 96.5 141 MET B C 1
ATOM 3299 O O . MET B 1 141 ? 14.391 -12.727 7.68 1 96.5 141 MET B O 1
ATOM 3303 N N . ALA B 1 142 ? 13.617 -14.672 6.875 1 95.25 142 ALA B N 1
ATOM 3304 C CA . ALA B 1 142 ? 14.766 -14.805 5.98 1 95.25 142 ALA B CA 1
ATOM 3305 C C . ALA B 1 142 ? 14.797 -13.68 4.953 1 95.25 142 ALA B C 1
ATOM 3307 O O . ALA B 1 142 ? 15.867 -13.25 4.531 1 95.25 142 ALA B O 1
ATOM 3308 N N . LEU B 1 143 ? 13.625 -13.266 4.586 1 93.75 143 LEU B N 1
ATOM 3309 C CA . LEU B 1 143 ? 13.438 -12.148 3.664 1 93.75 143 LEU B CA 1
ATOM 3310 C C . LEU B 1 143 ? 12.148 -11.391 3.982 1 93.75 143 LEU B C 1
ATOM 3312 O O . LEU B 1 143 ? 11.07 -11.992 4.031 1 93.75 143 LEU B O 1
ATOM 3316 N N . ALA B 1 144 ? 12.305 -10.062 4.164 1 95.88 144 ALA B N 1
ATOM 3317 C CA . ALA B 1 144 ? 11.094 -9.266 4.367 1 95.88 144 ALA B CA 1
ATOM 3318 C C . ALA B 1 144 ? 10.188 -9.328 3.145 1 95.88 144 ALA B C 1
ATOM 3320 O O . ALA B 1 144 ? 10.656 -9.297 2.006 1 95.88 144 ALA B O 1
ATOM 3321 N N . PRO B 1 145 ? 8.945 -9.453 3.344 1 97.12 145 PRO B N 1
ATOM 3322 C CA . PRO B 1 145 ? 8.031 -9.609 2.211 1 97.12 145 PRO B CA 1
ATOM 3323 C C . PRO B 1 145 ? 8.062 -8.422 1.256 1 97.12 145 PRO B C 1
ATOM 3325 O O . PRO B 1 145 ? 7.941 -7.27 1.69 1 97.12 145 PRO B O 1
ATOM 3328 N N . CYS B 1 146 ? 8.18 -8.703 -0 1 97.31 146 CYS B N 1
ATOM 3329 C CA . CYS B 1 146 ? 8.102 -7.668 -1.022 1 97.31 146 CYS B CA 1
ATOM 3330 C C . CYS B 1 146 ? 6.652 -7.309 -1.322 1 97.31 146 CYS B C 1
ATOM 3332 O O . CYS B 1 146 ? 6.32 -6.129 -1.469 1 97.31 146 CYS B O 1
ATOM 3334 N N . HIS B 1 147 ? 5.801 -8.375 -1.539 1 97.12 147 HIS B N 1
ATOM 3335 C CA . HIS B 1 147 ? 4.363 -8.117 -1.555 1 97.12 147 HIS B CA 1
ATOM 3336 C C . HIS B 1 147 ? 3.816 -7.961 -0.14 1 97.12 147 HIS B C 1
ATOM 3338 O O . HIS B 1 147 ? 3.271 -8.906 0.43 1 97.12 147 HIS B O 1
ATOM 3344 N N . ALA B 1 148 ? 3.809 -6.762 0.344 1 97.75 148 ALA B N 1
ATOM 3345 C CA . ALA B 1 148 ? 3.723 -6.422 1.762 1 97.75 148 ALA B CA 1
ATOM 3346 C C . ALA B 1 148 ? 2.27 -6.285 2.207 1 97.75 148 ALA B C 1
ATOM 3348 O O . ALA B 1 148 ? 1.946 -6.516 3.373 1 97.75 148 ALA B O 1
ATOM 3349 N N . PHE B 1 149 ? 1.398 -5.883 1.266 1 97.06 149 PHE B N 1
ATOM 3350 C CA . PHE B 1 149 ? 0.075 -5.398 1.643 1 97.06 149 PHE B CA 1
ATOM 3351 C C . PHE B 1 149 ? -0.882 -5.461 0.459 1 97.06 149 PHE B C 1
ATOM 3353 O O . PHE B 1 149 ? -0.549 -5.012 -0.64 1 97.06 149 PHE B O 1
ATOM 3360 N N . PHE B 1 150 ? -2.121 -6.152 0.656 1 98.81 150 PHE B N 1
ATOM 3361 C CA . PHE B 1 150 ? -3.07 -6.113 -0.451 1 98.81 150 PHE B CA 1
ATOM 3362 C C . PHE B 1 150 ? -4.5 -5.984 0.066 1 98.81 150 PHE B C 1
ATOM 3364 O O . PHE B 1 150 ? -4.812 -6.461 1.159 1 98.81 150 PHE B O 1
ATOM 3371 N N . GLN B 1 151 ? -5.348 -5.367 -0.724 1 98.94 151 GLN B N 1
ATOM 3372 C CA . GLN B 1 151 ? -6.727 -5.027 -0.388 1 98.94 151 GLN B CA 1
ATOM 3373 C C . GLN B 1 151 ? -7.691 -5.5 -1.471 1 98.94 151 GLN B C 1
ATOM 3375 O O . GLN B 1 151 ? -7.41 -5.371 -2.662 1 98.94 151 GLN B O 1
ATOM 3380 N N . PHE B 1 152 ? -8.789 -6.086 -1.013 1 98.94 152 PHE B N 1
ATOM 3381 C CA . PHE B 1 152 ? -9.852 -6.488 -1.935 1 98.94 152 PHE B CA 1
ATOM 3382 C C . PHE B 1 152 ? -10.961 -5.445 -1.967 1 98.94 152 PHE B C 1
ATOM 3384 O O . PHE B 1 152 ? -11.125 -4.68 -1.016 1 98.94 152 PHE B O 1
ATOM 3391 N N . TYR B 1 153 ? -11.656 -5.434 -3.041 1 98.75 153 TYR B N 1
ATOM 3392 C CA . TYR B 1 153 ? -12.719 -4.48 -3.322 1 98.75 153 TYR B CA 1
ATOM 3393 C C . TYR B 1 153 ? -13.797 -5.109 -4.203 1 98.75 153 TYR B C 1
ATOM 3395 O O . TYR B 1 153 ? -13.484 -5.73 -5.223 1 98.75 153 TYR B O 1
ATOM 3403 N N . VAL B 1 154 ? -15.039 -4.984 -3.771 1 98.69 154 VAL B N 1
ATOM 3404 C CA . VAL B 1 154 ? -16.141 -5.531 -4.547 1 98.69 154 VAL B CA 1
ATOM 3405 C C . VAL B 1 154 ? -17.031 -4.398 -5.07 1 98.69 154 VAL B C 1
ATOM 3407 O O . VAL B 1 154 ? -17.406 -3.506 -4.312 1 98.69 154 VAL B O 1
ATOM 3410 N N . ALA B 1 155 ? -17.281 -4.402 -6.301 1 97.31 155 ALA B N 1
ATOM 3411 C CA . ALA B 1 155 ? -18.219 -3.486 -6.941 1 97.31 155 ALA B CA 1
ATOM 3412 C C . ALA B 1 155 ? -18.984 -4.18 -8.07 1 97.31 155 ALA B C 1
ATOM 3414 O O . ALA B 1 155 ? -18.375 -4.801 -8.945 1 97.31 155 ALA B O 1
ATOM 3415 N N . ASP B 1 156 ? -20.328 -4.07 -8 1 96 156 ASP B N 1
ATOM 3416 C CA . ASP B 1 156 ? -21.188 -4.613 -9.047 1 96 156 ASP B CA 1
ATOM 3417 C C . ASP B 1 156 ? -20.906 -6.098 -9.273 1 96 156 ASP B C 1
ATOM 3419 O O . ASP B 1 156 ? -20.75 -6.531 -10.414 1 96 156 ASP B O 1
ATOM 3423 N N . GLY B 1 157 ? -20.688 -6.762 -8.219 1 97.5 157 GLY B N 1
ATOM 3424 C CA . GLY B 1 157 ? -20.531 -8.203 -8.289 1 97.5 157 GLY B CA 1
ATOM 3425 C C . GLY B 1 157 ? -19.156 -8.633 -8.781 1 97.5 157 GLY B C 1
ATOM 3426 O O . GLY B 1 157 ? -18.938 -9.805 -9.094 1 97.5 157 GLY B O 1
ATOM 3427 N N . LYS B 1 158 ? -18.203 -7.711 -8.859 1 98.75 158 LYS B N 1
ATOM 3428 C CA . LYS B 1 158 ? -16.844 -8.008 -9.328 1 98.75 158 LYS B CA 1
ATOM 3429 C C . LYS B 1 158 ? -15.82 -7.789 -8.219 1 98.75 158 LYS B C 1
ATOM 3431 O O . LYS B 1 158 ? -15.906 -6.816 -7.473 1 98.75 158 LYS B O 1
ATOM 3436 N N . LEU B 1 159 ? -14.875 -8.695 -8.109 1 98.94 159 LEU B N 1
ATOM 3437 C CA . LEU B 1 159 ? -13.812 -8.633 -7.117 1 98.94 159 LEU B CA 1
ATOM 3438 C C . LEU B 1 159 ? -12.531 -8.078 -7.727 1 98.94 159 LEU B C 1
ATOM 3440 O O . LEU B 1 159 ? -12.047 -8.602 -8.734 1 98.94 159 LEU B O 1
ATOM 3444 N N . SER B 1 160 ? -12.039 -7.031 -7.164 1 98.94 160 SER B N 1
ATOM 3445 C CA . SER B 1 160 ? -10.742 -6.473 -7.523 1 98.94 160 SER B CA 1
ATOM 3446 C C . SER B 1 160 ? -9.766 -6.551 -6.355 1 98.94 160 SER B C 1
ATOM 3448 O O . SER B 1 160 ? -10.172 -6.801 -5.215 1 98.94 160 SER B O 1
ATOM 3450 N N . CYS B 1 161 ? -8.5 -6.441 -6.637 1 98.94 161 CYS B N 1
ATOM 3451 C CA . CYS B 1 161 ? -7.441 -6.473 -5.633 1 98.94 161 CYS B CA 1
ATOM 3452 C C . CYS B 1 161 ? -6.336 -5.48 -5.973 1 98.94 161 CYS B C 1
ATOM 3454 O O . CYS B 1 161 ? -5.961 -5.34 -7.141 1 98.94 161 CYS B O 1
ATOM 3456 N N . GLN B 1 162 ? -5.867 -4.754 -5.012 1 98.94 162 GLN B N 1
ATOM 3457 C CA . GLN B 1 162 ? -4.691 -3.906 -5.156 1 98.94 162 GLN B CA 1
ATOM 3458 C C . GLN B 1 162 ? -3.553 -4.391 -4.262 1 98.94 162 GLN B C 1
ATOM 3460 O O . GLN B 1 162 ? -3.709 -4.477 -3.041 1 98.94 162 GLN B O 1
ATOM 3465 N N . LEU B 1 163 ? -2.447 -4.695 -4.883 1 98.88 163 LEU B N 1
ATOM 3466 C CA . LEU B 1 163 ? -1.243 -5.141 -4.191 1 98.88 163 LEU B CA 1
ATOM 3467 C C . LEU B 1 163 ? -0.247 -3.994 -4.043 1 98.88 163 LEU B C 1
ATOM 3469 O O . LEU B 1 163 ? -0.015 -3.24 -4.992 1 98.88 163 LEU B O 1
ATOM 3473 N N . TYR B 1 164 ? 0.247 -3.789 -2.854 1 98.88 164 TYR B N 1
ATOM 3474 C CA . TYR B 1 164 ? 1.428 -2.959 -2.641 1 98.88 164 TYR B CA 1
ATOM 3475 C C . TYR B 1 164 ? 2.688 -3.812 -2.557 1 98.88 164 TYR B C 1
ATOM 3477 O O . TYR B 1 164 ? 2.875 -4.559 -1.592 1 98.88 164 TYR B O 1
ATOM 3485 N N . GLN B 1 165 ? 3.504 -3.711 -3.498 1 98.81 165 GLN B N 1
ATOM 3486 C CA . GLN B 1 165 ? 4.793 -4.395 -3.52 1 98.81 165 GLN B CA 1
ATOM 3487 C C . GLN B 1 165 ? 5.938 -3.416 -3.27 1 98.81 165 GLN B C 1
ATOM 3489 O O . GLN B 1 165 ? 6.348 -2.688 -4.176 1 98.81 165 GLN B O 1
ATOM 3494 N N . ARG B 1 166 ? 6.52 -3.463 -2.084 1 98.5 166 ARG B N 1
ATOM 3495 C CA . ARG B 1 166 ? 7.465 -2.449 -1.629 1 98.5 166 ARG B CA 1
ATOM 3496 C C . ARG B 1 166 ? 8.734 -2.465 -2.477 1 98.5 166 ARG B C 1
ATOM 3498 O O . ARG B 1 166 ? 9.438 -1.455 -2.57 1 98.5 166 ARG B O 1
ATOM 3505 N N . SER B 1 167 ? 9.133 -3.605 -2.979 1 98 167 SER B N 1
ATOM 3506 C CA . SER B 1 167 ? 10.312 -3.838 -3.805 1 98 167 SER B CA 1
ATOM 3507 C C . SER B 1 167 ? 10.031 -4.855 -4.902 1 98 167 SER B C 1
ATOM 3509 O O . SER B 1 167 ? 9.414 -5.895 -4.648 1 98 167 SER B O 1
ATOM 3511 N N . CYS B 1 168 ? 10.5 -4.488 -6.082 1 97.75 168 CYS B N 1
ATOM 3512 C CA . CYS B 1 168 ? 10.133 -5.398 -7.164 1 97.75 168 CYS B CA 1
ATOM 3513 C C . CYS B 1 168 ? 11.219 -5.441 -8.234 1 97.75 168 CYS B C 1
ATOM 3515 O O . CYS B 1 168 ? 11.547 -4.418 -8.828 1 97.75 168 CYS B O 1
ATOM 3517 N N . ASP B 1 169 ? 11.727 -6.637 -8.398 1 97.19 169 ASP B N 1
ATOM 3518 C CA . ASP B 1 169 ? 12.539 -6.922 -9.57 1 97.19 169 ASP B CA 1
ATOM 3519 C C . ASP B 1 169 ? 11.68 -7.074 -10.82 1 97.19 169 ASP B C 1
ATOM 3521 O O . ASP B 1 169 ? 10.992 -8.086 -10.992 1 97.19 169 ASP B O 1
ATOM 3525 N N . VAL B 1 170 ? 11.82 -6.148 -11.703 1 98.19 170 VAL B N 1
ATOM 3526 C CA . VAL B 1 170 ? 10.914 -6.043 -12.844 1 98.19 170 VAL B CA 1
ATOM 3527 C C . VAL B 1 170 ? 11.125 -7.227 -13.789 1 98.19 170 VAL B C 1
ATOM 3529 O O . VAL B 1 170 ? 10.172 -7.742 -14.375 1 98.19 170 VAL B O 1
ATOM 3532 N N . PHE B 1 171 ? 12.344 -7.645 -13.898 1 97.88 171 PHE B N 1
ATOM 3533 C CA . PHE B 1 171 ? 12.648 -8.625 -14.93 1 97.88 171 PHE B CA 1
ATOM 3534 C C . PHE B 1 171 ? 12.234 -10.023 -14.484 1 97.88 171 PHE B C 1
ATOM 3536 O O . PHE B 1 171 ? 11.594 -10.758 -15.234 1 97.88 171 PHE B O 1
ATOM 3543 N N . LEU B 1 172 ? 12.641 -10.352 -13.25 1 95.38 172 LEU B N 1
ATOM 3544 C CA . LEU B 1 172 ? 12.406 -11.727 -12.82 1 95.38 172 LEU B CA 1
ATOM 3545 C C . LEU B 1 172 ? 11.141 -11.82 -11.977 1 95.38 172 LEU B C 1
ATOM 3547 O O . LEU B 1 172 ? 10.242 -12.609 -12.273 1 95.38 172 LEU B O 1
ATOM 3551 N N . GLY B 1 173 ? 11.039 -11 -10.977 1 95.94 173 GLY B N 1
ATOM 3552 C CA . GLY B 1 173 ? 10.016 -11.148 -9.961 1 95.94 173 GLY B CA 1
ATOM 3553 C C . GLY B 1 173 ? 8.641 -10.695 -10.422 1 95.94 173 GLY B C 1
ATOM 3554 O O . GLY B 1 173 ? 7.641 -11.367 -10.156 1 95.94 173 GLY B O 1
ATOM 3555 N N . LEU B 1 174 ? 8.562 -9.641 -11.117 1 98.12 174 LEU B N 1
ATOM 3556 C CA . LEU B 1 174 ? 7.297 -8.969 -11.383 1 98.12 174 LEU B CA 1
ATOM 3557 C C . LEU B 1 174 ? 6.383 -9.852 -12.234 1 98.12 174 LEU B C 1
ATOM 3559 O O . LEU B 1 174 ? 5.191 -9.969 -11.953 1 98.12 174 LEU B O 1
ATOM 3563 N N . PRO B 1 175 ? 6.883 -10.5 -13.312 1 97.81 175 PRO B N 1
ATOM 3564 C CA . PRO B 1 175 ? 6.008 -11.391 -14.078 1 97.81 175 PRO B CA 1
ATOM 3565 C C . PRO B 1 175 ? 5.352 -12.461 -13.211 1 97.81 175 PRO B C 1
ATOM 3567 O O . PRO B 1 175 ? 4.164 -12.75 -13.367 1 97.81 175 PRO B O 1
ATOM 3570 N N . PHE B 1 176 ? 6.133 -12.977 -12.266 1 97.19 176 PHE B N 1
ATOM 3571 C CA . PHE B 1 176 ? 5.637 -13.984 -11.336 1 97.19 176 PHE B CA 1
ATOM 3572 C C . PHE B 1 176 ? 4.547 -13.398 -10.445 1 97.19 176 PHE B C 1
ATOM 3574 O O . PHE B 1 176 ? 3.496 -14.016 -10.25 1 97.19 176 PHE B O 1
ATOM 3581 N N . ASN B 1 177 ? 4.754 -12.242 -9.953 1 98.31 177 ASN B N 1
ATOM 3582 C CA . ASN B 1 177 ? 3.85 -11.617 -8.992 1 98.31 177 ASN B CA 1
ATOM 3583 C C . ASN B 1 177 ? 2.531 -11.219 -9.648 1 98.31 177 ASN B C 1
ATOM 3585 O O . ASN B 1 177 ? 1.469 -11.336 -9.031 1 98.31 177 ASN B O 1
ATOM 3589 N N . ILE B 1 178 ? 2.59 -10.703 -10.875 1 98.69 178 ILE B N 1
ATOM 3590 C CA . ILE B 1 178 ? 1.375 -10.336 -11.594 1 98.69 178 ILE B CA 1
ATOM 3591 C C . ILE B 1 178 ? 0.478 -11.562 -11.75 1 98.69 178 ILE B C 1
ATOM 3593 O O . ILE B 1 178 ? -0.706 -11.523 -11.398 1 98.69 178 ILE B O 1
ATOM 3597 N N . ALA B 1 179 ? 1.056 -12.641 -12.188 1 98.75 179 ALA B N 1
ATOM 3598 C CA . ALA B 1 179 ? 0.291 -13.859 -12.422 1 98.75 179 ALA B CA 1
ATOM 3599 C C . ALA B 1 179 ? -0.226 -14.445 -11.102 1 98.75 179 ALA B C 1
ATOM 3601 O O . ALA B 1 179 ? -1.372 -14.891 -11.023 1 98.75 179 ALA B O 1
ATOM 3602 N N . SER B 1 180 ? 0.621 -14.445 -10.141 1 98.75 180 SER B N 1
ATOM 3603 C CA . SER B 1 180 ? 0.274 -15.016 -8.844 1 98.75 180 SER B CA 1
ATOM 3604 C C . SER B 1 180 ? -0.934 -14.312 -8.234 1 98.75 180 SER B C 1
ATOM 3606 O O . SER B 1 180 ? -1.896 -14.961 -7.82 1 98.75 180 SER B O 1
ATOM 3608 N N . TYR B 1 181 ? -0.926 -13.023 -8.203 1 98.88 181 TYR B N 1
ATOM 3609 C CA . TYR B 1 181 ? -2.012 -12.289 -7.566 1 98.88 181 TYR B CA 1
ATOM 3610 C C . TYR B 1 181 ? -3.26 -12.289 -8.445 1 98.88 181 TYR B C 1
ATOM 3612 O O . TYR B 1 181 ? -4.383 -12.266 -7.938 1 98.88 181 TYR B O 1
ATOM 3620 N N . ALA B 1 182 ? -3.062 -12.289 -9.75 1 98.88 182 ALA B N 1
ATOM 3621 C CA . ALA B 1 182 ? -4.223 -12.5 -10.617 1 98.88 182 ALA B CA 1
ATOM 3622 C C . ALA B 1 182 ? -4.91 -13.828 -10.289 1 98.88 182 ALA B C 1
ATOM 3624 O O . ALA B 1 182 ? -6.137 -13.891 -10.195 1 98.88 182 ALA B O 1
ATOM 3625 N N . LEU B 1 183 ? -4.121 -14.859 -10.141 1 98.94 183 LEU B N 1
ATOM 3626 C CA . LEU B 1 183 ? -4.664 -16.156 -9.781 1 98.94 183 LEU B CA 1
ATOM 3627 C C . LEU B 1 183 ? -5.383 -16.094 -8.438 1 98.94 183 LEU B C 1
ATOM 3629 O O . LEU B 1 183 ? -6.477 -16.656 -8.289 1 98.94 183 LEU B O 1
ATOM 3633 N N . LEU B 1 184 ? -4.781 -15.438 -7.469 1 98.94 184 LEU B N 1
ATOM 3634 C CA . LEU B 1 184 ? -5.398 -15.273 -6.156 1 98.94 184 LEU B CA 1
ATOM 3635 C C . LEU B 1 184 ? -6.773 -14.633 -6.281 1 98.94 184 LEU B C 1
ATOM 3637 O O . LEU B 1 184 ? -7.738 -15.078 -5.656 1 98.94 184 LEU B O 1
ATOM 3641 N N . VAL B 1 185 ? -6.895 -13.586 -7.078 1 98.94 185 VAL B N 1
ATOM 3642 C CA . VAL B 1 185 ? -8.164 -12.898 -7.266 1 98.94 185 VAL B CA 1
ATOM 3643 C C . VAL B 1 185 ? -9.195 -13.859 -7.855 1 98.94 185 VAL B C 1
ATOM 3645 O O . VAL B 1 185 ? -10.352 -13.883 -7.426 1 98.94 185 VAL B O 1
ATOM 3648 N N . HIS B 1 186 ? -8.773 -14.648 -8.844 1 98.94 186 HIS B N 1
ATOM 3649 C CA . HIS B 1 186 ? -9.68 -15.617 -9.453 1 98.94 186 HIS B CA 1
ATOM 3650 C C . HIS B 1 186 ? -10.164 -16.641 -8.43 1 98.94 186 HIS B C 1
ATOM 3652 O O . HIS B 1 186 ? -11.352 -16.969 -8.383 1 98.94 186 HIS B O 1
ATOM 3658 N N . MET B 1 187 ? -9.25 -17.141 -7.641 1 98.94 187 MET B N 1
ATOM 3659 C CA . MET B 1 187 ? -9.594 -18.125 -6.617 1 98.94 187 MET B CA 1
ATOM 3660 C C . MET B 1 187 ? -10.594 -17.547 -5.621 1 98.94 187 MET B C 1
ATOM 3662 O O . MET B 1 187 ? -11.617 -18.156 -5.328 1 98.94 187 MET B O 1
ATOM 3666 N N . MET B 1 188 ? -10.297 -16.344 -5.125 1 98.88 188 MET B N 1
ATOM 3667 C CA . MET B 1 188 ? -11.156 -15.68 -4.152 1 98.88 188 MET B CA 1
ATOM 3668 C C . MET B 1 188 ? -12.531 -15.391 -4.742 1 98.88 188 MET B C 1
ATOM 3670 O O . MET B 1 188 ? -13.555 -15.586 -4.078 1 98.88 188 MET B O 1
ATOM 3674 N N . ALA B 1 189 ? -12.523 -14.859 -5.934 1 98.88 189 ALA B N 1
ATOM 3675 C CA . ALA B 1 189 ? -13.781 -14.555 -6.605 1 98.88 189 ALA B CA 1
ATOM 3676 C C . ALA B 1 189 ? -14.648 -15.805 -6.746 1 98.88 189 ALA B C 1
ATOM 3678 O O . ALA B 1 189 ? -15.844 -15.781 -6.453 1 98.88 189 ALA B O 1
ATOM 3679 N N . GLN B 1 190 ? -14.047 -16.891 -7.184 1 98.81 190 GLN B N 1
ATOM 3680 C CA . GLN B 1 190 ? -14.781 -18.141 -7.34 1 98.81 190 GLN B CA 1
ATOM 3681 C C . GLN B 1 190 ? -15.391 -18.594 -6.016 1 98.81 190 GLN B C 1
ATOM 3683 O O . GLN B 1 190 ? -16.562 -18.969 -5.961 1 98.81 190 GLN B O 1
ATOM 3688 N N . GLN B 1 191 ? -14.609 -18.562 -4.957 1 98.81 191 GLN B N 1
ATOM 3689 C CA . GLN B 1 191 ? -15.07 -18.984 -3.639 1 98.81 191 GLN B CA 1
ATOM 3690 C C . GLN B 1 191 ? -16.234 -18.141 -3.158 1 98.81 191 GLN B C 1
ATOM 3692 O O . GLN B 1 191 ? -17.094 -18.609 -2.404 1 98.81 191 GLN B O 1
ATOM 3697 N N . CYS B 1 192 ? -16.328 -16.891 -3.604 1 98.56 192 CYS B N 1
ATOM 3698 C CA . CYS B 1 192 ? -17.328 -15.945 -3.098 1 98.56 192 CYS B CA 1
ATOM 3699 C C . CYS B 1 192 ? -18.438 -15.734 -4.113 1 98.56 192 CYS B C 1
ATOM 3701 O O . CYS B 1 192 ? -19.281 -14.852 -3.938 1 98.56 192 CYS B O 1
ATOM 3703 N N . ASP B 1 193 ? -18.406 -16.5 -5.223 1 98.25 193 ASP B N 1
ATOM 3704 C CA . ASP B 1 193 ? -19.391 -16.391 -6.297 1 98.25 193 ASP B CA 1
ATOM 3705 C C . ASP B 1 193 ? -19.422 -14.984 -6.875 1 98.25 193 ASP B C 1
ATOM 3707 O O . ASP B 1 193 ? -20.5 -14.391 -7.012 1 98.25 193 ASP B O 1
ATOM 3711 N N . LEU B 1 194 ? -18.281 -14.406 -7.062 1 98.69 194 LEU B N 1
ATOM 3712 C CA . LEU B 1 194 ? -18.094 -13.117 -7.711 1 98.69 194 LEU B CA 1
ATOM 3713 C C . LEU B 1 194 ? -17.391 -13.273 -9.055 1 98.69 194 LEU B C 1
ATOM 3715 O O . LEU B 1 194 ? -16.75 -14.297 -9.297 1 98.69 194 LEU B O 1
ATOM 3719 N N . GLU B 1 195 ? -17.562 -12.336 -9.906 1 98.62 195 GLU B N 1
ATOM 3720 C CA . GLU B 1 195 ? -16.734 -12.219 -11.102 1 98.62 195 GLU B CA 1
ATOM 3721 C C . GLU B 1 195 ? -15.445 -11.477 -10.805 1 98.62 195 GLU B C 1
ATOM 3723 O O . GLU B 1 195 ? -15.336 -10.789 -9.789 1 98.62 195 GLU B O 1
ATOM 3728 N N . VAL B 1 196 ? -14.484 -11.648 -11.648 1 98.81 196 VAL B N 1
ATOM 3729 C CA . VAL B 1 196 ? -13.227 -10.945 -11.445 1 98.81 196 VAL B CA 1
ATOM 3730 C C . VAL B 1 196 ? -13.312 -9.547 -12.047 1 98.81 196 VAL B C 1
ATOM 3732 O O . VAL B 1 196 ? -13.945 -9.344 -13.086 1 98.81 196 VAL B O 1
ATOM 3735 N N . GLY B 1 197 ? -12.766 -8.562 -11.375 1 98.69 197 GLY B N 1
ATOM 3736 C CA . GLY B 1 197 ? -12.594 -7.211 -11.875 1 98.69 197 GLY B CA 1
ATOM 3737 C C . GLY B 1 197 ? -11.164 -6.906 -12.289 1 98.69 197 GLY B C 1
ATOM 3738 O O . GLY B 1 197 ? -10.656 -7.473 -13.258 1 98.69 197 GLY B O 1
ATOM 3739 N N . ASP B 1 198 ? -10.5 -6.062 -11.43 1 98.81 198 ASP B N 1
ATOM 3740 C CA . ASP B 1 198 ? -9.156 -5.605 -11.781 1 98.81 198 ASP B CA 1
ATOM 3741 C C . ASP B 1 198 ? -8.133 -6.082 -10.75 1 98.81 198 ASP B C 1
ATOM 3743 O O . ASP B 1 198 ? -8.438 -6.199 -9.562 1 98.81 198 ASP B O 1
ATOM 3747 N N . PHE B 1 199 ? -6.969 -6.41 -11.289 1 98.88 199 PHE B N 1
ATOM 3748 C CA . PHE B 1 199 ? -5.785 -6.473 -10.438 1 98.88 199 PHE B CA 1
ATOM 3749 C C . PHE B 1 199 ? -4.945 -5.211 -10.594 1 98.88 199 PHE B C 1
ATOM 3751 O O . PHE B 1 199 ? -4.449 -4.914 -11.68 1 98.88 199 PHE B O 1
ATOM 3758 N N . VAL B 1 200 ? -4.844 -4.457 -9.516 1 98.88 200 VAL B N 1
ATOM 3759 C CA . VAL B 1 200 ? -4.039 -3.238 -9.477 1 98.88 200 VAL B CA 1
ATOM 3760 C C . VAL B 1 200 ? -2.723 -3.508 -8.758 1 98.88 200 VAL B C 1
ATOM 3762 O O . VAL B 1 200 ? -2.721 -3.947 -7.602 1 98.88 200 VAL B O 1
ATOM 3765 N N . TRP B 1 201 ? -1.629 -3.322 -9.43 1 98.81 201 TRP B N 1
ATOM 3766 C CA . TRP B 1 201 ? -0.291 -3.48 -8.867 1 98.81 201 TRP B CA 1
ATOM 3767 C C . TRP B 1 201 ? 0.336 -2.123 -8.562 1 98.81 201 TRP B C 1
ATOM 3769 O O . TRP B 1 201 ? 0.389 -1.249 -9.43 1 98.81 201 TRP B O 1
ATOM 3779 N N . THR B 1 202 ? 0.739 -1.91 -7.328 1 98.81 202 THR B N 1
ATOM 3780 C CA . THR B 1 202 ? 1.426 -0.697 -6.898 1 98.81 202 THR B CA 1
ATOM 3781 C C . THR B 1 202 ? 2.828 -1.021 -6.395 1 98.81 202 THR B C 1
ATOM 3783 O O . THR B 1 202 ? 2.99 -1.768 -5.426 1 98.81 202 THR B O 1
ATOM 3786 N N . GLY B 1 203 ? 3.787 -0.358 -7.035 1 98.75 203 GLY B N 1
ATOM 3787 C CA . GLY B 1 203 ? 5.168 -0.639 -6.672 1 98.75 203 GLY B CA 1
ATOM 3788 C C . GLY B 1 203 ? 5.812 0.475 -5.867 1 98.75 203 GLY B C 1
ATOM 3789 O O . GLY B 1 203 ? 5.582 1.656 -6.137 1 98.75 203 GLY B O 1
ATOM 3790 N N . GLY B 1 204 ? 6.543 0.092 -4.797 1 98.5 204 GLY B N 1
ATOM 3791 C CA . GLY B 1 204 ? 7.453 1.021 -4.145 1 98.5 204 GLY B CA 1
ATOM 3792 C C . GLY B 1 204 ? 8.742 1.231 -4.914 1 98.5 204 GLY B C 1
ATOM 3793 O O . GLY B 1 204 ? 8.75 1.913 -5.941 1 98.5 204 GLY B O 1
ATOM 3794 N N . ASP B 1 205 ? 9.828 0.603 -4.445 1 98.44 205 ASP B N 1
ATOM 3795 C CA . ASP B 1 205 ? 11.078 0.564 -5.199 1 98.44 205 ASP B CA 1
ATOM 3796 C C . ASP B 1 205 ? 11.016 -0.481 -6.309 1 98.44 205 ASP B C 1
ATOM 3798 O O . ASP B 1 205 ? 11.086 -1.683 -6.043 1 98.44 205 ASP B O 1
ATOM 3802 N N . THR B 1 206 ? 10.898 -0.024 -7.531 1 98.5 206 THR B N 1
ATOM 3803 C CA . THR B 1 206 ? 10.812 -0.861 -8.719 1 98.5 206 THR B CA 1
ATOM 3804 C C . THR B 1 206 ? 12.094 -0.755 -9.547 1 98.5 206 THR B C 1
ATOM 3806 O O . THR B 1 206 ? 12.5 0.344 -9.93 1 98.5 206 THR B O 1
ATOM 3809 N N . HIS B 1 207 ? 12.688 -1.932 -9.836 1 98.56 207 HIS B N 1
ATOM 3810 C CA . HIS B 1 207 ? 14.047 -1.782 -10.328 1 98.56 207 HIS B CA 1
ATOM 3811 C C . HIS B 1 207 ? 14.398 -2.891 -11.312 1 98.56 207 HIS B C 1
ATOM 3813 O O . HIS B 1 207 ? 13.727 -3.92 -11.367 1 98.56 207 HIS B O 1
ATOM 3819 N N . LEU B 1 208 ? 15.352 -2.582 -12.102 1 98.19 208 LEU B N 1
ATOM 3820 C CA . LEU B 1 208 ? 16.094 -3.543 -12.906 1 98.19 208 LEU B CA 1
ATOM 3821 C C . LEU B 1 208 ? 17.516 -3.705 -12.391 1 98.19 208 LEU B C 1
ATOM 3823 O O . LEU B 1 208 ? 18.219 -2.715 -12.188 1 98.19 208 LEU B O 1
ATOM 3827 N N . TYR B 1 209 ? 17.859 -4.922 -12.172 1 97.06 209 TYR B N 1
ATOM 3828 C CA . TYR B 1 209 ? 19.234 -5.176 -11.758 1 97.06 209 TYR B CA 1
ATOM 3829 C C . TYR B 1 209 ? 20.203 -4.941 -12.914 1 97.06 209 TYR B C 1
ATOM 3831 O O . TYR B 1 209 ? 19.891 -5.273 -14.062 1 97.06 209 TYR B O 1
ATOM 3839 N N . SER B 1 210 ? 21.359 -4.473 -12.547 1 94.94 210 SER B N 1
ATOM 3840 C CA . SER B 1 210 ? 22.344 -4.102 -13.555 1 94.94 210 SER B CA 1
ATOM 3841 C C . SER B 1 210 ? 22.812 -5.32 -14.352 1 94.94 210 SER B C 1
ATOM 3843 O O . SER B 1 210 ? 23.203 -5.195 -15.508 1 94.94 210 SER B O 1
ATOM 3845 N N . ASN B 1 211 ? 22.688 -6.48 -13.758 1 94.69 211 ASN B N 1
ATOM 3846 C CA . ASN B 1 211 ? 23.141 -7.684 -14.453 1 94.69 211 ASN B CA 1
ATOM 3847 C C . ASN B 1 211 ? 22.031 -8.273 -15.312 1 94.69 211 ASN B C 1
ATOM 3849 O O . ASN B 1 211 ? 22.172 -9.367 -15.867 1 94.69 211 ASN B O 1
ATOM 3853 N N . HIS B 1 212 ? 20.875 -7.602 -15.453 1 96.38 212 HIS B N 1
ATOM 3854 C CA . HIS B 1 212 ? 19.766 -8.094 -16.266 1 96.38 212 HIS B CA 1
ATOM 3855 C C . HIS B 1 212 ? 19.531 -7.195 -17.484 1 96.38 212 HIS B C 1
ATOM 3857 O O . HIS B 1 212 ? 18.469 -7.254 -18.109 1 96.38 212 HIS B O 1
ATOM 3863 N N . MET B 1 213 ? 20.516 -6.34 -17.859 1 96.19 213 MET B N 1
ATOM 3864 C CA . MET B 1 213 ? 20.297 -5.332 -18.891 1 96.19 213 MET B CA 1
ATOM 3865 C C . MET B 1 213 ? 20.156 -5.977 -20.266 1 96.19 213 MET B C 1
ATOM 3867 O O . MET B 1 213 ? 19.266 -5.613 -21.031 1 96.19 213 MET B O 1
ATOM 3871 N N . GLU B 1 214 ? 21 -6.898 -20.531 1 97.06 214 GLU B N 1
ATOM 3872 C CA . GLU B 1 214 ? 20.906 -7.582 -21.828 1 97.06 214 GLU B CA 1
ATOM 3873 C C . GLU B 1 214 ? 19.578 -8.328 -21.953 1 97.06 214 GLU B C 1
ATOM 3875 O O . GLU B 1 214 ? 18.922 -8.266 -23 1 97.06 214 GLU B O 1
ATOM 3880 N N . GLN B 1 215 ? 19.234 -9.055 -20.938 1 97.94 215 GLN B N 1
ATOM 3881 C CA . GLN B 1 215 ? 17.984 -9.797 -20.906 1 97.94 215 GLN B CA 1
ATOM 3882 C C . GLN B 1 215 ? 16.797 -8.852 -21.047 1 97.94 215 GLN B C 1
ATOM 3884 O O . GLN B 1 215 ? 15.828 -9.164 -21.766 1 97.94 215 GLN B O 1
ATOM 3889 N N . THR B 1 216 ? 16.875 -7.715 -20.406 1 98.12 216 THR B N 1
ATOM 3890 C CA . THR B 1 216 ? 15.82 -6.703 -20.453 1 98.12 216 THR B CA 1
ATOM 3891 C C . THR B 1 216 ? 15.633 -6.191 -21.875 1 98.12 216 THR B C 1
ATOM 3893 O O . THR B 1 216 ? 14.508 -6.117 -22.375 1 98.12 216 THR B O 1
ATOM 3896 N N . HIS B 1 217 ? 16.734 -5.887 -22.547 1 98.25 217 HIS B N 1
ATOM 3897 C CA . HIS B 1 217 ? 16.656 -5.383 -23.922 1 98.25 217 HIS B CA 1
ATOM 3898 C C . HIS B 1 217 ? 16.094 -6.434 -24.859 1 98.25 217 HIS B C 1
ATOM 3900 O O . HIS B 1 217 ? 15.297 -6.113 -25.75 1 98.25 217 HIS B O 1
ATOM 3906 N N . LEU B 1 218 ? 16.516 -7.664 -24.641 1 98.5 218 LEU B N 1
ATOM 3907 C CA . LEU B 1 218 ? 15.969 -8.742 -25.469 1 98.5 218 LEU B CA 1
ATOM 3908 C C . LEU B 1 218 ? 14.453 -8.852 -25.297 1 98.5 218 LEU B C 1
ATOM 3910 O O . LEU B 1 218 ? 13.719 -8.945 -26.281 1 98.5 218 LEU B O 1
ATOM 3914 N N . GLN B 1 219 ? 14.016 -8.836 -24.109 1 98.31 219 GLN B N 1
ATOM 3915 C CA . GLN B 1 219 ? 12.586 -8.953 -23.875 1 98.31 219 GLN B CA 1
ATOM 3916 C C . GLN B 1 219 ? 11.828 -7.793 -24.516 1 98.31 219 GLN B C 1
ATOM 3918 O O . GLN B 1 219 ? 10.773 -7.992 -25.125 1 98.31 219 GLN B O 1
ATOM 3923 N N . LEU B 1 220 ? 12.328 -6.586 -24.391 1 98.31 220 LEU B N 1
ATOM 3924 C CA . LEU B 1 220 ? 11.68 -5.391 -24.922 1 98.31 220 LEU B CA 1
ATOM 3925 C C . LEU B 1 220 ? 11.625 -5.418 -26.438 1 98.31 220 LEU B C 1
ATOM 3927 O O . LEU B 1 220 ? 10.844 -4.684 -27.047 1 98.31 220 LEU B O 1
ATOM 3931 N N . SER B 1 221 ? 12.461 -6.23 -27.047 1 98.31 221 SER B N 1
ATOM 3932 C CA . SER B 1 221 ? 12.469 -6.336 -28.5 1 98.31 221 SER B CA 1
ATOM 3933 C C . SER B 1 221 ? 11.359 -7.266 -28.984 1 98.31 221 SER B C 1
ATOM 3935 O O . SER B 1 221 ? 11.062 -7.312 -30.188 1 98.31 221 SER B O 1
ATOM 3937 N N . ARG B 1 222 ? 10.727 -7.98 -28.094 1 98.19 222 ARG B N 1
ATOM 3938 C CA . ARG B 1 222 ? 9.719 -8.977 -28.453 1 98.19 222 ARG B CA 1
ATOM 3939 C C . ARG B 1 222 ? 8.32 -8.367 -28.438 1 98.19 222 ARG B C 1
ATOM 3941 O O . ARG B 1 222 ? 8 -7.555 -27.562 1 98.19 222 ARG B O 1
ATOM 3948 N N . GLU B 1 223 ? 7.527 -8.758 -29.297 1 97 223 GLU B N 1
ATOM 3949 C CA . GLU B 1 223 ? 6.137 -8.32 -29.344 1 97 223 GLU B CA 1
ATOM 3950 C C . GLU B 1 223 ? 5.25 -9.211 -28.484 1 97 223 GLU B C 1
ATOM 3952 O O . GLU B 1 223 ? 5.32 -10.445 -28.578 1 97 223 GLU B O 1
ATOM 3957 N N . PRO B 1 224 ? 4.48 -8.523 -27.641 1 97.06 224 PRO B N 1
ATOM 3958 C CA . PRO B 1 224 ? 3.561 -9.344 -26.859 1 97.06 224 PRO B CA 1
ATOM 3959 C C . PRO B 1 224 ? 2.605 -10.156 -27.719 1 97.06 224 PRO B C 1
ATOM 3961 O O . PRO B 1 224 ? 2.133 -9.672 -28.75 1 97.06 224 PRO B O 1
ATOM 3964 N N . ARG B 1 225 ? 2.314 -11.336 -27.328 1 97.75 225 ARG B N 1
ATOM 3965 C CA . ARG B 1 225 ? 1.295 -12.18 -27.938 1 97.75 225 ARG B CA 1
ATOM 3966 C C . ARG B 1 225 ? 0.012 -12.18 -27.109 1 97.75 225 ARG B C 1
ATOM 3968 O O . ARG B 1 225 ? -0.077 -11.484 -26.094 1 97.75 225 ARG B O 1
ATOM 3975 N N . ALA B 1 226 ? -0.986 -12.852 -27.594 1 97.56 226 ALA B N 1
ATOM 3976 C CA . ALA B 1 226 ? -2.291 -12.844 -26.938 1 97.56 226 ALA B CA 1
ATOM 3977 C C . ALA B 1 226 ? -2.205 -13.43 -25.531 1 97.56 226 ALA B C 1
ATOM 3979 O O . ALA B 1 226 ? -1.484 -14.406 -25.297 1 97.56 226 ALA B O 1
ATOM 3980 N N . LEU B 1 227 ? -2.941 -12.797 -24.641 1 98.12 227 LEU B N 1
ATOM 3981 C CA . LEU B 1 227 ? -3.027 -13.344 -23.281 1 98.12 227 LEU B CA 1
ATOM 3982 C C . LEU B 1 227 ? -3.74 -14.688 -23.281 1 98.12 227 LEU B C 1
ATOM 3984 O O . LEU B 1 227 ? -4.691 -14.891 -24.031 1 98.12 227 LEU B O 1
ATOM 3988 N N . PRO B 1 228 ? -3.303 -15.547 -22.469 1 98.38 228 PRO B N 1
ATOM 3989 C CA . PRO B 1 228 ? -4.004 -16.828 -22.328 1 98.38 228 PRO B CA 1
ATOM 3990 C C . PRO B 1 228 ? -5.25 -16.719 -21.453 1 98.38 228 PRO B C 1
ATOM 3992 O O . PRO B 1 228 ? -5.562 -15.641 -20.938 1 98.38 228 PRO B O 1
ATOM 3995 N N . LYS B 1 229 ? -5.883 -17.828 -21.359 1 98.38 229 LYS B N 1
ATOM 3996 C CA . LYS B 1 229 ? -7.074 -17.922 -20.531 1 98.38 229 LYS B CA 1
ATOM 3997 C C . LYS B 1 229 ? -6.844 -18.875 -19.344 1 98.38 229 LYS B C 1
ATOM 3999 O O . LYS B 1 229 ? -6.281 -19.953 -19.516 1 98.38 229 LYS B O 1
ATOM 4004 N N . LEU B 1 230 ? -7.223 -18.406 -18.172 1 98.75 230 LEU B N 1
ATOM 4005 C CA . LEU B 1 230 ? -7.203 -19.266 -17 1 98.75 230 LEU B CA 1
ATOM 4006 C C . LEU B 1 230 ? -8.492 -20.078 -16.891 1 98.75 230 LEU B C 1
ATOM 4008 O O . LEU B 1 230 ? -9.586 -19.531 -16.984 1 98.75 230 LEU B O 1
ATOM 4012 N N . VAL B 1 231 ? -8.328 -21.359 -16.734 1 98.5 231 VAL B N 1
ATOM 4013 C CA . VAL B 1 231 ? -9.453 -22.25 -16.469 1 98.5 231 VAL B CA 1
ATOM 4014 C C . VAL B 1 231 ? -9.273 -22.891 -15.094 1 98.5 231 VAL B C 1
ATOM 4016 O O . VAL B 1 231 ? -8.266 -23.562 -14.844 1 98.5 231 VAL B O 1
ATOM 4019 N N . ILE B 1 232 ? -10.172 -22.672 -14.242 1 98.62 232 ILE B N 1
ATOM 4020 C CA . ILE B 1 232 ? -10.203 -23.375 -12.969 1 98.62 232 ILE B CA 1
ATOM 4021 C C . ILE B 1 232 ? -11.156 -24.578 -13.07 1 98.62 232 ILE B C 1
ATOM 4023 O O . ILE B 1 232 ? -12.375 -24.391 -13.172 1 98.62 232 ILE B O 1
ATOM 4027 N N . LYS B 1 233 ? -10.68 -25.719 -12.945 1 98.25 233 LYS B N 1
ATOM 4028 C CA . LYS B 1 233 ? -11.383 -26.953 -13.289 1 98.25 233 LYS B CA 1
ATOM 4029 C C . LYS B 1 233 ? -12.297 -27.391 -12.148 1 98.25 233 LYS B C 1
ATOM 4031 O O . LYS B 1 233 ? -13.297 -28.078 -12.383 1 98.25 233 LYS B O 1
ATOM 4036 N N . ARG B 1 234 ? -11.914 -26.984 -11 1 98 234 ARG B N 1
ATOM 4037 C CA . ARG B 1 234 ? -12.648 -27.422 -9.82 1 98 234 ARG B CA 1
ATOM 4038 C C . ARG B 1 234 ? -12.766 -26.281 -8.805 1 98 234 ARG B C 1
ATOM 4040 O O . ARG B 1 234 ? -11.812 -25.531 -8.594 1 98 234 ARG B O 1
ATOM 4047 N N . LYS B 1 235 ? -13.945 -26.188 -8.234 1 98 235 LYS B N 1
ATOM 4048 C CA . LYS B 1 235 ? -14.156 -25.312 -7.082 1 98 235 LYS B CA 1
ATOM 4049 C C . LYS B 1 235 ? -14.195 -26.125 -5.789 1 98 235 LYS B C 1
ATOM 4051 O O . LYS B 1 235 ? -15.234 -26.672 -5.43 1 98 235 LYS B O 1
ATOM 4056 N N . PRO B 1 236 ? -13.109 -26.156 -5.129 1 98.44 236 PRO B N 1
ATOM 4057 C CA . PRO B 1 236 ? -13.148 -26.875 -3.852 1 98.44 236 PRO B CA 1
ATOM 4058 C C . PRO B 1 236 ? -13.969 -26.141 -2.791 1 98.44 236 PRO B C 1
ATOM 4060 O O . PRO B 1 236 ? -14.375 -24.984 -3 1 98.44 236 PRO B O 1
ATOM 4063 N N . ASP B 1 237 ? -14.195 -26.766 -1.64 1 97.81 237 ASP B N 1
ATOM 4064 C CA . ASP B 1 237 ? -15.047 -26.219 -0.588 1 97.81 237 ASP B CA 1
ATOM 4065 C C . ASP B 1 237 ? -14.367 -25.031 0.1 1 97.81 237 ASP B C 1
ATOM 4067 O O . ASP B 1 237 ? -15.039 -24.141 0.61 1 97.81 237 ASP B O 1
ATOM 4071 N N . SER B 1 238 ? -13.055 -25.109 0.077 1 98.19 238 SER B N 1
ATOM 4072 C CA . SER B 1 238 ? -12.297 -24.078 0.782 1 98.19 238 SER B CA 1
ATOM 4073 C C . SER B 1 238 ? -11.195 -23.5 -0.103 1 98.19 238 SER B C 1
ATOM 4075 O O . SER B 1 238 ? -10.625 -24.203 -0.934 1 98.19 238 SER B O 1
ATOM 4077 N N . ILE B 1 239 ? -10.922 -22.219 0.145 1 98.62 239 ILE B N 1
ATOM 4078 C CA . ILE B 1 239 ? -9.836 -21.547 -0.541 1 98.62 239 ILE B CA 1
ATOM 4079 C C . ILE B 1 239 ? -8.523 -22.281 -0.297 1 98.62 239 ILE B C 1
ATOM 4081 O O . ILE B 1 239 ? -7.586 -22.188 -1.092 1 98.62 239 ILE B O 1
ATOM 4085 N N . PHE B 1 240 ? -8.453 -23.156 0.716 1 98.5 240 PHE B N 1
ATOM 4086 C CA . PHE B 1 240 ? -7.215 -23.797 1.131 1 98.5 240 PHE B CA 1
ATOM 4087 C C . PHE B 1 240 ? -7.082 -25.172 0.496 1 98.5 240 PHE B C 1
ATOM 4089 O O . PHE B 1 240 ? -6.059 -25.844 0.657 1 98.5 240 PHE B O 1
ATOM 4096 N N . ASP B 1 241 ? -8.062 -25.562 -0.292 1 98.5 241 ASP B N 1
ATOM 4097 C CA . ASP B 1 241 ? -8.086 -26.938 -0.783 1 98.5 241 ASP B CA 1
ATOM 4098 C C . ASP B 1 241 ? -7.797 -27 -2.279 1 98.5 241 ASP B C 1
ATOM 4100 O O . ASP B 1 241 ? -7.906 -28.047 -2.902 1 98.5 241 ASP B O 1
ATOM 4104 N N . TYR B 1 242 ? -7.492 -25.859 -2.914 1 98.81 242 TYR B N 1
ATOM 4105 C CA . TYR B 1 242 ? -7.066 -25.891 -4.309 1 98.81 242 TYR B CA 1
ATOM 4106 C C . TYR B 1 242 ? -5.77 -26.672 -4.461 1 98.81 242 TYR B C 1
ATOM 4108 O O . TYR B 1 242 ? -4.938 -26.688 -3.553 1 98.81 242 TYR B O 1
ATOM 4116 N N . ARG B 1 243 ? -5.629 -27.25 -5.598 1 98.44 243 ARG B N 1
ATOM 4117 C CA . ARG B 1 243 ? -4.422 -27.984 -5.977 1 98.44 243 ARG B CA 1
ATOM 4118 C C . ARG B 1 243 ? -3.906 -27.516 -7.336 1 98.44 243 ARG B C 1
ATOM 4120 O O . ARG B 1 243 ? -4.645 -26.906 -8.109 1 98.44 243 ARG B O 1
ATOM 4127 N N . PHE B 1 244 ? -2.643 -27.844 -7.559 1 98.62 244 PHE B N 1
ATOM 4128 C CA . PHE B 1 244 ? -2.002 -27.453 -8.805 1 98.62 244 PHE B CA 1
ATOM 4129 C C . PHE B 1 244 ? -2.834 -27.875 -10.008 1 98.62 244 PHE B C 1
ATOM 4131 O O . PHE B 1 244 ? -3.006 -27.109 -10.953 1 98.62 244 PHE B O 1
ATOM 4138 N N . GLU B 1 245 ? -3.42 -29.078 -9.984 1 98.19 245 GLU B N 1
ATOM 4139 C CA . GLU B 1 245 ? -4.113 -29.672 -11.125 1 98.19 245 GLU B CA 1
ATOM 4140 C C . GLU B 1 245 ? -5.461 -28.984 -11.367 1 98.19 245 GLU B C 1
ATOM 4142 O O . GLU B 1 245 ? -6.098 -29.219 -12.398 1 98.19 245 GLU B O 1
ATOM 4147 N N . ASP B 1 246 ? -5.875 -28.172 -10.414 1 98.75 246 ASP B N 1
ATOM 4148 C CA . ASP B 1 246 ? -7.141 -27.453 -10.578 1 98.75 246 ASP B CA 1
ATOM 4149 C C . ASP B 1 246 ? -7.016 -26.344 -11.617 1 98.75 246 ASP B C 1
ATOM 4151 O O . ASP B 1 246 ? -8.023 -25.812 -12.094 1 98.75 246 ASP B O 1
ATOM 4155 N N . PHE B 1 247 ? -5.777 -25.984 -11.969 1 98.81 247 PHE B N 1
ATOM 4156 C CA . PHE B 1 247 ? -5.566 -24.812 -12.82 1 98.81 247 PHE B CA 1
ATOM 4157 C C . PHE B 1 247 ? -5.043 -25.219 -14.188 1 98.81 247 PHE B C 1
ATOM 4159 O O . PHE B 1 247 ? -4.141 -26.047 -14.289 1 98.81 247 PHE B O 1
ATOM 4166 N N . GLU B 1 248 ? -5.617 -24.641 -15.18 1 98.25 248 GLU B N 1
ATOM 4167 C CA . GLU B 1 248 ? -5.18 -24.828 -16.562 1 98.25 248 GLU B CA 1
ATOM 4168 C C . GLU B 1 248 ? -5.086 -23.484 -17.281 1 98.25 248 GLU B C 1
ATOM 4170 O O . GLU B 1 248 ? -5.957 -22.625 -17.125 1 98.25 248 GLU B O 1
ATOM 4175 N N . ILE B 1 249 ? -4.035 -23.266 -17.984 1 98.44 249 ILE B N 1
ATOM 4176 C CA . ILE B 1 249 ? -3.863 -22.078 -18.812 1 98.44 249 ILE B CA 1
ATOM 4177 C C . ILE B 1 249 ? -4.008 -22.453 -20.297 1 98.44 249 ILE B C 1
ATOM 4179 O O . ILE B 1 249 ? -3.201 -23.203 -20.828 1 98.44 249 ILE B O 1
ATOM 4183 N N . GLU B 1 250 ? -4.988 -21.922 -20.922 1 98.5 250 GLU B N 1
ATOM 4184 C CA . GLU B 1 250 ? -5.258 -22.203 -22.328 1 98.5 250 GLU B CA 1
ATOM 4185 C C . GLU B 1 250 ? -4.734 -21.078 -23.219 1 98.5 250 GLU B C 1
ATOM 4187 O O . GLU B 1 250 ? -4.895 -19.906 -22.906 1 98.5 250 GLU B O 1
ATOM 4192 N N . GLY B 1 251 ? -4.094 -21.484 -24.297 1 98.25 251 GLY B N 1
ATOM 4193 C CA . GLY B 1 251 ? -3.691 -20.531 -25.312 1 98.25 251 GLY B CA 1
ATOM 4194 C C . GLY B 1 251 ? -2.43 -19.781 -24.953 1 98.25 251 GLY B C 1
ATOM 4195 O O . GLY B 1 251 ? -2.189 -18.672 -25.469 1 98.25 251 GLY B O 1
ATOM 4196 N N . TYR B 1 252 ? -1.731 -20.281 -24 1 97.94 252 TYR B N 1
ATOM 4197 C CA . TYR B 1 252 ? -0.466 -19.641 -23.656 1 97.94 252 TYR B CA 1
ATOM 4198 C C . TYR B 1 252 ? 0.6 -19.953 -24.703 1 97.94 252 TYR B C 1
ATOM 4200 O O . TYR B 1 252 ? 1.005 -21.094 -24.875 1 97.94 252 TYR B O 1
ATOM 4208 N N . ASP B 1 253 ? 1.005 -18.969 -25.469 1 98.19 253 ASP B N 1
ATOM 4209 C CA . ASP B 1 253 ? 2.01 -19.078 -26.531 1 98.19 253 ASP B CA 1
ATOM 4210 C C . ASP B 1 253 ? 3.098 -18.016 -26.359 1 98.19 253 ASP B C 1
ATOM 4212 O O . ASP B 1 253 ? 3.254 -17.141 -27.219 1 98.19 253 ASP B O 1
ATOM 4216 N N . PRO B 1 254 ? 3.898 -18.156 -25.344 1 98.31 254 PRO B N 1
ATOM 4217 C CA . PRO B 1 254 ? 4.926 -17.141 -25.094 1 98.31 254 PRO B CA 1
ATOM 4218 C C . PRO B 1 254 ? 6.145 -17.297 -26 1 98.31 254 PRO B C 1
ATOM 4220 O O . PRO B 1 254 ? 6.312 -18.344 -26.641 1 98.31 254 PRO B O 1
ATOM 4223 N N . HIS B 1 255 ? 6.914 -16.234 -26.125 1 98.25 255 HIS B N 1
ATOM 4224 C CA . HIS B 1 255 ? 8.273 -16.359 -26.641 1 98.25 255 HIS B CA 1
ATOM 4225 C C . HIS B 1 255 ? 9.117 -17.266 -25.75 1 98.25 255 HIS B C 1
ATOM 4227 O O . HIS B 1 255 ? 8.75 -17.531 -24.594 1 98.25 255 HIS B O 1
ATOM 4233 N N . PRO B 1 256 ? 10.219 -17.766 -26.266 1 97.88 256 PRO B N 1
ATOM 4234 C CA . PRO B 1 256 ? 11.094 -18.625 -25.469 1 97.88 256 PRO B CA 1
ATOM 4235 C C . PRO B 1 256 ? 11.578 -17.953 -24.188 1 97.88 256 PRO B C 1
ATOM 4237 O O . PRO B 1 256 ? 11.664 -16.719 -24.141 1 97.88 256 PRO B O 1
ATOM 4240 N N . GLY B 1 257 ? 11.914 -18.734 -23.266 1 97.19 257 GLY B N 1
ATOM 4241 C CA . GLY B 1 257 ? 12.406 -18.219 -22 1 97.19 257 GLY B CA 1
ATOM 4242 C C . GLY B 1 257 ? 13.68 -17.406 -22.156 1 97.19 257 GLY B C 1
ATOM 4243 O O . GLY B 1 257 ? 14.422 -17.578 -23.109 1 97.19 257 GLY B O 1
ATOM 4244 N N . ILE B 1 258 ? 13.836 -16.453 -21.234 1 97.06 258 ILE B N 1
ATOM 4245 C CA . ILE B 1 258 ? 15.086 -15.695 -21.125 1 97.06 258 ILE B CA 1
ATOM 4246 C C . ILE B 1 258 ? 15.742 -15.992 -19.766 1 97.06 258 ILE B C 1
ATOM 4248 O O . ILE B 1 258 ? 15.188 -15.664 -18.719 1 97.06 258 ILE B O 1
ATOM 4252 N N . LYS B 1 259 ? 16.891 -16.578 -19.812 1 93.56 259 LYS B N 1
ATOM 4253 C CA . LYS B 1 259 ? 17.578 -16.938 -18.578 1 93.56 259 LYS B CA 1
ATOM 4254 C C . LYS B 1 259 ? 18.312 -15.727 -17.984 1 93.56 259 LYS B C 1
ATOM 4256 O O . LYS B 1 259 ? 18.906 -14.938 -18.719 1 93.56 259 LYS B O 1
ATOM 4261 N N . ALA B 1 260 ? 18.109 -15.539 -16.672 1 91.38 260 ALA B N 1
ATOM 4262 C CA . ALA B 1 260 ? 18.812 -14.5 -15.93 1 91.38 260 ALA B CA 1
ATOM 4263 C C . ALA B 1 260 ? 19.125 -14.969 -14.516 1 91.38 260 ALA B C 1
ATOM 4265 O O . ALA B 1 260 ? 18.312 -15.633 -13.875 1 91.38 260 ALA B O 1
ATOM 4266 N N . PRO B 1 261 ? 20.297 -14.625 -14.055 1 86 261 PRO B N 1
ATOM 4267 C CA . PRO B 1 261 ? 20.641 -15.031 -12.688 1 86 261 PRO B CA 1
ATOM 4268 C C . PRO B 1 261 ? 19.875 -14.227 -11.633 1 86 261 PRO B C 1
ATOM 4270 O O . PRO B 1 261 ? 19.656 -13.023 -11.805 1 86 261 PRO B O 1
ATOM 4273 N N . VAL B 1 262 ? 19.484 -14.961 -10.562 1 80.5 262 VAL B N 1
ATOM 4274 C CA . VAL B 1 262 ? 18.844 -14.266 -9.453 1 80.5 262 VAL B CA 1
ATOM 4275 C C . VAL B 1 262 ? 19.875 -13.406 -8.711 1 80.5 262 VAL B C 1
ATOM 4277 O O . VAL B 1 262 ? 20.984 -13.859 -8.438 1 80.5 262 VAL B O 1
ATOM 4280 N N . ALA B 1 263 ? 19.547 -12.109 -8.508 1 75.94 263 ALA B N 1
ATOM 4281 C CA . ALA B 1 263 ? 20.406 -11.258 -7.68 1 75.94 263 ALA B CA 1
ATOM 4282 C C . ALA B 1 263 ? 20.219 -11.578 -6.199 1 75.94 263 ALA B C 1
ATOM 4284 O O . ALA B 1 263 ? 19.094 -11.484 -5.672 1 75.94 263 ALA B O 1
ATOM 4285 N N . ILE B 1 264 ? 21.266 -12.055 -5.566 1 72.5 264 ILE B N 1
ATOM 4286 C CA . ILE B 1 264 ? 21.172 -12.438 -4.164 1 72.5 264 ILE B CA 1
ATOM 4287 C C . ILE B 1 264 ? 21.875 -11.391 -3.295 1 72.5 264 ILE B C 1
ATOM 4289 O O . ILE B 1 264 ? 22.891 -10.828 -3.691 1 72.5 264 ILE B O 1
#

InterPro domains:
  IPR000398 Thymidylate synthase [MF_00008] (1-264)
  IPR000398 Thymidylate synthase [PR00108] (42-63)
  IPR000398 Thymidylate synthase [PR00108] (115-134)
  IPR000398 Thymidylate synthase [PR00108] (141-156)
  IPR000398 Thymidylate synthase [PR00108] (159-185)
  IPR000398 Thymidylate synthase [PR00108] (197-214)
  IPR000398 Thymidylate synthase [TIGR03284] (2-85)
  IPR000398 Thymidylate synthase [TIGR03284] (84-264)
  IPR020940 Thymidylate synthase, active site [PS00091] (126-154)
  IPR023451 Thymidylate synthase/dCMP hydroxymethylase domain [PF00303] (2-264)
  IPR023451 Thymidylate synthase/dCMP hydroxymethylase domain [cd00351] (3-215)
  IPR036926 Thymidylate synthase/dCMP hydroxymethylase superfamily [G3DSA:3.30.572.10] (1-264)
  IPR036926 Thymidylate synthase/dCMP hydroxymethylase superfamily [SSF55831] (1-264)
  IPR045097 Thymidylate synthase/dCMP hydroxymethylase [PTHR11548] (2-264)

pLDDT: mean 96.77, std 3.99, range [72.5, 98.94]

Sequence (528 aa):
MKQYLELMQKVLDEGTQKNDRTGTGTLSIFGHQMRFNLREGFPLVTTKRCHLRSIIHELLWFLQGDTNVAYLHENNVTIWDEWADENGNLGPVYGKQWRAWPAPDGRHIDQITTVMNQLKNDPDSRRIIVSAWNVGELDKMALAPCHAFFQFYVADGKLSCQLYQRSCDVFLGLPFNIASYALLVHMMAQQCDLEVGDFVWTGGDTHLYSNHMEQTHLQLSREPRALPKLVIKRKPDSIFDYRFEDFEIEGYDPHPGIKAPVAIMKQYLELMQKVLDEGTQKNDRTGTGTLSIFGHQMRFNLREGFPLVTTKRCHLRSIIHELLWFLQGDTNVAYLHENNVTIWDEWADENGNLGPVYGKQWRAWPAPDGRHIDQITTVMNQLKNDPDSRRIIVSAWNVGELDKMALAPCHAFFQFYVADGKLSCQLYQRSCDVFLGLPFNIASYALLVHMMAQQCDLEVGDFVWTGGDTHLYSNHMEQTHLQLSREPRALPKLVIKRKPDSIFDYRFEDFEIEGYDPHPGIKAPVAI

Foldseek 3Di:
DVVLLVVLVCLVVPFDWDADPLRQIWGKDFKDKDKDFVVQFQLFFFLEDDDVLQLAQVLLCLCQLDFFCVSVVVSPHCPCVVLAPPRRGFFRFRSVQQQFNADPVGGGDNLVVVLLVCCQPPQQDFPSKGARQDVVCQVRGSHRFQQGMKHWHDDPQAIEMETEGAEDASQRGPSSVSNNVSVVQVLSSVLNVGHHGMYMYIYGIYIHGPQCVVVSVSSSVGDTDRHWHKAQQDNDNDSSPDDPVRIDTGPRNHDYHDDDDDRD/DVVLLVVLVCLVVPFDWDADPLRQIWGKDFKDKDKDFVVQFQLFFFLEDDDVLQLAQVLLCLCQLDFFCVSVVVSPHCPCVVLAPPRRGFFRFRSVQQQFNADPVGGGDNLVVVLLVCCQPPQQDFPSKGARQDVVGQVRGSHRFQQGMKHWHDDPQAIEMETEGAEDASQRGPSSVSNNVSVVRVLSSVLNVGHHGMYMYIYGIYIHGPQCVVVSVSSSVGDTDRHWHKAQQDNDNDSSPDDPVRIDTGPRNHDYHDDDDDRD

Solvent-accessible surface area (backbone atoms only — not comparable to full-atom values): 28170 Å² total; per-residue (Å²): 106,64,66,59,52,50,49,54,49,44,31,72,74,67,29,44,81,39,61,47,96,54,66,70,31,28,28,33,38,73,62,50,75,48,78,42,60,50,78,77,29,36,70,51,57,23,41,28,49,68,67,60,68,48,34,52,50,49,49,54,41,31,66,68,28,49,42,52,45,61,66,40,48,78,66,77,32,68,91,59,55,89,53,30,46,99,86,29,42,28,42,68,30,51,8,23,30,35,44,44,30,71,22,81,88,70,49,59,43,38,36,58,60,50,34,52,51,33,53,67,74,40,42,56,47,70,71,37,53,45,57,35,66,50,83,61,46,46,90,56,23,58,54,69,56,32,72,23,34,37,37,47,44,54,57,96,62,19,36,24,39,36,39,37,23,38,43,36,44,53,79,69,48,39,53,44,50,50,33,36,52,47,49,50,47,49,53,53,16,57,78,60,75,34,41,59,33,37,42,27,44,34,32,32,45,32,26,41,50,58,90,41,51,68,59,49,54,55,39,70,71,43,69,74,51,70,58,19,38,73,43,72,76,59,84,57,98,41,93,74,62,67,51,77,84,31,54,44,72,44,71,70,67,45,38,70,65,75,86,72,82,82,88,94,105,64,68,59,53,49,48,56,49,43,30,72,75,68,30,43,82,38,60,48,94,54,65,70,31,27,27,32,38,72,63,51,74,49,77,41,60,51,78,78,28,37,70,50,58,23,41,28,49,69,66,59,68,48,35,53,51,49,50,54,40,33,66,69,28,48,41,52,48,60,65,38,48,78,67,76,32,67,91,59,55,90,53,29,48,97,84,28,42,27,41,69,30,53,8,23,29,36,46,44,30,72,21,81,88,67,49,60,44,38,36,57,60,50,35,54,51,34,54,67,74,42,42,58,46,72,73,36,53,47,57,35,65,49,83,60,46,47,90,55,23,58,55,70,56,32,73,23,36,35,35,48,44,53,58,95,62,19,35,26,38,38,38,37,24,40,42,37,42,54,79,69,50,38,51,44,50,50,34,37,53,50,48,49,47,48,53,54,14,57,78,58,75,34,42,60,34,38,42,29,44,33,33,33,43,31,27,41,50,57,90,41,51,68,57,50,55,55,38,73,72,42,69,74,52,70,58,18,39,73,42,71,77,60,83,56,97,42,93,76,60,68,52,78,86,31,56,44,72,44,71,69,66,44,38,69,65,74,87,72,82,82,88,96

Organism: Citrobacter koseri (strain ATCC BAA-895 / CDC 4225-83 / SGSC4696) (NCBI:txid290338)

Radius of gyration: 22.7 Å; Cα contacts (8 Å, |Δi|>4): 1100; chains: 2; bounding box: 51×65×58 Å